Protein AF-0000000079922012 (afdb_homodimer)

InterPro domains:
  IPR011856 tRNA endonuclease-like domain superfamily [G3DSA:3.40.1350.10] (24-193)

Solvent-accessible surface area (backbone atoms only — not comparable to full-atom values): 36095 Å² total; per-residue (Å²): 100,79,44,82,34,80,67,56,90,78,48,68,78,57,94,52,69,71,44,81,47,54,51,70,80,68,72,48,50,56,68,55,52,50,54,51,38,70,78,42,42,42,66,78,41,72,72,36,40,32,35,72,38,29,60,57,35,81,45,64,94,81,36,60,41,50,34,32,29,33,37,54,60,24,22,42,31,42,34,42,75,46,59,45,51,63,59,48,72,68,38,74,59,52,68,70,55,55,50,45,46,46,46,33,54,57,59,68,47,77,48,68,67,52,44,18,61,73,34,23,15,58,35,38,60,74,43,39,91,81,47,93,51,86,92,44,51,45,50,55,48,34,46,52,54,51,48,50,52,25,54,79,46,72,8,66,90,39,48,39,75,48,59,36,40,36,40,35,22,51,48,79,56,69,66,57,51,46,34,48,53,43,39,39,76,34,52,36,55,55,34,36,32,32,39,40,42,28,32,46,54,58,24,43,22,49,34,38,43,71,62,34,66,69,70,64,75,49,52,73,51,77,72,71,75,74,78,70,89,81,72,87,79,76,77,63,80,66,78,78,56,70,84,51,55,66,51,36,42,72,68,61,74,45,54,65,67,39,47,32,29,39,67,98,37,91,91,42,58,27,33,31,61,51,80,56,30,27,35,42,95,90,39,79,41,40,52,53,58,49,44,19,67,72,69,69,36,56,23,38,24,56,42,72,33,29,23,39,66,93,71,81,38,27,49,44,58,50,52,51,52,49,50,52,51,54,57,55,69,71,105,98,81,44,84,36,79,69,54,91,80,46,68,76,60,95,51,68,71,44,82,47,58,50,70,82,68,73,49,50,55,67,54,52,51,53,51,38,70,78,42,44,41,63,80,41,71,70,36,38,32,36,71,38,29,57,57,38,80,45,67,94,81,36,59,43,49,33,32,29,32,37,52,61,25,22,42,30,42,35,42,76,47,59,44,50,64,58,50,71,70,40,73,58,52,69,70,55,54,50,45,44,46,45,33,53,55,60,68,46,78,48,68,68,51,43,18,63,73,34,24,14,58,34,39,60,74,44,40,89,82,45,91,50,84,91,45,51,45,51,55,46,32,45,52,53,52,48,50,52,24,54,78,46,71,7,67,90,38,47,38,76,49,60,34,40,37,40,36,20,51,46,79,55,69,67,57,52,44,32,50,52,42,39,39,77,34,53,37,56,55,33,35,32,31,39,39,43,27,32,44,52,55,25,44,22,49,36,38,43,72,62,34,66,70,71,63,72,52,46,73,50,78,73,72,75,73,81,70,90,83,72,87,78,78,76,62,81,67,77,77,55,71,84,49,55,66,52,35,41,72,69,61,75,45,54,64,69,41,46,30,28,40,70,98,38,93,93,45,57,26,32,30,61,51,80,56,31,26,35,42,94,90,39,76,42,39,53,53,56,49,44,18,68,72,69,68,37,54,24,39,24,55,41,73,33,29,22,38,65,92,71,83,38,28,49,44,57,50,52,52,52,50,51,53,50,53,56,55,69,72,106

Structure (mmCIF, N/CA/C/O backbone):
data_AF-0000000079922012-model_v1
#
loop_
_entity.id
_entity.type
_entity.pdbx_description
1 polymer 'RAMA domain-containing protein'
#
loop_
_atom_site.group_PDB
_atom_site.id
_atom_site.type_symbol
_atom_site.label_atom_id
_atom_site.label_alt_id
_atom_site.label_comp_id
_atom_site.label_asym_id
_atom_site.label_entity_id
_atom_site.label_seq_id
_atom_site.pdbx_PDB_ins_code
_atom_site.Cartn_x
_atom_site.Cartn_y
_atom_site.Cartn_z
_atom_site.occupancy
_atom_site.B_iso_or_equiv
_atom_site.auth_seq_id
_atom_site.auth_comp_id
_atom_site.auth_asym_id
_atom_site.auth_atom_id
_atom_site.pdbx_PDB_model_num
ATOM 1 N N . MET A 1 1 ? 15.57 22.859 4.363 1 30.56 1 MET A N 1
ATOM 2 C CA . MET A 1 1 ? 15.078 24.125 4.887 1 30.56 1 MET A CA 1
ATOM 3 C C . MET A 1 1 ? 15.531 24.344 6.328 1 30.56 1 MET A C 1
ATOM 5 O O . MET A 1 1 ? 15.492 23.406 7.137 1 30.56 1 MET A O 1
ATOM 9 N N . LEU A 1 2 ? 16.375 25.344 6.512 1 35.16 2 LEU A N 1
ATOM 10 C CA . LEU A 1 2 ? 16.922 25.672 7.824 1 35.16 2 LEU A CA 1
ATOM 11 C C . LEU A 1 2 ? 16 26.609 8.586 1 35.16 2 LEU A C 1
ATOM 13 O O . LEU A 1 2 ? 15.539 27.609 8.031 1 35.16 2 LEU A O 1
ATOM 17 N N . ILE A 1 3 ? 15.227 26.234 9.43 1 37.59 3 ILE A N 1
ATOM 18 C CA . ILE A 1 3 ? 14.398 27.156 10.188 1 37.59 3 ILE A CA 1
ATOM 19 C C . ILE A 1 3 ? 15.062 27.484 11.531 1 37.59 3 ILE A C 1
ATOM 21 O O . ILE A 1 3 ? 15.383 26.562 12.297 1 37.59 3 ILE A O 1
ATOM 25 N N . PRO A 1 4 ? 15.43 28.797 11.625 1 36.78 4 PRO A N 1
ATOM 26 C CA . PRO A 1 4 ? 16.016 29.172 12.914 1 36.78 4 PRO A CA 1
ATOM 27 C C . PRO A 1 4 ? 15.109 28.844 14.094 1 36.78 4 PRO A C 1
ATOM 29 O O . PRO A 1 4 ? 13.898 29.031 14.031 1 36.78 4 PRO A O 1
ATOM 32 N N . VAL A 1 5 ? 15.273 27.906 14.719 1 36.19 5 VAL A N 1
ATOM 33 C CA . VAL A 1 5 ? 14.523 27.719 15.953 1 36.19 5 VAL A CA 1
ATOM 34 C C . VAL A 1 5 ? 15.234 28.438 17.109 1 36.19 5 VAL A C 1
ATOM 36 O O . VAL A 1 5 ? 16.422 28.219 17.328 1 36.19 5 VAL A O 1
ATOM 39 N N . ASN A 1 6 ? 14.859 29.781 17.25 1 31.81 6 ASN A N 1
ATOM 40 C CA . ASN A 1 6 ? 15.367 30.359 18.5 1 31.81 6 ASN A CA 1
ATOM 41 C C . ASN A 1 6 ? 15.195 29.391 19.672 1 31.81 6 ASN A C 1
ATOM 43 O O . ASN A 1 6 ? 14.094 29.25 20.203 1 31.81 6 ASN A O 1
ATOM 47 N N . ILE A 1 7 ? 15.938 28.312 19.703 1 31.3 7 ILE A N 1
ATOM 48 C CA . ILE A 1 7 ? 15.93 27.922 21.094 1 31.3 7 ILE A CA 1
ATOM 49 C C . ILE A 1 7 ? 16.562 29.016 21.953 1 31.3 7 ILE A C 1
ATOM 51 O O . ILE A 1 7 ? 15.984 29.438 22.969 1 31.3 7 ILE A O 1
ATOM 55 N N . ASN A 1 8 ? 17.969 29.203 22.391 1 27.86 8 ASN A N 1
ATOM 56 C CA . ASN A 1 8 ? 18.578 30.328 23.109 1 27.86 8 ASN A CA 1
ATOM 57 C C . ASN A 1 8 ? 18.891 31.5 22.188 1 27.86 8 ASN A C 1
ATOM 59 O O . ASN A 1 8 ? 18.969 31.312 20.969 1 27.86 8 ASN A O 1
ATOM 63 N N . SER A 1 9 ? 19.359 32.844 22.797 1 27.45 9 SER A N 1
ATOM 64 C CA . SER A 1 9 ? 19.531 34.219 22.422 1 27.45 9 SER A CA 1
ATOM 65 C C . SER A 1 9 ? 20.375 34.344 21.141 1 27.45 9 SER A C 1
ATOM 67 O O . SER A 1 9 ? 19.938 34.969 20.172 1 27.45 9 SER A O 1
ATOM 69 N N . SER A 1 10 ? 21.641 35.156 21.188 1 25.2 10 SER A N 1
ATOM 70 C CA . SER A 1 10 ? 22.391 36.219 20.547 1 25.2 10 SER A CA 1
ATOM 71 C C . SER A 1 10 ? 23.312 35.688 19.453 1 25.2 10 SER A C 1
ATOM 73 O O . SER A 1 10 ? 24.203 36.375 18.984 1 25.2 10 SER A O 1
ATOM 75 N N . ILE A 1 11 ? 23.438 34.406 19 1 28.39 11 ILE A N 1
ATOM 76 C CA . ILE A 1 11 ? 24.812 34.125 18.578 1 28.39 11 ILE A CA 1
ATOM 77 C C . ILE A 1 11 ? 25.016 34.625 17.156 1 28.39 11 ILE A C 1
ATOM 79 O O . ILE A 1 11 ? 24.172 34.438 16.281 1 28.39 11 ILE A O 1
ATOM 83 N N . GLU A 1 12 ? 25.891 35.594 16.953 1 26.5 12 GLU A N 1
ATOM 84 C CA . GLU A 1 12 ? 26.547 36.219 15.812 1 26.5 12 GLU A CA 1
ATOM 85 C C . GLU A 1 12 ? 27.016 35.188 14.797 1 26.5 12 GLU A C 1
ATOM 87 O O . GLU A 1 12 ? 27.609 34.188 15.172 1 26.5 12 GLU A O 1
ATOM 92 N N . VAL A 1 13 ? 26.562 35.094 13.594 1 32.22 13 VAL A N 1
ATOM 93 C CA . VAL A 1 13 ? 26.641 34.188 12.469 1 32.22 13 VAL A CA 1
ATOM 94 C C . VAL A 1 13 ? 28.031 34.281 11.844 1 32.22 13 VAL A C 1
ATOM 96 O O . VAL A 1 13 ? 28.203 34.781 10.734 1 32.22 13 VAL A O 1
ATOM 99 N N . ASN A 1 14 ? 29.125 34.562 12.555 1 30.25 14 ASN A N 1
ATOM 100 C CA . ASN A 1 14 ? 30.328 34.5 11.742 1 30.25 14 ASN A CA 1
ATOM 101 C C . ASN A 1 14 ? 30.453 33.188 10.992 1 30.25 14 ASN A C 1
ATOM 103 O O . ASN A 1 14 ? 29.641 32.281 11.172 1 30.25 14 ASN A O 1
ATOM 107 N N . ASN A 1 15 ? 31.766 32.594 10.891 1 37.28 15 ASN A N 1
ATOM 108 C CA . ASN A 1 15 ? 32.312 31.453 10.188 1 37.28 15 ASN A CA 1
ATOM 109 C C . ASN A 1 15 ? 31.609 30.156 10.594 1 37.28 15 ASN A C 1
ATOM 111 O O . ASN A 1 15 ? 32.031 29.484 11.523 1 37.28 15 ASN A O 1
ATOM 115 N N . LEU A 1 16 ? 30.25 30.016 10.758 1 40.69 16 LEU A N 1
ATOM 116 C CA . LEU A 1 16 ? 29.531 29.219 11.75 1 40.69 16 LEU A CA 1
ATOM 117 C C . LEU A 1 16 ? 29.5 27.75 11.344 1 40.69 16 LEU A C 1
ATOM 119 O O . LEU A 1 16 ? 29.031 27.406 10.266 1 40.69 16 LEU A O 1
ATOM 123 N N . ASP A 1 17 ? 30.531 26.906 11.727 1 48.94 17 ASP A N 1
ATOM 124 C CA . ASP A 1 17 ? 30.578 25.453 11.648 1 48.94 17 ASP A CA 1
ATOM 125 C C . ASP A 1 17 ? 29.234 24.828 12.039 1 48.94 17 ASP A C 1
ATOM 127 O O . ASP A 1 17 ? 28.703 25.109 13.109 1 48.94 17 ASP A O 1
ATOM 131 N N . VAL A 1 18 ? 28.469 24.453 11.086 1 55.38 18 VAL A N 1
ATOM 132 C CA . VAL A 1 18 ? 27.203 23.734 11.281 1 55.38 18 VAL A CA 1
ATOM 133 C C . VAL A 1 18 ? 27.484 22.312 11.758 1 55.38 18 VAL A C 1
ATOM 135 O O . VAL A 1 18 ? 28.219 21.562 11.117 1 55.38 18 VAL A O 1
ATOM 138 N N . GLU A 1 19 ? 27.391 22.031 13.086 1 65.62 19 GLU A N 1
ATOM 139 C CA . GLU A 1 19 ? 27.531 20.688 13.625 1 65.62 19 GLU A CA 1
ATOM 140 C C . GLU A 1 19 ? 26.172 20.016 13.781 1 65.62 19 GLU A C 1
ATOM 142 O O . GLU A 1 19 ? 25.25 20.578 14.398 1 65.62 19 GLU A O 1
ATOM 147 N N . ILE A 1 20 ? 26.047 18.922 13.07 1 65.44 20 ILE A N 1
ATOM 148 C CA . ILE A 1 20 ? 24.844 18.109 13.273 1 65.44 20 ILE A CA 1
ATOM 149 C C . ILE A 1 20 ? 24.922 17.406 14.625 1 65.44 20 ILE A C 1
ATOM 151 O O . ILE A 1 20 ? 25.938 16.766 14.938 1 65.44 20 ILE A O 1
ATOM 155 N N . LEU A 1 21 ? 23.875 17.688 15.445 1 71.25 21 LEU A N 1
ATOM 156 C CA . LEU A 1 21 ? 23.859 17.094 16.781 1 71.25 21 LEU A CA 1
ATOM 157 C C . LEU A 1 21 ? 22.781 16.031 16.891 1 71.25 21 LEU A C 1
ATOM 159 O O . LEU A 1 21 ? 21.938 15.891 15.992 1 71.25 21 LEU A O 1
ATOM 163 N N . GLN A 1 22 ? 22.984 15.195 17.875 1 74.12 22 GLN A N 1
ATOM 164 C CA . GLN A 1 22 ? 21.938 14.258 18.25 1 74.12 22 GLN A CA 1
ATOM 165 C C . GLN A 1 22 ? 21.047 14.844 19.344 1 74.12 22 GLN A C 1
ATOM 167 O O . GLN A 1 22 ? 21.516 15.602 20.188 1 74.12 22 GLN A O 1
ATOM 172 N N . PHE A 1 23 ? 19.797 14.555 19.297 1 74.62 23 PHE A N 1
ATOM 173 C CA . PHE A 1 23 ? 18.844 15.078 20.266 1 74.62 23 PHE A CA 1
ATOM 174 C C . PHE A 1 23 ? 19.25 14.672 21.688 1 74.62 23 PHE A C 1
ATOM 176 O O . PHE A 1 23 ? 19.109 15.461 22.625 1 74.62 23 PHE A O 1
ATOM 183 N N . LYS A 1 24 ? 19.656 13.414 21.734 1 72.81 24 LYS A N 1
ATOM 184 C CA . LYS A 1 24 ? 20.047 12.906 23.047 1 72.81 24 LYS A CA 1
ATOM 185 C C . LYS A 1 24 ? 21.188 13.734 23.641 1 72.81 24 LYS A C 1
ATOM 187 O O . LYS A 1 24 ? 21.234 13.953 24.844 1 72.81 24 LYS A O 1
ATOM 192 N N . ASP A 1 25 ? 22.031 14.219 22.812 1 76.38 25 ASP A N 1
ATOM 193 C CA . ASP A 1 25 ? 23.172 15.008 23.25 1 76.38 25 ASP A CA 1
ATOM 194 C C . ASP A 1 25 ? 22.719 16.359 23.828 1 76.38 25 ASP A C 1
ATOM 196 O O . ASP A 1 25 ? 23.422 16.953 24.641 1 76.38 25 ASP A O 1
ATOM 200 N N . LEU A 1 26 ? 21.547 16.75 23.453 1 78.06 26 LEU A N 1
ATOM 201 C CA . LEU A 1 26 ? 21.016 18.031 23.891 1 78.06 26 LEU A CA 1
ATOM 202 C C . LEU A 1 26 ? 19.953 17.844 24.969 1 78.06 26 LEU A C 1
ATOM 204 O O . LEU A 1 26 ? 19.266 18.797 25.359 1 78.06 26 LEU A O 1
ATOM 208 N N . ASN A 1 27 ? 19.781 16.594 25.453 1 80.5 27 ASN A N 1
ATOM 209 C CA . ASN A 1 27 ? 18.797 16.234 26.453 1 80.5 27 ASN A CA 1
ATOM 210 C C . ASN A 1 27 ? 17.375 16.531 25.984 1 80.5 27 ASN A C 1
ATOM 212 O O . ASN A 1 27 ? 16.531 16.969 26.766 1 80.5 27 ASN A O 1
ATOM 216 N N . ILE A 1 28 ? 17.25 16.469 24.719 1 82.94 28 ILE A N 1
ATOM 217 C CA . ILE A 1 28 ? 15.922 16.656 24.141 1 82.94 28 ILE A CA 1
ATOM 218 C C . ILE A 1 28 ? 15.203 15.305 24.047 1 82.94 28 ILE A C 1
ATOM 220 O O . ILE A 1 28 ? 15.727 14.352 23.453 1 82.94 28 ILE A O 1
ATOM 224 N N . LYS A 1 29 ? 14.039 15.203 24.688 1 86.06 29 LYS A N 1
ATOM 225 C CA . LYS A 1 29 ? 13.234 13.984 24.672 1 86.06 29 LYS A CA 1
ATOM 226 C C . LYS A 1 29 ? 12.273 13.977 23.484 1 86.06 29 LYS A C 1
ATOM 228 O O . LYS A 1 29 ? 12.102 14.992 22.812 1 86.06 29 LYS A O 1
ATOM 233 N N . GLU A 1 30 ? 11.727 12.812 23.219 1 89 30 GLU A N 1
ATOM 234 C CA . GLU A 1 30 ? 10.773 12.656 22.125 1 89 30 GLU A CA 1
ATOM 235 C C . GLU A 1 30 ? 9.562 13.57 22.328 1 89 30 GLU A C 1
ATOM 237 O O . GLU A 1 30 ? 9.062 14.156 21.359 1 89 30 GLU A O 1
ATOM 242 N N . GLU A 1 31 ? 9.148 13.734 23.547 1 89.81 31 GLU A N 1
ATOM 243 C CA . GLU A 1 31 ? 7.996 14.578 23.844 1 89.81 31 GLU A CA 1
ATOM 244 C C . GLU A 1 31 ? 8.266 16.031 23.484 1 89.81 31 GLU A C 1
ATOM 246 O O . GLU A 1 31 ? 7.348 16.766 23.109 1 89.81 31 GLU A O 1
ATOM 251 N N . HIS A 1 32 ? 9.477 16.469 23.656 1 89.44 32 HIS A N 1
ATOM 252 C CA . HIS A 1 32 ? 9.867 17.828 23.297 1 89.44 32 HIS A CA 1
ATOM 253 C C . HIS A 1 32 ? 9.797 18.047 21.797 1 89.44 32 HIS A C 1
ATOM 255 O O . HIS A 1 32 ? 9.328 19.094 21.344 1 89.44 32 HIS A O 1
ATOM 261 N N . ILE A 1 33 ? 10.227 17.031 21.109 1 89.75 33 ILE A N 1
ATOM 262 C CA . ILE A 1 33 ? 10.18 17.109 19.656 1 89.75 33 ILE A CA 1
ATOM 263 C C . ILE A 1 33 ? 8.727 17.141 19.172 1 89.75 33 ILE A C 1
ATOM 265 O O . ILE A 1 33 ? 8.367 17.938 18.312 1 89.75 33 ILE A O 1
ATOM 269 N N . GLU A 1 34 ? 7.977 16.312 19.766 1 93.19 34 GLU A N 1
ATOM 270 C CA . GLU A 1 34 ? 6.551 16.234 19.453 1 93.19 34 GLU A CA 1
ATOM 271 C C . GLU A 1 34 ? 5.871 17.594 19.672 1 93.19 34 GLU A C 1
ATOM 273 O O . GLU A 1 34 ? 5.156 18.078 18.781 1 93.19 34 GLU A O 1
ATOM 278 N N . GLU A 1 35 ? 6.098 18.188 20.781 1 91.81 35 GLU A N 1
ATOM 279 C CA . GLU A 1 35 ? 5.504 19.484 21.094 1 91.81 35 GLU A CA 1
ATOM 280 C C . GLU A 1 35 ? 6 20.578 20.141 1 91.81 35 GLU A C 1
ATOM 282 O O . GLU A 1 35 ? 5.219 21.422 19.688 1 91.81 35 GLU A O 1
ATOM 287 N N . PHE A 1 36 ? 7.254 20.531 19.906 1 88.94 36 PHE A N 1
ATOM 288 C CA . PHE A 1 36 ? 7.824 21.5 18.984 1 88.94 36 PHE A CA 1
ATOM 289 C C . PHE A 1 36 ? 7.172 21.391 17.609 1 88.94 36 PHE A C 1
ATOM 291 O O . PHE A 1 36 ? 6.766 22.406 17.031 1 88.94 36 PHE A O 1
ATOM 298 N N . LEU A 1 37 ? 7.039 20.156 17.125 1 92.69 37 LEU A N 1
ATOM 299 C CA . LEU A 1 37 ? 6.469 19.938 15.797 1 92.69 37 LEU A CA 1
ATOM 300 C C . LEU A 1 37 ? 4.98 20.266 15.781 1 92.69 37 LEU A C 1
ATOM 302 O O . LEU A 1 37 ? 4.461 20.75 14.773 1 92.69 37 LEU A O 1
ATOM 306 N N . ARG A 1 38 ? 4.348 19.984 16.859 1 94.69 38 ARG A N 1
ATOM 307 C CA . ARG A 1 38 ? 2.934 20.328 16.969 1 94.69 38 ARG A CA 1
ATOM 308 C C . ARG A 1 38 ? 2.707 21.812 16.672 1 94.69 38 ARG A C 1
ATOM 310 O O . ARG A 1 38 ? 1.757 22.172 15.977 1 94.69 38 ARG A O 1
ATOM 317 N N . LYS A 1 39 ? 3.588 22.625 17.141 1 90.06 39 LYS A N 1
ATOM 318 C CA . LYS A 1 39 ? 3.447 24.078 17.047 1 90.06 39 LYS A CA 1
ATOM 319 C C . LYS A 1 39 ? 4.094 24.609 15.781 1 90.06 39 LYS A C 1
ATOM 321 O O . LYS A 1 39 ? 3.838 25.75 15.383 1 90.06 39 LYS A O 1
ATOM 326 N N . ASN A 1 40 ? 4.961 23.812 15.195 1 88.69 40 ASN A N 1
ATOM 327 C CA . ASN A 1 40 ? 5.711 24.219 14.016 1 88.69 40 ASN A CA 1
ATOM 328 C C . ASN A 1 40 ? 5.672 23.156 12.922 1 88.69 40 ASN A C 1
ATOM 330 O O . ASN A 1 40 ? 6.711 22.766 12.391 1 88.69 40 ASN A O 1
ATOM 334 N N . ILE A 1 41 ? 4.449 22.734 12.609 1 92.06 41 ILE A N 1
ATOM 335 C CA . ILE A 1 41 ? 4.281 21.578 11.727 1 92.06 41 ILE A CA 1
ATOM 336 C C . ILE A 1 41 ? 4.828 21.906 10.344 1 92.06 41 ILE A C 1
ATOM 338 O O . ILE A 1 41 ? 5.172 21 9.578 1 92.06 41 ILE A O 1
ATOM 342 N N . GLU A 1 42 ? 4.961 23.188 9.93 1 85.81 42 GLU A N 1
ATOM 343 C CA . GLU A 1 42 ? 5.457 23.625 8.633 1 85.81 42 GLU A CA 1
ATOM 344 C C . GLU A 1 42 ? 6.918 23.234 8.438 1 85.81 42 GLU A C 1
ATOM 346 O O . GLU A 1 42 ? 7.422 23.219 7.309 1 85.81 42 GLU A O 1
ATOM 351 N N . ILE A 1 43 ? 7.539 22.906 9.484 1 83.25 43 ILE A N 1
ATOM 352 C CA . ILE A 1 43 ? 8.953 22.531 9.422 1 83.25 43 ILE A CA 1
ATOM 353 C C . ILE A 1 43 ? 9.102 21.203 8.672 1 83.25 43 ILE A C 1
ATOM 355 O O . ILE A 1 43 ? 10.086 21 7.953 1 83.25 43 ILE A O 1
ATOM 359 N N . ILE A 1 44 ? 8.164 20.328 8.859 1 86.62 44 ILE A N 1
ATOM 360 C CA . ILE A 1 44 ? 8.328 19.016 8.242 1 86.62 44 ILE A CA 1
ATOM 361 C C . ILE A 1 44 ? 7.562 18.953 6.922 1 86.62 44 ILE A C 1
ATOM 363 O O . ILE A 1 44 ? 7.852 18.125 6.062 1 86.62 44 ILE A O 1
ATOM 367 N N . ILE A 1 45 ? 6.664 19.688 6.777 1 82.38 45 ILE A N 1
ATOM 368 C CA . ILE A 1 45 ? 5.871 19.656 5.551 1 82.38 45 ILE A CA 1
AT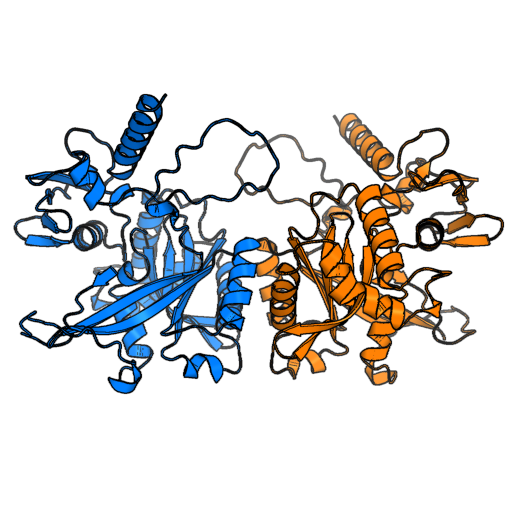OM 369 C C . ILE A 1 45 ? 5.777 21.062 4.965 1 82.38 45 ILE A C 1
ATOM 371 O O . ILE A 1 45 ? 4.777 21.766 5.152 1 82.38 45 ILE A O 1
ATOM 375 N N . ASP A 1 46 ? 6.805 21.375 4.23 1 75.38 46 ASP A N 1
ATOM 376 C CA . ASP A 1 46 ? 6.832 22.703 3.646 1 75.38 46 ASP A CA 1
ATOM 377 C C . ASP A 1 46 ? 5.855 22.812 2.477 1 75.38 46 ASP A C 1
ATOM 379 O O . ASP A 1 46 ? 5.66 21.859 1.732 1 75.38 46 ASP A O 1
ATOM 383 N N . ASP A 1 47 ? 5.027 23.766 2.422 1 78.25 47 ASP A N 1
ATOM 384 C CA . ASP A 1 47 ? 4.168 24.109 1.293 1 78.25 47 ASP A CA 1
ATOM 385 C C . ASP A 1 47 ? 2.93 23.219 1.249 1 78.25 47 ASP A C 1
ATOM 387 O O . ASP A 1 47 ? 2.484 22.812 0.171 1 78.25 47 ASP A O 1
ATOM 391 N N . GLU A 1 48 ? 2.609 22.719 2.416 1 89.31 48 GLU A N 1
ATOM 392 C CA . GLU A 1 48 ? 1.361 21.953 2.494 1 89.31 48 GLU A CA 1
ATOM 393 C C . GLU A 1 48 ? 0.383 22.609 3.467 1 89.31 48 GLU A C 1
ATOM 395 O O . GLU A 1 48 ? 0.793 23.328 4.379 1 89.31 48 GLU A O 1
ATOM 400 N N . THR A 1 49 ? -0.802 22.406 3.18 1 93.5 49 THR A N 1
ATOM 401 C CA . THR A 1 49 ? -1.875 22.859 4.059 1 93.5 49 THR A CA 1
ATOM 402 C C . THR A 1 49 ? -2.307 21.75 5.008 1 93.5 49 THR A C 1
ATOM 404 O O . THR A 1 49 ? -2.691 20.672 4.566 1 93.5 49 THR A O 1
ATOM 407 N N . LEU A 1 50 ? -2.152 22.031 6.309 1 96.44 50 LEU A N 1
ATOM 408 C CA . LEU A 1 50 ? -2.494 21.047 7.328 1 96.44 50 LEU A CA 1
ATOM 409 C C . LEU A 1 50 ? -3.201 21.703 8.508 1 96.44 50 LEU A C 1
ATOM 411 O O . LEU A 1 50 ? -2.977 22.875 8.789 1 96.44 50 LEU A O 1
ATOM 415 N N . LEU A 1 51 ? -4.059 20.984 9.125 1 97.62 51 LEU A N 1
ATOM 416 C CA . LEU A 1 51 ? -4.668 21.328 10.406 1 97.62 51 LEU A CA 1
ATOM 417 C C . LEU A 1 51 ? -4.391 20.25 11.445 1 97.62 51 LEU A C 1
ATOM 419 O O . LEU A 1 51 ? -4.898 19.125 11.344 1 97.62 51 LEU A O 1
ATOM 423 N N . VAL A 1 52 ? -3.564 20.594 12.445 1 98.06 52 VAL A N 1
ATOM 424 C CA . VAL A 1 52 ? -3.303 19.641 13.516 1 98.06 52 VAL A CA 1
ATOM 425 C C . VAL A 1 52 ? -4.535 19.516 14.414 1 98.06 52 VAL A C 1
ATOM 427 O O . VAL A 1 52 ? -5.059 20.531 14.891 1 98.06 52 VAL A O 1
ATOM 430 N N . ILE A 1 53 ? -4.977 18.297 14.641 1 98.56 53 ILE A N 1
ATOM 431 C CA . ILE A 1 53 ? -6.223 18.172 15.391 1 98.56 53 ILE A CA 1
ATOM 432 C C . ILE A 1 53 ? -6.02 17.219 16.562 1 98.56 53 ILE A C 1
ATOM 434 O O . ILE A 1 53 ? -6.949 16.953 17.328 1 98.56 53 ILE A O 1
ATOM 438 N N . GLY A 1 54 ? -4.852 16.688 16.719 1 98 54 GLY A N 1
ATOM 439 C CA . GLY A 1 54 ? -4.672 15.742 17.812 1 98 54 GLY A CA 1
ATOM 440 C C . GLY A 1 54 ? -3.215 15.531 18.172 1 98 54 GLY A C 1
ATOM 441 O O . GLY A 1 54 ? -2.324 15.711 17.344 1 98 54 GLY A O 1
ATOM 442 N N . ARG A 1 55 ? -2.988 15.195 19.406 1 97.12 55 ARG A N 1
ATOM 443 C CA . ARG A 1 55 ? -1.715 14.773 19.969 1 97.12 55 ARG A CA 1
ATOM 444 C C . ARG A 1 55 ? -1.908 13.594 20.922 1 97.12 55 ARG A C 1
ATOM 446 O O . ARG A 1 55 ? -2.816 13.609 21.766 1 97.12 55 ARG A O 1
ATOM 453 N N . GLN A 1 56 ? -1.009 12.602 20.812 1 95.75 56 GLN A N 1
ATOM 454 C CA . GLN A 1 56 ? -1.103 11.406 21.641 1 95.75 56 GLN A CA 1
ATOM 455 C C . GLN A 1 56 ? -2.506 10.805 21.578 1 95.75 56 GLN A C 1
ATOM 457 O O . GLN A 1 56 ? -3.117 10.547 22.625 1 95.75 56 GLN A O 1
ATOM 462 N N . VAL A 1 57 ? -3.018 10.641 20.422 1 95.69 57 VAL A N 1
ATOM 463 C CA . VAL A 1 57 ? -4.367 10.133 20.203 1 95.69 57 VAL A CA 1
ATOM 464 C C . VAL A 1 57 ? -4.398 8.633 20.469 1 95.69 57 VAL A C 1
ATOM 466 O O . VAL A 1 57 ? -3.607 7.875 19.891 1 95.69 57 VAL A O 1
ATOM 469 N N . ARG A 1 58 ? -5.289 8.242 21.281 1 90.44 58 ARG A N 1
ATOM 470 C CA . ARG A 1 58 ? -5.422 6.82 21.594 1 90.44 58 ARG A CA 1
ATOM 471 C C . ARG A 1 58 ? -5.84 6.031 20.359 1 90.44 58 ARG A C 1
ATOM 473 O O . ARG A 1 58 ? -6.703 6.473 19.594 1 90.44 58 ARG A O 1
ATOM 480 N N . ASN A 1 59 ? -5.148 4.973 20.156 1 83.44 59 ASN A N 1
ATOM 481 C CA . ASN A 1 59 ? -5.359 4.113 18.984 1 83.44 59 ASN A CA 1
ATOM 482 C C . ASN A 1 59 ? -5.496 2.648 19.391 1 83.44 59 ASN A C 1
ATOM 484 O O . ASN A 1 59 ? -5.828 2.346 20.547 1 83.44 59 ASN A O 1
ATOM 488 N N . VAL A 1 60 ? -5.332 1.8 18.422 1 73.62 60 VAL A N 1
ATOM 489 C CA . VAL A 1 60 ? -5.535 0.37 18.625 1 73.62 60 VAL A CA 1
ATOM 490 C C . VAL A 1 60 ? -4.52 -0.156 19.641 1 73.62 60 VAL A C 1
ATOM 492 O O . VAL A 1 60 ? -3.424 0.392 19.766 1 73.62 60 VAL A O 1
ATOM 495 N N . GLU A 1 61 ? -4.941 -1.149 20.344 1 71.62 61 GLU A N 1
ATOM 496 C CA . GLU A 1 61 ? -4.141 -1.924 21.281 1 71.62 61 GLU A CA 1
ATOM 497 C C . GLU A 1 61 ? -3.422 -1.013 22.281 1 71.62 61 GLU A C 1
ATOM 499 O O . GLU A 1 61 ? -2.232 -1.197 22.547 1 71.62 61 GLU A O 1
ATOM 504 N N . LYS A 1 62 ? -3.996 0.099 22.641 1 76.75 62 LYS A N 1
ATOM 505 C CA . LYS A 1 62 ? -3.527 0.99 23.703 1 76.75 62 LYS A CA 1
ATOM 506 C C . LYS A 1 62 ? -2.365 1.853 23.219 1 76.75 62 LYS A C 1
ATOM 508 O O . LYS A 1 62 ? -1.622 2.414 24.031 1 76.75 62 LYS A O 1
ATOM 513 N N . GLY A 1 63 ? -2.23 1.784 21.953 1 86.62 63 GLY A N 1
ATOM 514 C CA . GLY A 1 63 ? -1.218 2.672 21.406 1 86.62 63 GLY A CA 1
ATOM 515 C C . GLY A 1 63 ? -1.713 4.094 21.219 1 86.62 63 GLY A C 1
ATOM 516 O O . GLY A 1 63 ? -2.916 4.355 21.297 1 86.62 63 GLY A O 1
ATOM 517 N N . ARG A 1 64 ? -0.716 5.051 21.141 1 92.12 64 ARG A N 1
ATOM 518 C CA . ARG A 1 64 ? -1.031 6.453 20.906 1 92.12 64 ARG A CA 1
ATOM 519 C C . ARG A 1 64 ? -0.27 6.992 19.688 1 92.12 64 ARG A C 1
ATOM 521 O O . ARG A 1 64 ? 0.926 6.734 19.547 1 92.12 64 ARG A O 1
ATOM 528 N N . SER A 1 65 ? -1.019 7.637 18.875 1 93.19 65 SER A N 1
ATOM 529 C CA . SER A 1 65 ? -0.397 8.336 17.766 1 93.19 65 SER A CA 1
ATOM 530 C C . SER A 1 65 ? 0.159 9.688 18.188 1 93.19 65 SER A C 1
ATOM 532 O O . SER A 1 65 ? -0.513 10.445 18.891 1 93.19 65 SER A O 1
ATOM 534 N N . ASP A 1 66 ? 1.325 9.992 17.797 1 95.88 66 ASP A N 1
ATOM 535 C CA . ASP A 1 66 ? 2.014 11.18 18.281 1 95.88 66 ASP A CA 1
ATOM 536 C C . ASP A 1 66 ? 1.267 12.453 17.875 1 95.88 66 ASP A C 1
ATOM 538 O O . ASP A 1 66 ? 0.886 13.25 18.734 1 95.88 66 ASP A O 1
ATOM 542 N N . LEU A 1 67 ? 1.116 12.719 16.594 1 97.75 67 LEU A N 1
ATOM 543 C CA . LEU A 1 67 ? 0.348 13.852 16.094 1 97.75 67 LEU A CA 1
ATOM 544 C C . LEU A 1 67 ? -0.643 13.398 15.023 1 97.75 67 LEU A C 1
ATOM 546 O O . LEU A 1 67 ? -0.376 12.453 14.289 1 97.75 67 LEU A O 1
ATOM 550 N N . THR A 1 68 ? -1.782 14 15 1 98.25 68 THR A N 1
ATOM 551 C CA . THR A 1 68 ? -2.812 13.773 13.992 1 98.25 68 THR A CA 1
ATOM 552 C C . THR A 1 68 ? -3.225 15.086 13.336 1 98.25 68 THR A C 1
ATOM 554 O O . THR A 1 68 ? -3.434 16.094 14.023 1 98.25 68 THR A O 1
ATOM 557 N N . ALA A 1 69 ? -3.244 15.109 12.023 1 98.38 69 ALA A N 1
ATOM 558 C CA . ALA A 1 69 ? -3.652 16.297 11.281 1 98.38 69 ALA A CA 1
ATOM 559 C C . ALA A 1 69 ? -4.629 15.938 10.164 1 98.38 69 ALA A C 1
ATOM 561 O O . ALA A 1 69 ? -4.93 14.766 9.953 1 98.38 69 ALA A O 1
ATOM 562 N N . ILE A 1 70 ? -5.211 16.938 9.594 1 98.38 70 ILE A N 1
ATOM 563 C CA . ILE A 1 70 ? -6.008 16.844 8.375 1 98.38 70 ILE A CA 1
ATOM 564 C C . ILE A 1 70 ? -5.355 17.641 7.262 1 98.38 70 ILE A C 1
ATOM 566 O O . ILE A 1 70 ? -4.898 18.766 7.488 1 98.38 70 ILE A O 1
ATOM 570 N N . ASP A 1 71 ? -5.258 17 6.094 1 97.5 71 ASP A N 1
ATOM 571 C CA . ASP A 1 71 ? -4.629 17.734 5 1 97.5 71 ASP A CA 1
ATOM 572 C C . ASP A 1 71 ? -5.68 18.375 4.094 1 97.5 71 ASP A C 1
ATOM 574 O O . ASP A 1 71 ? -6.879 18.297 4.371 1 97.5 71 ASP A O 1
ATOM 578 N N . LYS A 1 72 ? -5.246 19.062 3.051 1 96.06 72 LYS A N 1
ATOM 579 C CA . LYS A 1 72 ? -6.113 19.875 2.195 1 96.06 72 LYS A CA 1
ATOM 580 C C . LYS A 1 72 ? -7.133 19 1.467 1 96.06 72 LYS A C 1
ATOM 582 O O . LYS A 1 72 ? -8.164 19.5 1.005 1 96.06 72 LYS A O 1
ATOM 587 N N . ASP A 1 73 ? -6.848 17.719 1.356 1 96.94 73 ASP A N 1
ATOM 588 C CA . ASP A 1 73 ? -7.746 16.812 0.646 1 96.94 73 ASP A CA 1
ATOM 589 C C . ASP A 1 73 ? -8.711 16.125 1.61 1 96.94 73 ASP A C 1
ATOM 591 O O . ASP A 1 73 ? -9.523 15.289 1.199 1 96.94 73 ASP A O 1
ATOM 595 N N . GLY A 1 74 ? -8.586 16.438 2.854 1 98.06 74 GLY A N 1
ATOM 596 C CA . GLY A 1 74 ? -9.477 15.898 3.869 1 98.06 74 GLY A CA 1
ATOM 597 C C . GLY A 1 74 ? -8.977 14.594 4.465 1 98.06 74 GLY A C 1
ATOM 598 O O . GLY A 1 74 ? -9.703 13.938 5.215 1 98.06 74 GLY A O 1
ATOM 599 N N . ASN A 1 75 ? -7.797 14.203 4.141 1 98.19 75 ASN A N 1
ATOM 600 C CA . ASN A 1 75 ? -7.227 12.969 4.672 1 98.19 75 ASN A CA 1
ATOM 601 C C . ASN A 1 75 ? -6.715 13.156 6.098 1 98.19 75 ASN A C 1
ATOM 603 O O . ASN A 1 75 ? -6.098 14.172 6.414 1 98.19 75 ASN A O 1
ATOM 607 N N . LEU A 1 76 ? -7.008 12.18 6.945 1 98.38 76 LEU A N 1
ATOM 608 C CA . LEU A 1 76 ? -6.297 12.148 8.219 1 98.38 76 LEU A CA 1
ATOM 609 C C . LEU A 1 76 ? -4.816 11.844 8.008 1 98.38 76 LEU A C 1
ATOM 611 O O . LEU A 1 76 ? -4.469 10.922 7.27 1 98.38 76 LEU A O 1
ATOM 615 N N . VAL A 1 77 ? -4 12.648 8.602 1 98.31 77 VAL A N 1
ATOM 616 C CA . VAL A 1 77 ? -2.553 12.508 8.492 1 98.31 77 VAL A CA 1
ATOM 617 C C . VAL A 1 77 ? -1.977 12.039 9.82 1 98.31 77 VAL A C 1
ATOM 619 O O . VAL A 1 77 ? -2.088 12.742 10.836 1 98.31 77 VAL A O 1
ATOM 622 N N . LEU A 1 78 ? -1.438 10.852 9.805 1 98.06 78 LEU A N 1
ATOM 623 C CA . LEU A 1 78 ? -0.76 10.297 10.969 1 98.06 78 LEU A CA 1
ATOM 624 C C . LEU A 1 78 ? 0.717 10.672 10.969 1 98.06 78 LEU A C 1
ATOM 626 O O . LEU A 1 78 ? 1.439 10.375 10.016 1 98.06 78 LEU A O 1
ATOM 630 N N . ILE A 1 79 ? 1.139 11.352 11.961 1 97.5 79 ILE A N 1
ATOM 631 C CA . ILE A 1 79 ? 2.539 11.742 12.078 1 97.5 79 ILE A CA 1
ATOM 632 C C . ILE A 1 79 ? 3.18 11.008 13.258 1 97.5 79 ILE A C 1
ATOM 634 O O . ILE A 1 79 ? 2.809 11.234 14.414 1 97.5 79 ILE A O 1
ATOM 638 N N . GLU A 1 80 ? 4.066 10.109 12.953 1 95.81 80 GLU A N 1
ATOM 639 C CA . GLU A 1 80 ? 4.801 9.352 13.961 1 95.81 80 GLU A CA 1
ATOM 640 C C . GLU A 1 80 ? 6.23 9.859 14.102 1 95.81 80 GLU A C 1
ATOM 642 O O . GLU A 1 80 ? 6.906 10.117 13.102 1 95.81 80 GLU A O 1
ATOM 647 N N . ILE A 1 81 ? 6.668 10 15.375 1 94.56 81 ILE A N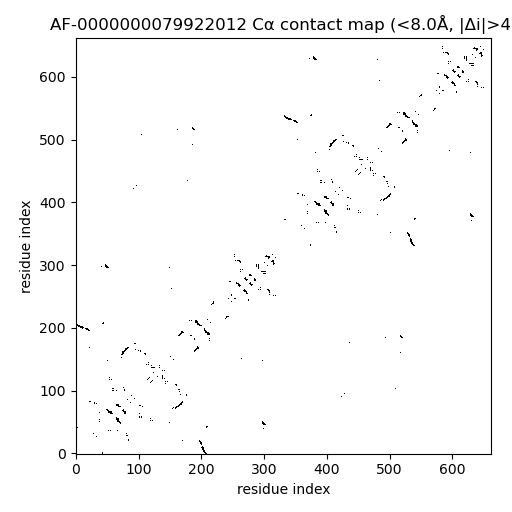 1
ATOM 648 C CA . ILE A 1 81 ? 7.949 10.641 15.641 1 94.56 81 ILE A CA 1
ATOM 649 C C . ILE A 1 81 ? 8.828 9.703 16.469 1 94.56 81 ILE A C 1
ATOM 651 O O . ILE A 1 81 ? 8.359 9.062 17.406 1 94.56 81 ILE A O 1
ATOM 655 N N . LYS A 1 82 ? 10.023 9.555 16.031 1 90.62 82 LYS A N 1
ATOM 656 C CA . LYS A 1 82 ? 11.047 8.883 16.828 1 90.62 82 LYS A CA 1
ATOM 657 C C . LYS A 1 82 ? 12.281 9.766 17 1 90.62 82 LYS A C 1
ATOM 659 O O . LYS A 1 82 ? 12.648 10.516 16.094 1 90.62 82 LYS A O 1
ATOM 664 N N . ARG A 1 83 ? 12.844 9.75 18.188 1 81.12 83 ARG A N 1
ATOM 665 C CA . ARG A 1 83 ? 13.953 10.641 18.5 1 81.12 83 ARG A CA 1
ATOM 666 C C . ARG A 1 83 ? 15.234 10.195 17.797 1 81.12 83 ARG A C 1
ATOM 668 O O . ARG A 1 83 ? 15.773 10.93 16.953 1 81.12 83 ARG A O 1
ATOM 675 N N . ASP A 1 84 ? 15.781 9 18.219 1 72.94 84 ASP A N 1
ATOM 676 C CA . ASP A 1 84 ? 17.062 8.562 17.672 1 72.94 84 ASP A CA 1
ATOM 677 C C . ASP A 1 84 ? 16.938 7.195 17 1 72.94 84 ASP A C 1
ATOM 679 O O . ASP A 1 84 ? 15.984 6.457 17.25 1 72.94 84 ASP A O 1
ATOM 683 N N . LEU A 1 85 ? 17.891 7.066 16.172 1 68.56 85 LEU A N 1
ATOM 684 C CA . LEU A 1 85 ? 17.969 5.809 15.43 1 68.56 85 LEU A CA 1
ATOM 685 C C . LEU A 1 85 ? 17.938 4.621 16.391 1 68.56 85 LEU A C 1
ATOM 687 O O . LEU A 1 85 ? 17.344 3.582 16.078 1 68.56 85 LEU A O 1
ATOM 691 N N . ASP A 1 86 ? 18.453 4.863 17.438 1 68.5 86 ASP A N 1
ATOM 692 C CA . ASP A 1 86 ? 18.516 3.775 18.406 1 68.5 86 ASP A CA 1
ATOM 693 C C . ASP A 1 86 ? 17.109 3.402 18.891 1 68.5 86 ASP A C 1
ATOM 695 O O . ASP A 1 86 ? 16.828 2.23 19.156 1 68.5 86 ASP A O 1
ATOM 699 N N . ASP A 1 87 ? 16.297 4.379 18.906 1 69.56 87 ASP A N 1
ATOM 700 C CA . ASP A 1 87 ? 14.914 4.145 19.344 1 69.56 87 ASP A CA 1
ATOM 701 C C . ASP A 1 87 ? 14.156 3.314 18.312 1 69.56 87 ASP A C 1
ATOM 703 O O . ASP A 1 87 ? 13.227 2.582 18.656 1 69.56 87 ASP A O 1
ATOM 707 N N . ILE A 1 88 ? 14.609 3.443 17.203 1 68.81 88 ILE A N 1
ATOM 708 C CA . ILE A 1 88 ? 13.977 2.709 16.109 1 68.81 88 ILE A CA 1
ATOM 709 C C . ILE A 1 88 ? 14.438 1.253 16.141 1 68.81 88 ILE A C 1
ATOM 711 O O . ILE A 1 88 ? 13.617 0.336 16.031 1 68.81 88 ILE A O 1
ATOM 715 N N . LYS A 1 89 ? 15.656 1.091 16.328 1 65.19 89 LYS A N 1
ATOM 716 C CA . LYS A 1 89 ? 16.266 -0.237 16.266 1 65.19 89 LYS A CA 1
ATOM 717 C C . LYS A 1 89 ? 15.812 -1.098 17.453 1 65.19 89 LYS A C 1
ATOM 719 O O . LYS A 1 89 ? 15.703 -2.318 17.328 1 65.19 89 LYS A O 1
ATOM 724 N N . MET A 1 90 ? 15.539 -0.413 18.562 1 61.94 90 MET A N 1
ATOM 725 C CA . MET A 1 90 ? 15.266 -1.13 19.812 1 61.94 90 MET A CA 1
ATOM 726 C C . MET A 1 90 ? 13.789 -1.462 19.938 1 61.94 90 MET A C 1
ATOM 728 O O . MET A 1 90 ? 13.383 -2.189 20.844 1 61.94 90 MET A O 1
ATOM 732 N N . ARG A 1 91 ? 13.102 -1.053 19 1 63.94 91 ARG A N 1
ATOM 733 C CA . ARG A 1 91 ? 11.664 -1.243 19.141 1 63.94 91 ARG A CA 1
ATOM 734 C C . ARG A 1 91 ? 11.258 -2.66 18.75 1 63.94 91 ARG A C 1
ATOM 736 O O . ARG A 1 91 ? 11.852 -3.256 17.844 1 63.94 91 ARG A O 1
ATOM 743 N N . LYS A 1 92 ? 10.258 -3.113 19.484 1 64.06 92 LYS A N 1
ATOM 744 C CA . LYS A 1 92 ? 9.664 -4.422 19.219 1 64.06 92 LYS A CA 1
ATOM 745 C C . LYS A 1 92 ? 8.977 -4.445 17.859 1 64.06 92 LYS A C 1
ATOM 747 O O . LYS A 1 92 ? 9.07 -5.434 17.125 1 64.06 92 LYS A O 1
ATOM 752 N N . GLU A 1 93 ? 8.398 -3.275 17.578 1 74.31 93 GLU A N 1
ATOM 753 C CA . GLU A 1 93 ? 7.695 -3.15 16.297 1 74.31 93 GLU A CA 1
ATOM 754 C C . GLU A 1 93 ? 8.336 -2.074 15.43 1 74.31 93 GLU A C 1
ATOM 756 O O . GLU A 1 93 ? 8.594 -0.962 15.891 1 74.31 93 GLU A O 1
ATOM 761 N N . PRO A 1 94 ? 8.562 -2.486 14.258 1 82.69 94 PRO A N 1
ATOM 762 C CA . PRO A 1 94 ? 9.18 -1.511 13.352 1 82.69 94 PRO A CA 1
ATOM 763 C C . PRO A 1 94 ? 8.336 -0.247 13.188 1 82.69 94 PRO A C 1
ATOM 765 O O . PRO A 1 94 ? 7.109 -0.309 13.25 1 82.69 94 PRO A O 1
ATOM 768 N N . PHE A 1 95 ? 9.023 0.884 13.039 1 86.38 95 PHE A N 1
ATOM 769 C CA . PHE A 1 95 ? 8.508 2.246 12.961 1 86.38 95 PHE A CA 1
ATOM 770 C C . PHE A 1 95 ? 7.375 2.34 11.953 1 86.38 95 PHE A C 1
ATOM 772 O O . PHE A 1 95 ? 6.285 2.816 12.281 1 86.38 95 PHE A O 1
ATOM 779 N N . GLU A 1 96 ? 7.504 1.812 10.75 1 91 96 GLU A N 1
ATOM 780 C CA . GLU A 1 96 ? 6.543 1.917 9.656 1 91 96 GLU A CA 1
ATOM 781 C C . GLU A 1 96 ? 5.332 1.021 9.891 1 91 96 GLU A C 1
ATOM 783 O O . GLU A 1 96 ? 4.223 1.346 9.469 1 91 96 GLU A O 1
ATOM 788 N N . PHE A 1 97 ? 5.535 -0.006 10.641 1 88.44 97 PHE A N 1
ATOM 789 C CA . PHE A 1 97 ? 4.434 -0.938 10.852 1 88.44 97 PHE A CA 1
ATOM 790 C C . PHE A 1 97 ? 3.49 -0.426 11.938 1 88.44 97 PHE A C 1
ATOM 792 O O . PHE A 1 97 ? 2.273 -0.582 11.828 1 88.44 97 PHE A O 1
ATOM 799 N N . GLN A 1 98 ? 4.133 0.156 12.953 1 89.19 98 GLN A N 1
ATOM 800 C CA . GLN A 1 98 ? 3.287 0.811 13.945 1 89.19 98 GLN A CA 1
ATOM 801 C C . GLN A 1 98 ? 2.42 1.893 13.312 1 89.19 98 GLN A C 1
ATOM 803 O O . GLN A 1 98 ? 1.226 1.988 13.594 1 89.19 98 GLN A O 1
ATOM 808 N N . ALA A 1 99 ? 2.986 2.625 12.43 1 94.56 99 ALA A N 1
ATOM 809 C CA . ALA A 1 99 ? 2.273 3.701 11.75 1 94.56 99 ALA A CA 1
ATOM 810 C C . ALA A 1 99 ? 1.137 3.148 10.891 1 94.56 99 ALA A C 1
ATOM 812 O O . ALA A 1 99 ? 0.042 3.715 10.859 1 94.56 99 ALA A O 1
ATOM 813 N N . ILE A 1 100 ? 1.38 2.049 10.242 1 95.25 100 ILE A N 1
ATOM 814 C CA . ILE A 1 100 ? 0.374 1.445 9.375 1 95.25 100 ILE A CA 1
ATOM 815 C C . ILE A 1 100 ? -0.812 0.972 10.219 1 95.25 100 ILE A C 1
ATOM 817 O O . ILE A 1 100 ? -1.968 1.18 9.844 1 95.25 100 ILE A O 1
ATOM 821 N N . ARG A 1 101 ? -0.547 0.379 11.336 1 92.06 101 ARG A N 1
ATOM 822 C CA . ARG A 1 101 ? -1.623 -0.071 12.211 1 92.06 101 ARG A CA 1
ATOM 823 C C . ARG A 1 101 ? -2.471 1.104 12.688 1 92.06 101 ARG A C 1
ATOM 825 O O . ARG A 1 101 ? -3.699 1.021 12.711 1 92.06 101 ARG A O 1
ATOM 832 N N . TYR A 1 102 ? -1.788 2.16 13 1 94.56 102 TYR A N 1
ATOM 833 C CA . TYR A 1 102 ? -2.508 3.342 13.461 1 94.56 102 TYR A CA 1
ATOM 834 C C . TYR A 1 102 ? -3.322 3.959 12.336 1 94.56 102 TYR A C 1
ATOM 836 O O . TYR A 1 102 ? -4.449 4.414 12.547 1 94.56 102 TYR A O 1
ATOM 844 N N . ALA A 1 103 ? -2.754 3.984 11.18 1 96.62 103 ALA A N 1
ATOM 845 C CA . ALA A 1 103 ? -3.484 4.5 10.023 1 96.62 103 ALA A CA 1
ATOM 846 C C . ALA A 1 103 ? -4.727 3.66 9.734 1 96.62 103 ALA A C 1
ATOM 848 O O . ALA A 1 103 ? -5.785 4.199 9.406 1 96.62 103 ALA A O 1
ATOM 849 N N . ALA A 1 104 ? -4.562 2.373 9.867 1 94.94 104 ALA A N 1
ATOM 850 C CA . ALA A 1 104 ? -5.703 1.479 9.688 1 94.94 104 ALA A CA 1
ATOM 851 C C . ALA A 1 104 ? -6.824 1.808 10.664 1 94.94 104 ALA A C 1
ATOM 853 O O . ALA A 1 104 ? -8.008 1.761 10.312 1 94.94 104 ALA A O 1
ATOM 854 N N . SER A 1 105 ? -6.445 2.131 11.859 1 94.19 105 SER A N 1
ATOM 855 C CA . SER A 1 105 ? -7.426 2.527 12.867 1 94.19 105 SER A CA 1
ATOM 856 C C . SER A 1 105 ? -8.117 3.834 12.477 1 94.19 105 SER A C 1
ATOM 858 O O . SER A 1 105 ? -9.328 3.98 12.656 1 94.19 105 SER A O 1
ATOM 860 N N . TYR A 1 106 ? -7.406 4.789 11.93 1 96.62 106 TYR A N 1
ATOM 861 C CA . TYR A 1 106 ? -7.953 6.074 11.508 1 96.62 106 TYR A CA 1
ATOM 862 C C . TYR A 1 106 ? -8.969 5.887 10.383 1 96.62 106 TYR A C 1
ATOM 864 O O . TYR A 1 106 ? -9.93 6.652 10.273 1 96.62 106 TYR A O 1
ATOM 872 N N . ALA A 1 107 ? -8.719 4.836 9.602 1 95.88 107 ALA A N 1
ATOM 873 C CA . ALA A 1 107 ? -9.609 4.578 8.469 1 95.88 107 ALA A CA 1
ATOM 874 C C . ALA A 1 107 ? -11.023 4.266 8.945 1 95.88 107 ALA A C 1
ATOM 876 O O . ALA A 1 107 ? -11.984 4.387 8.18 1 95.88 107 ALA A O 1
ATOM 877 N N . LYS A 1 108 ? -11.172 3.951 10.195 1 93.94 108 LYS A N 1
ATOM 878 C CA . LYS A 1 108 ? -12.477 3.568 10.742 1 93.94 108 LYS A CA 1
ATOM 879 C C . LYS A 1 108 ? -13.289 4.801 11.133 1 93.94 108 LYS A C 1
ATOM 881 O O . LYS A 1 108 ? -14.484 4.691 11.422 1 93.94 108 LYS A O 1
ATOM 886 N N . ILE A 1 109 ? -12.641 5.969 11.18 1 95.62 109 ILE A N 1
ATOM 887 C CA . ILE A 1 109 ? -13.359 7.211 11.438 1 95.62 109 ILE A CA 1
ATOM 888 C C . ILE A 1 109 ? -14.242 7.562 10.242 1 95.62 109 ILE A C 1
ATOM 890 O O . ILE A 1 109 ? -13.734 7.801 9.141 1 95.62 109 ILE A O 1
ATOM 894 N N . LYS A 1 110 ? -15.477 7.695 10.422 1 93.19 110 LYS A N 1
ATOM 895 C CA . LYS A 1 110 ? -16.422 7.699 9.305 1 93.19 110 LYS A CA 1
ATOM 896 C C . LYS A 1 110 ? -16.766 9.125 8.875 1 93.19 110 LYS A C 1
ATOM 898 O O . LYS A 1 110 ? -17.047 9.367 7.703 1 93.19 110 LYS A O 1
ATOM 903 N N . ASN A 1 111 ? -16.844 10 9.844 1 96.5 111 ASN A N 1
ATOM 904 C CA . ASN A 1 111 ? -17.297 11.344 9.516 1 96.5 111 ASN A CA 1
ATOM 905 C C . ASN A 1 111 ? -16.625 12.391 10.406 1 96.5 111 ASN A C 1
ATOM 907 O O . ASN A 1 111 ? -15.891 12.047 11.328 1 96.5 111 ASN A O 1
ATOM 911 N N . VAL A 1 112 ? -16.922 13.578 10.172 1 97.88 112 VAL A N 1
ATOM 912 C CA . VAL A 1 112 ? -16.312 14.719 10.844 1 97.88 112 VAL A CA 1
ATOM 913 C C . VAL A 1 112 ? -16.672 14.703 12.32 1 97.88 112 VAL A C 1
ATOM 915 O O . VAL A 1 112 ? -15.828 14.953 13.18 1 97.88 112 VAL A O 1
ATOM 918 N N . ASP A 1 113 ? -17.891 14.344 12.609 1 97.88 113 ASP A N 1
ATOM 919 C CA . ASP A 1 113 ? -18.359 14.32 13.992 1 97.88 113 ASP A CA 1
ATOM 920 C C . ASP A 1 113 ? -17.531 13.344 14.828 1 97.88 113 ASP A C 1
ATOM 922 O O . ASP A 1 113 ? -17.141 13.672 15.953 1 97.88 113 ASP A O 1
ATOM 926 N N . GLU A 1 114 ? -17.281 12.281 14.281 1 97.56 114 GLU A N 1
ATOM 927 C CA . GLU A 1 114 ? -16.5 11.273 14.984 1 97.56 114 GLU A CA 1
ATOM 928 C C . GLU A 1 114 ? -15.062 11.734 15.188 1 97.56 114 GLU A C 1
ATOM 930 O O . GLU A 1 114 ? -14.477 11.523 16.25 1 97.56 114 GLU A O 1
ATOM 935 N N . ALA A 1 115 ? -14.5 12.328 14.172 1 98.31 115 ALA A N 1
ATOM 936 C CA . ALA A 1 115 ? -13.141 12.852 14.273 1 98.31 115 ALA A CA 1
ATOM 937 C C . ALA A 1 115 ? -13.039 13.906 15.367 1 98.31 115 ALA A C 1
ATOM 939 O O . ALA A 1 115 ? -12.07 13.93 16.141 1 98.31 115 ALA A O 1
ATOM 940 N N . VAL A 1 116 ? -14.016 14.758 15.43 1 98.5 116 VAL A N 1
ATOM 941 C CA . VAL A 1 116 ? -14.023 15.812 16.438 1 98.5 116 VAL A CA 1
ATOM 942 C C . VAL A 1 116 ? -14.164 15.195 17.828 1 98.5 116 VAL A C 1
ATOM 944 O O . VAL A 1 116 ? -13.406 15.531 18.734 1 98.5 116 VAL A O 1
ATOM 947 N N . GLU A 1 117 ? -15.039 14.297 17.922 1 97.44 117 GLU A N 1
ATOM 948 C CA . GLU A 1 117 ? -15.32 13.695 19.234 1 97.44 117 GLU A CA 1
ATOM 949 C C . GLU A 1 117 ? -14.117 12.914 19.75 1 97.44 117 GLU A C 1
ATOM 951 O O . GLU A 1 117 ? -13.734 13.047 20.906 1 97.44 117 GLU A O 1
ATOM 956 N N . LYS A 1 118 ? -13.5 12.195 18.906 1 96.44 118 LYS A N 1
ATOM 957 C CA . LYS A 1 118 ? -12.484 11.242 19.344 1 96.44 118 LYS A CA 1
ATOM 958 C C . LYS A 1 118 ? -11.102 11.883 19.375 1 96.44 118 LYS A C 1
ATOM 960 O O . LYS A 1 118 ? -10.219 11.445 20.125 1 96.44 118 LYS A O 1
ATOM 965 N N . ILE A 1 119 ? -10.938 12.867 18.547 1 98 119 ILE A N 1
ATOM 966 C CA . ILE A 1 119 ? -9.578 13.359 18.359 1 98 119 ILE A CA 1
ATOM 967 C C . ILE A 1 119 ? -9.516 14.844 18.688 1 98 119 ILE A C 1
ATOM 969 O O . ILE A 1 119 ? -8.789 15.258 19.609 1 98 119 ILE A O 1
ATOM 973 N N . PHE A 1 120 ? -10.344 15.656 18.062 1 98.56 120 PHE A N 1
ATOM 974 C CA . PHE A 1 120 ? -10.133 17.094 18.078 1 98.56 120 PHE A CA 1
ATOM 975 C C . PHE A 1 120 ? -10.625 17.703 19.375 1 98.56 120 PHE A C 1
ATOM 977 O O . PHE A 1 120 ? -9.977 18.594 19.953 1 98.56 120 PHE A O 1
ATOM 984 N N . ALA A 1 121 ? -11.758 17.281 19.859 1 98.19 121 ALA A N 1
ATOM 985 C CA . ALA A 1 121 ? -12.312 17.844 21.078 1 98.19 121 ALA A CA 1
ATOM 986 C C . ALA A 1 121 ? -11.359 17.641 22.266 1 98.19 121 ALA A C 1
ATOM 988 O O . ALA A 1 121 ? -11.055 18.578 23 1 98.19 121 ALA A O 1
ATOM 989 N N . PRO A 1 122 ? -10.898 16.391 22.453 1 97.5 122 PRO A N 1
ATOM 990 C CA . PRO A 1 122 ? -9.906 16.219 23.516 1 97.5 122 PRO A CA 1
ATOM 991 C C . PRO A 1 122 ? -8.68 17.094 23.328 1 97.5 122 PRO A C 1
ATOM 993 O O . PRO A 1 122 ? -8.117 17.578 24.312 1 97.5 122 PRO A O 1
ATOM 996 N N . TYR A 1 123 ? -8.266 17.297 22.172 1 98.06 123 TYR A N 1
ATOM 997 C CA . TYR A 1 123 ? -7.121 18.141 21.844 1 98.06 123 TYR A CA 1
ATOM 998 C C . TYR A 1 123 ? -7.391 19.594 22.234 1 98.06 123 TYR A C 1
ATOM 1000 O O . TYR A 1 123 ? -6.551 20.234 22.875 1 98.06 123 TYR A O 1
ATOM 1008 N N . ILE A 1 124 ? -8.539 20.078 21.875 1 97.5 124 ILE A N 1
ATOM 1009 C CA . ILE A 1 124 ? -8.938 21.438 22.188 1 97.5 124 ILE A CA 1
ATOM 1010 C C . ILE A 1 124 ? -9.016 21.609 23.703 1 97.5 124 ILE A C 1
ATOM 1012 O O . ILE A 1 124 ? -8.609 22.641 24.234 1 97.5 124 ILE A O 1
ATOM 1016 N N . LEU A 1 125 ? -9.5 20.609 24.344 1 96.81 125 LEU A N 1
ATOM 1017 C CA . LEU A 1 125 ? -9.609 20.656 25.797 1 96.81 125 LEU A CA 1
ATOM 1018 C C . LEU A 1 125 ? -8.227 20.75 26.453 1 96.81 125 LEU A C 1
ATOM 1020 O O . LEU A 1 125 ? -8.023 21.531 27.375 1 96.81 125 LEU A O 1
ATOM 1024 N N . LYS A 1 126 ? -7.371 20 25.938 1 96.12 126 LYS A N 1
ATOM 1025 C CA . LYS A 1 126 ? -6.016 19.953 26.484 1 96.12 126 LYS A CA 1
ATOM 1026 C C . LYS A 1 126 ? -5.285 21.281 26.234 1 96.12 126 LYS A C 1
ATOM 1028 O O . LYS A 1 126 ? -4.512 21.734 27.078 1 96.12 126 LYS A O 1
ATOM 1033 N N . TYR A 1 127 ? -5.496 21.797 25.125 1 96.19 127 TYR A N 1
ATOM 1034 C CA . TYR A 1 127 ? -4.812 23.031 24.734 1 96.19 127 TYR A CA 1
ATOM 1035 C C . TYR A 1 127 ? -5.801 24.188 24.641 1 96.19 127 TYR A C 1
ATOM 1037 O O . TYR A 1 127 ? -5.777 24.953 23.672 1 96.19 127 TYR A O 1
ATOM 1045 N N . ASN A 1 128 ? -6.617 24.281 25.547 1 93.06 128 ASN A N 1
ATOM 1046 C CA . ASN A 1 128 ? -7.723 25.234 25.562 1 93.06 128 ASN A CA 1
ATOM 1047 C C . ASN A 1 128 ? -7.227 26.656 25.406 1 93.06 128 ASN A C 1
ATOM 1049 O O . ASN A 1 128 ? -7.906 27.5 24.797 1 93.06 128 ASN A O 1
ATOM 1053 N N . ASN A 1 129 ? -6.059 27 25.891 1 92.75 129 ASN A N 1
ATOM 1054 C CA . ASN A 1 129 ? -5.508 28.344 25.828 1 92.75 129 ASN A CA 1
ATOM 1055 C C . ASN A 1 129 ? -5.152 28.75 24.406 1 92.75 129 ASN A C 1
ATOM 1057 O O . ASN A 1 129 ? -4.984 29.938 24.109 1 92.75 129 ASN A O 1
ATOM 1061 N N . GLU A 1 130 ? -5.047 27.781 23.578 1 92.94 130 GLU A N 1
ATOM 1062 C CA . GLU A 1 130 ? -4.672 28.047 22.188 1 92.94 130 GLU A CA 1
ATOM 1063 C C . GLU A 1 130 ? -5.91 28.234 21.312 1 92.94 130 GLU A C 1
ATOM 1065 O O . GLU A 1 130 ? -5.797 28.609 20.156 1 92.94 130 GLU A O 1
ATOM 1070 N N . PHE A 1 131 ? -7.066 27.984 22.031 1 92.19 131 PHE A N 1
ATOM 1071 C CA . PHE A 1 131 ? -8.32 28.078 21.297 1 92.19 131 PHE A CA 1
ATOM 1072 C C . PHE A 1 131 ? -9.25 29.094 21.922 1 92.19 131 PHE A C 1
ATOM 1074 O O . PHE A 1 131 ? -9.32 29.203 23.156 1 92.19 131 PHE A O 1
ATOM 1081 N N . GLU A 1 132 ? -9.781 30.031 21.188 1 88.88 132 GLU A N 1
ATOM 1082 C CA . GLU A 1 132 ? -10.789 30.969 21.688 1 88.88 132 GLU A CA 1
ATOM 1083 C C . GLU A 1 132 ? -12.172 30.312 21.734 1 88.88 132 GLU A C 1
ATOM 1085 O O . GLU A 1 132 ? -12.953 30.438 20.781 1 88.88 132 GLU A O 1
ATOM 1090 N N . LEU A 1 133 ? -12.508 29.656 22.859 1 89.94 133 LEU A N 1
ATOM 1091 C CA . LEU A 1 133 ? -13.734 28.859 22.938 1 89.94 133 LEU A CA 1
ATOM 1092 C C . LEU A 1 133 ? -14.953 29.766 23.125 1 89.94 133 LEU A C 1
ATOM 1094 O O . LEU A 1 133 ? -16.031 29.484 22.578 1 89.94 133 LEU A O 1
ATOM 1098 N N . GLY A 1 134 ? -14.773 30.844 23.875 1 91.12 134 GLY A N 1
ATOM 1099 C CA . GLY A 1 134 ? -15.938 31.641 24.219 1 91.12 134 GLY A CA 1
ATOM 1100 C C . GLY A 1 134 ? -17.016 30.828 24.938 1 91.12 134 GLY A C 1
ATOM 1101 O O . GLY A 1 134 ? -16.75 30.219 25.969 1 91.12 134 GLY A O 1
ATOM 1102 N N . GLN A 1 135 ? -18.25 30.766 24.328 1 93.62 135 GLN A N 1
ATOM 1103 C CA . GLN A 1 135 ? -19.375 30.047 24.906 1 93.62 135 GLN A CA 1
ATOM 1104 C C . GLN A 1 135 ? -19.5 28.641 24.312 1 93.62 135 GLN A C 1
ATOM 1106 O O . GLN A 1 135 ? -20.391 27.891 24.688 1 93.62 135 GLN A O 1
ATOM 1111 N N . LEU A 1 136 ? -18.578 28.297 23.531 1 95.44 136 LEU A N 1
ATOM 1112 C CA . LEU A 1 136 ? -18.672 27.016 22.844 1 95.44 136 LEU A CA 1
ATOM 1113 C C . LEU A 1 136 ? -18 25.906 23.641 1 95.44 136 LEU A C 1
ATOM 1115 O O . LEU A 1 136 ? -17.016 26.156 24.344 1 95.44 136 LEU A O 1
ATOM 1119 N N . THR A 1 137 ? -18.594 24.734 23.516 1 96.75 137 THR A N 1
ATOM 1120 C CA . THR A 1 137 ? -17.906 23.547 24 1 96.75 137 THR A CA 1
ATOM 1121 C C . THR A 1 137 ? -16.75 23.188 23.078 1 96.75 137 THR A C 1
ATOM 1123 O O . THR A 1 137 ? -16.703 23.609 21.922 1 96.75 137 THR A O 1
ATOM 1126 N N . PRO A 1 138 ? -15.797 22.391 23.562 1 97.06 138 PRO A N 1
ATOM 1127 C CA . PRO A 1 138 ? -14.719 21.922 22.703 1 97.06 138 PRO A CA 1
ATOM 1128 C C . PRO A 1 138 ? -15.234 21.203 21.453 1 97.06 138 PRO A C 1
ATOM 1130 O O . PRO A 1 138 ? -14.672 21.359 20.375 1 97.06 138 PRO A O 1
ATOM 1133 N N . GLU A 1 139 ? -16.266 20.438 21.594 1 97.5 139 GLU A N 1
ATOM 1134 C CA . GLU A 1 139 ? -16.859 19.719 20.453 1 97.5 139 GLU A CA 1
ATOM 1135 C C . GLU A 1 139 ? -17.406 20.688 19.422 1 97.5 139 GLU A C 1
ATOM 1137 O O . GLU A 1 139 ? -17.188 20.516 18.219 1 97.5 139 GLU A O 1
ATOM 1142 N N . GLU A 1 140 ? -18.078 21.688 19.891 1 97.5 140 GLU A N 1
ATOM 1143 C CA . GLU A 1 140 ? -18.656 22.672 18.984 1 97.5 140 GLU A CA 1
ATOM 1144 C C . GLU A 1 140 ? -17.578 23.469 18.266 1 97.5 140 GLU A C 1
ATOM 1146 O O . GLU A 1 140 ? -17.656 23.688 17.047 1 97.5 140 GLU A O 1
ATOM 1151 N N . LYS A 1 141 ? -16.641 23.922 19.031 1 97.31 141 LYS A N 1
ATOM 1152 C CA . LYS A 1 141 ? -15.516 24.656 18.438 1 97.31 141 LYS A CA 1
ATOM 1153 C C . LYS A 1 141 ? -14.781 23.812 17.406 1 97.31 141 LYS A C 1
ATOM 1155 O O . LYS A 1 141 ? -14.484 24.281 16.312 1 97.31 141 LYS A O 1
ATOM 1160 N N . GLY A 1 142 ? -14.516 22.547 17.75 1 97.81 142 GLY A N 1
ATOM 1161 C CA . GLY A 1 142 ? -13.844 21.625 16.844 1 97.81 142 GLY A CA 1
ATOM 1162 C C . GLY A 1 142 ? -14.602 21.422 15.547 1 97.81 142 GLY A C 1
ATOM 1163 O O . GLY A 1 142 ? -14.008 21.438 14.469 1 97.81 142 GLY A O 1
ATOM 1164 N N . LYS A 1 143 ? -15.859 21.234 15.672 1 97.81 143 LYS A N 1
ATOM 1165 C CA . LYS A 1 143 ? -16.688 21.047 14.484 1 97.81 143 LYS A CA 1
ATOM 1166 C C . LYS A 1 143 ? -16.625 22.266 13.578 1 97.81 143 LYS A C 1
ATOM 1168 O O . LYS A 1 143 ? -16.516 22.141 12.359 1 97.81 143 LYS A O 1
ATOM 1173 N N . ARG A 1 144 ? -16.719 23.422 14.156 1 96.94 144 ARG A N 1
ATOM 1174 C CA . ARG A 1 144 ? -16.688 24.656 13.383 1 96.94 144 ARG A CA 1
ATOM 1175 C C . ARG A 1 144 ? -15.359 24.797 12.641 1 96.94 144 ARG A C 1
ATOM 1177 O O . ARG A 1 144 ? -15.344 25.062 11.438 1 96.94 144 ARG A O 1
ATOM 1184 N N . ILE A 1 145 ? -14.312 24.625 13.375 1 97.06 145 ILE A N 1
ATOM 1185 C CA . ILE A 1 145 ? -12.977 24.797 12.805 1 97.06 145 ILE A CA 1
ATOM 1186 C C . ILE A 1 145 ? -12.758 23.781 11.688 1 97.06 145 ILE A C 1
ATOM 1188 O O . ILE A 1 145 ? -12.328 24.141 10.586 1 97.06 145 ILE A O 1
ATOM 1192 N N . LEU A 1 146 ? -13.055 22.531 11.961 1 98.25 146 LEU A N 1
ATOM 1193 C CA . L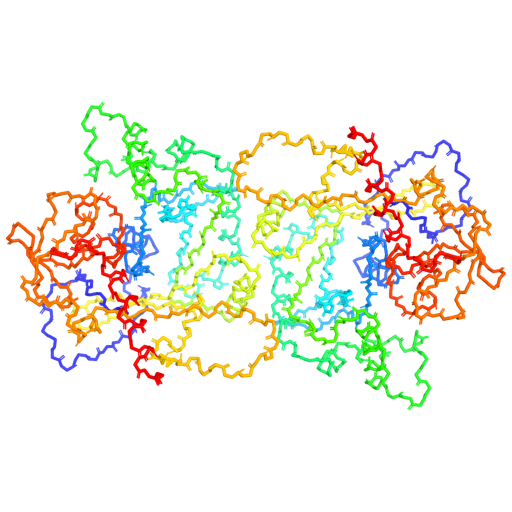EU A 1 146 ? -12.781 21.469 11 1 98.25 146 LEU A CA 1
ATOM 1194 C C . LEU A 1 146 ? -13.672 21.609 9.766 1 98.25 146 LEU A C 1
ATOM 1196 O O . LEU A 1 146 ? -13.195 21.453 8.641 1 98.25 146 LEU A O 1
ATOM 1200 N N . ASN A 1 147 ? -14.883 21.922 9.984 1 97.81 147 ASN A N 1
ATOM 1201 C CA . ASN A 1 147 ? -15.773 22.125 8.844 1 97.81 147 ASN A CA 1
ATOM 1202 C C . ASN A 1 147 ? -15.328 23.297 7.977 1 97.81 147 ASN A C 1
ATOM 1204 O O . ASN A 1 147 ? -15.375 23.219 6.746 1 97.81 147 ASN A O 1
ATOM 1208 N N . GLU A 1 148 ? -14.969 24.344 8.602 1 96.62 148 GLU A N 1
ATOM 1209 C CA . GLU A 1 148 ? -14.484 25.484 7.844 1 96.62 148 GLU A CA 1
ATOM 1210 C C . GLU A 1 148 ? -13.25 25.125 7.027 1 96.62 148 GLU A C 1
ATOM 1212 O O . GLU A 1 148 ? -13.148 25.484 5.852 1 96.62 148 GLU A O 1
ATOM 1217 N N . PHE A 1 149 ? -12.367 24.453 7.621 1 97.62 149 PHE A N 1
ATOM 1218 C CA . PHE A 1 149 ? -11.164 24 6.945 1 97.62 149 PHE A CA 1
ATOM 1219 C C . PHE A 1 149 ? -11.508 23.172 5.719 1 97.62 149 PHE A C 1
ATOM 1221 O O . PHE A 1 149 ? -10.984 23.406 4.629 1 97.62 149 PHE A O 1
ATOM 1228 N N . LEU A 1 150 ? -12.359 22.203 5.945 1 98.06 150 LEU A N 1
ATOM 1229 C CA . LEU A 1 150 ? -12.742 21.297 4.871 1 98.06 150 LEU A CA 1
ATOM 1230 C C . LEU A 1 150 ? -13.484 22.031 3.766 1 98.06 150 LEU A C 1
ATOM 1232 O O . LEU A 1 150 ? -13.258 21.781 2.58 1 98.06 150 LEU A O 1
ATOM 1236 N N . GLU A 1 151 ? -14.281 22.922 4.152 1 97 151 GLU A N 1
ATOM 1237 C CA . GLU A 1 151 ? -15.039 23.703 3.176 1 97 151 GLU A CA 1
ATOM 1238 C C . GLU A 1 151 ? -14.117 24.562 2.322 1 97 151 GLU A C 1
ATOM 1240 O O . GLU A 1 151 ? -14.203 24.547 1.093 1 97 151 GLU A O 1
ATOM 1245 N N . LYS A 1 152 ? -13.25 25.297 2.965 1 95.38 152 LYS A N 1
ATOM 1246 C CA . LYS A 1 152 ? -12.352 26.203 2.271 1 95.38 152 LYS A CA 1
ATOM 1247 C C . LYS A 1 152 ? -11.406 25.438 1.345 1 95.38 152 LYS A C 1
ATOM 1249 O O . LYS A 1 152 ? -10.977 25.969 0.318 1 95.38 152 LYS A O 1
ATOM 1254 N N . ASN A 1 153 ? -11.148 24.203 1.664 1 96.19 153 ASN A N 1
ATOM 1255 C CA . ASN A 1 153 ? -10.258 23.391 0.844 1 96.19 153 ASN A CA 1
ATOM 1256 C C . ASN A 1 153 ? -11.031 22.469 -0.092 1 96.19 153 ASN A C 1
ATOM 1258 O O . ASN A 1 153 ? -10.453 21.578 -0.723 1 96.19 153 ASN A O 1
ATOM 1262 N N . ASN A 1 154 ? -12.312 22.609 -0.119 1 96.19 154 ASN A N 1
ATOM 1263 C CA . ASN A 1 154 ? -13.195 21.812 -0.964 1 96.19 154 ASN A CA 1
ATOM 1264 C C . ASN A 1 154 ? -13.016 20.328 -0.708 1 96.19 154 ASN A C 1
ATOM 1266 O O . ASN A 1 154 ? -12.898 19.531 -1.65 1 96.19 154 ASN A O 1
ATOM 1270 N N . ALA A 1 155 ? -12.953 19.953 0.582 1 97.06 155 ALA A N 1
ATOM 1271 C CA . ALA A 1 155 ? -12.633 18.562 0.931 1 97.06 155 ALA A CA 1
ATOM 1272 C C . ALA A 1 155 ? -13.742 17.938 1.772 1 97.06 155 ALA A C 1
ATOM 1274 O O . ALA A 1 155 ? -13.547 16.875 2.377 1 97.06 155 ALA A O 1
ATOM 1275 N N . LEU A 1 156 ? -14.891 18.531 1.814 1 96.25 156 LEU A N 1
ATOM 1276 C CA . LEU A 1 156 ? -15.984 18.016 2.625 1 96.25 156 LEU A CA 1
ATOM 1277 C C . LEU A 1 156 ? -16.406 16.641 2.146 1 96.25 156 LEU A C 1
ATOM 1279 O O . LEU A 1 156 ? -16.672 15.742 2.961 1 96.25 156 LEU A O 1
ATOM 1283 N N . LYS A 1 157 ? -16.391 16.438 0.833 1 96.19 157 LYS A N 1
ATOM 1284 C CA . LYS A 1 157 ? -16.891 15.188 0.252 1 96.19 157 LYS A CA 1
ATOM 1285 C C . LYS A 1 157 ? -15.812 14.102 0.269 1 96.19 157 LYS A C 1
ATOM 1287 O O . LYS A 1 157 ? -16.109 12.93 0.049 1 96.19 157 LYS A O 1
ATOM 1292 N N . THR A 1 158 ? -14.672 14.492 0.562 1 97 158 THR A N 1
ATOM 1293 C CA . THR A 1 158 ? -13.57 13.531 0.476 1 97 158 THR A CA 1
ATOM 1294 C C . THR A 1 158 ? -12.992 13.242 1.859 1 97 158 THR A C 1
ATOM 1296 O O . THR A 1 158 ? -11.969 12.57 1.982 1 97 158 THR A O 1
ATOM 1299 N N . PHE A 1 159 ? -13.773 13.648 2.83 1 97.88 159 PHE A N 1
ATOM 1300 C CA . PHE A 1 159 ? -13.266 13.516 4.188 1 97.88 159 PHE A CA 1
ATOM 1301 C C . PHE A 1 159 ? -12.844 12.078 4.477 1 97.88 159 PHE A C 1
ATOM 1303 O O . PHE A 1 159 ? -13.641 11.156 4.309 1 97.88 159 PHE A O 1
ATOM 1310 N N . ASN A 1 160 ? -11.633 11.852 4.859 1 97.62 160 ASN A N 1
ATOM 1311 C CA . ASN A 1 160 ? -10.977 10.656 5.379 1 97.62 160 ASN A CA 1
ATOM 1312 C C . ASN A 1 160 ? -11.203 9.453 4.469 1 97.62 160 ASN A C 1
ATOM 1314 O O . ASN A 1 160 ? -11.328 8.32 4.949 1 97.62 160 ASN A O 1
ATOM 1318 N N . ARG A 1 161 ? -11.273 9.711 3.17 1 96 161 ARG A N 1
ATOM 1319 C CA . ARG A 1 161 ? -11.32 8.617 2.207 1 96 161 ARG A CA 1
ATOM 1320 C C . ARG A 1 161 ? -9.977 7.883 2.15 1 96 161 ARG A C 1
ATOM 1322 O O . ARG A 1 161 ? -9.93 6.688 1.85 1 96 161 ARG A O 1
ATOM 1329 N N . LYS A 1 162 ? -8.992 8.586 2.426 1 96.69 162 LYS A N 1
ATOM 1330 C CA . LYS A 1 162 ? -7.637 8.055 2.514 1 96.69 162 LYS A CA 1
ATOM 1331 C C . LYS A 1 162 ? -6.918 8.578 3.752 1 96.69 162 LYS A C 1
ATOM 1333 O O . LYS A 1 162 ? -7.383 9.523 4.391 1 96.69 162 LYS A O 1
ATOM 1338 N N . GLN A 1 163 ? -5.906 7.918 4.148 1 97.75 163 GLN A N 1
ATOM 1339 C CA . GLN A 1 163 ? -5.02 8.367 5.219 1 97.75 163 GLN A CA 1
ATOM 1340 C C . GLN A 1 163 ? -3.594 8.555 4.707 1 97.75 163 GLN A C 1
ATOM 1342 O O . GLN A 1 163 ? -3.174 7.875 3.766 1 97.75 163 GLN A O 1
ATOM 1347 N N . ARG A 1 164 ? -2.98 9.438 5.273 1 97.75 164 ARG A N 1
ATOM 1348 C CA . ARG A 1 164 ? -1.583 9.727 4.965 1 97.75 164 ARG A CA 1
ATOM 1349 C C . ARG A 1 164 ? -0.692 9.477 6.18 1 97.75 164 ARG A C 1
ATOM 1351 O O . ARG A 1 164 ? -1.1 9.727 7.316 1 97.75 164 ARG A O 1
ATOM 1358 N N . ILE A 1 165 ? 0.533 8.922 5.953 1 98.19 165 ILE A N 1
ATOM 1359 C CA . ILE A 1 165 ? 1.483 8.656 7.027 1 98.19 165 ILE A CA 1
ATOM 1360 C C . ILE A 1 165 ? 2.73 9.516 6.84 1 98.19 165 ILE A C 1
ATOM 1362 O O . ILE A 1 165 ? 3.254 9.625 5.727 1 98.19 165 ILE A O 1
ATOM 1366 N N . ILE A 1 166 ? 3.15 10.133 7.867 1 97.44 166 ILE A N 1
ATOM 1367 C CA . ILE A 1 166 ? 4.426 10.836 7.883 1 97.44 166 ILE A CA 1
ATOM 1368 C C . ILE A 1 166 ? 5.297 10.312 9.016 1 97.44 166 ILE A C 1
ATOM 1370 O O . ILE A 1 166 ? 4.926 10.414 10.188 1 97.44 166 ILE A O 1
ATOM 1374 N N . LEU A 1 167 ? 6.398 9.719 8.68 1 97 167 LEU A N 1
ATOM 1375 C CA . LEU A 1 167 ? 7.383 9.266 9.656 1 97 167 LEU A CA 1
ATOM 1376 C C . LEU A 1 167 ? 8.484 10.305 9.844 1 97 167 LEU A C 1
ATOM 1378 O O . LEU A 1 167 ? 9.125 10.711 8.875 1 97 167 LEU A O 1
ATOM 1382 N N . VAL A 1 168 ? 8.703 10.711 11.094 1 95.56 168 VAL A N 1
ATOM 1383 C CA . VAL A 1 168 ? 9.727 11.695 11.414 1 95.56 168 VAL A CA 1
ATOM 1384 C C . VAL A 1 168 ? 10.75 11.086 12.367 1 95.56 168 VAL A C 1
ATOM 1386 O O . VAL A 1 168 ? 10.383 10.531 13.406 1 95.56 168 VAL A O 1
ATOM 1389 N N . ALA A 1 169 ? 11.969 11.156 11.992 1 93.19 169 ALA A N 1
ATOM 1390 C CA . ALA A 1 169 ? 13.031 10.625 12.844 1 93.19 169 ALA A CA 1
ATOM 1391 C C . ALA A 1 169 ? 14.359 11.305 12.555 1 93.19 169 ALA A C 1
ATOM 1393 O O . ALA A 1 169 ? 14.484 12.062 11.586 1 93.19 169 ALA A O 1
ATOM 1394 N N . SER A 1 170 ? 15.344 11.117 13.469 1 90 170 SER A N 1
ATOM 1395 C CA . SER A 1 170 ? 16.688 11.648 13.227 1 90 170 SER A CA 1
ATOM 1396 C C . SER A 1 170 ? 17.406 10.852 12.141 1 90 170 SER A C 1
ATOM 1398 O O . SER A 1 170 ? 18.391 11.328 11.57 1 90 170 SER A O 1
ATOM 1400 N N . GLY A 1 171 ? 16.906 9.703 11.93 1 89.56 171 GLY A N 1
ATOM 1401 C CA . GLY A 1 171 ? 17.438 8.82 10.898 1 89.56 171 GLY A CA 1
ATOM 1402 C C . GLY A 1 171 ? 16.594 7.578 10.695 1 89.56 171 GLY A C 1
ATOM 1403 O O . GLY A 1 171 ? 15.75 7.246 11.531 1 89.56 171 GLY A O 1
ATOM 1404 N N . PHE A 1 172 ? 16.859 6.938 9.539 1 91 172 PHE A N 1
ATOM 1405 C CA . PHE A 1 172 ? 16.156 5.707 9.211 1 91 172 PHE A CA 1
ATOM 1406 C C . PHE A 1 172 ? 17.141 4.613 8.797 1 91 172 PHE A C 1
ATOM 1408 O O . PHE A 1 172 ? 18.156 4.895 8.156 1 91 172 PHE A O 1
ATOM 1415 N N . ASP A 1 173 ? 16.828 3.42 9.211 1 87.25 173 ASP A N 1
ATOM 1416 C CA . ASP A 1 173 ? 17.672 2.318 8.742 1 87.25 173 ASP A CA 1
ATOM 1417 C C . ASP A 1 173 ? 17.266 1.887 7.336 1 87.25 173 ASP A C 1
ATOM 1419 O O . ASP A 1 173 ? 16.188 2.25 6.852 1 87.25 173 ASP A O 1
ATOM 1423 N N . ALA A 1 174 ? 18.141 1.157 6.688 1 88.44 174 ALA A N 1
ATOM 1424 C CA . ALA A 1 174 ? 17.969 0.764 5.289 1 88.44 174 ALA A CA 1
ATOM 1425 C C . ALA A 1 174 ? 16.734 -0.1 5.109 1 88.44 174 ALA A C 1
ATOM 1427 O O . ALA A 1 174 ? 16.047 -0.008 4.086 1 88.44 174 ALA A O 1
ATOM 1428 N N . GLN A 1 175 ? 16.453 -0.934 5.992 1 87.06 175 GLN A N 1
ATOM 1429 C CA . GLN A 1 175 ? 15.297 -1.824 5.902 1 87.06 175 GLN A CA 1
ATOM 1430 C C . GLN A 1 175 ? 13.984 -1.035 5.898 1 87.06 175 GLN A C 1
ATOM 1432 O O . GLN A 1 175 ? 13.102 -1.299 5.09 1 87.06 175 GLN A O 1
ATOM 1437 N N . THR A 1 176 ? 13.938 -0.099 6.773 1 90.5 176 THR A N 1
ATOM 1438 C CA . THR A 1 176 ? 12.766 0.765 6.828 1 90.5 176 THR A CA 1
ATOM 1439 C C . THR A 1 176 ? 12.602 1.536 5.523 1 90.5 176 THR A C 1
ATOM 1441 O O . THR A 1 176 ? 11.508 1.571 4.953 1 90.5 176 THR A O 1
ATOM 1444 N N . LEU A 1 177 ? 13.68 2.1 5.094 1 93.31 177 LEU A N 1
ATOM 1445 C CA . LEU A 1 177 ? 13.617 2.898 3.875 1 93.31 177 LEU A CA 1
ATOM 1446 C C . LEU A 1 177 ? 13.211 2.037 2.682 1 93.31 177 LEU A C 1
ATOM 1448 O O . LEU A 1 177 ? 12.422 2.469 1.837 1 93.31 177 LEU A O 1
ATOM 1452 N N . SER A 1 178 ? 13.742 0.828 2.65 1 92.69 178 SER A N 1
ATOM 1453 C CA . SER A 1 178 ? 13.398 -0.087 1.565 1 92.69 178 SER A CA 1
ATOM 1454 C C . SER A 1 178 ? 11.922 -0.451 1.589 1 92.69 178 SER A C 1
ATOM 1456 O O . SER A 1 178 ? 11.242 -0.395 0.559 1 92.69 178 SER A O 1
ATOM 1458 N N . ALA A 1 179 ? 11.43 -0.757 2.695 1 93.44 179 ALA A N 1
ATOM 1459 C CA . ALA A 1 179 ? 10.023 -1.124 2.842 1 93.44 179 ALA A CA 1
ATOM 1460 C C . ALA A 1 179 ? 9.117 0.045 2.482 1 93.44 179 ALA A C 1
ATOM 1462 O O . ALA A 1 179 ? 8.125 -0.127 1.762 1 93.44 179 ALA A O 1
ATOM 1463 N N . VAL A 1 180 ? 9.477 1.223 2.943 1 96.38 180 VAL A N 1
ATOM 1464 C CA . VAL A 1 180 ? 8.648 2.4 2.705 1 96.38 180 VAL A CA 1
ATOM 1465 C C . VAL A 1 180 ? 8.68 2.764 1.223 1 96.38 180 VAL A C 1
ATOM 1467 O O . VAL A 1 180 ? 7.652 3.121 0.642 1 96.38 180 VAL A O 1
ATOM 1470 N N . ALA A 1 181 ? 9.844 2.699 0.66 1 95.69 181 ALA A N 1
ATOM 1471 C CA . ALA A 1 181 ? 9.938 2.959 -0.774 1 95.69 181 ALA A CA 1
ATOM 1472 C C . ALA A 1 181 ? 9.023 2.029 -1.563 1 95.69 181 ALA A C 1
ATOM 1474 O O . ALA A 1 181 ? 8.328 2.467 -2.482 1 95.69 181 ALA A O 1
ATOM 1475 N N . TRP A 1 182 ? 9.047 0.789 -1.241 1 96.19 182 TRP A N 1
ATOM 1476 C CA . TRP A 1 182 ? 8.18 -0.191 -1.894 1 96.19 182 TRP A CA 1
ATOM 1477 C C . TRP A 1 182 ? 6.711 0.153 -1.682 1 96.19 182 TRP A C 1
ATOM 1479 O O . TRP A 1 182 ? 5.914 0.088 -2.619 1 96.19 182 TRP A O 1
ATOM 1489 N N . LEU A 1 183 ? 6.348 0.487 -0.462 1 97.25 183 LEU A N 1
ATOM 1490 C CA . LEU A 1 183 ? 4.977 0.863 -0.138 1 97.25 183 LEU A CA 1
ATOM 1491 C C . LEU A 1 183 ? 4.523 2.051 -0.98 1 97.25 183 LEU A C 1
ATOM 1493 O O . LEU A 1 183 ? 3.402 2.062 -1.492 1 97.25 183 LEU A O 1
ATOM 1497 N N . ILE A 1 184 ? 5.402 3.012 -1.122 1 96.12 184 ILE A N 1
ATOM 1498 C CA . ILE A 1 184 ? 5.102 4.191 -1.926 1 96.12 184 ILE A CA 1
ATOM 1499 C C . ILE A 1 184 ? 4.836 3.775 -3.371 1 96.12 184 ILE A C 1
ATOM 1501 O O . ILE A 1 184 ? 3.834 4.184 -3.967 1 96.12 184 ILE A O 1
ATOM 1505 N N . GLU A 1 185 ? 5.648 2.955 -3.869 1 94.88 185 GLU A N 1
ATOM 1506 C CA . GLU A 1 185 ? 5.516 2.49 -5.246 1 94.88 185 GLU A CA 1
ATOM 1507 C C . GLU A 1 185 ? 4.219 1.712 -5.445 1 94.88 185 GLU A C 1
ATOM 1509 O O . GLU A 1 185 ? 3.691 1.647 -6.559 1 94.88 185 GLU A O 1
ATOM 1514 N N . ASN A 1 186 ? 3.766 1.189 -4.395 1 95.88 186 ASN A N 1
ATOM 1515 C CA . ASN A 1 186 ? 2.549 0.389 -4.48 1 95.88 186 ASN A CA 1
ATOM 1516 C C . ASN A 1 186 ? 1.337 1.155 -3.961 1 95.88 186 ASN A C 1
ATOM 1518 O O . ASN A 1 186 ? 0.347 0.551 -3.543 1 95.88 186 ASN A O 1
ATOM 1522 N N . GLY A 1 187 ? 1.433 2.438 -3.828 1 95.19 187 GLY A N 1
ATOM 1523 C CA . GLY A 1 187 ? 0.244 3.268 -3.727 1 95.19 187 GLY A CA 1
ATOM 1524 C C . GLY A 1 187 ? 0.019 3.82 -2.332 1 95.19 187 GLY A C 1
ATOM 1525 O O . GLY A 1 187 ? -0.926 4.578 -2.104 1 95.19 187 GLY A O 1
ATOM 1526 N N . VAL A 1 188 ? 0.89 3.508 -1.402 1 96.88 188 VAL A N 1
ATOM 1527 C CA . VAL A 1 188 ? 0.702 3.99 -0.038 1 96.88 188 VAL A CA 1
ATOM 1528 C C . VAL A 1 188 ? 1.28 5.398 0.096 1 96.88 188 VAL A C 1
ATOM 1530 O O . VAL A 1 188 ? 2.4 5.66 -0.346 1 96.88 188 VAL A O 1
ATOM 1533 N N . ASP A 1 189 ? 0.458 6.301 0.635 1 97.19 189 ASP A N 1
ATOM 1534 C CA . ASP A 1 189 ? 0.9 7.672 0.862 1 97.19 189 ASP A CA 1
ATOM 1535 C C . ASP A 1 189 ? 1.669 7.793 2.176 1 97.19 189 ASP A C 1
ATOM 1537 O O . ASP A 1 189 ? 1.07 7.984 3.236 1 97.19 189 ASP A O 1
ATOM 1541 N N . ILE A 1 190 ? 2.994 7.645 2.102 1 97.5 190 ILE A N 1
ATOM 1542 C CA . ILE A 1 190 ? 3.848 7.648 3.285 1 97.5 190 ILE A CA 1
ATOM 1543 C C . ILE A 1 190 ? 5.121 8.445 3.004 1 97.5 190 ILE A C 1
ATOM 1545 O O . ILE A 1 190 ? 5.711 8.32 1.93 1 97.5 190 ILE A O 1
ATOM 1549 N N . ASN A 1 191 ? 5.52 9.297 3.951 1 95.75 191 ASN A N 1
ATOM 1550 C CA . ASN A 1 191 ? 6.738 10.102 3.871 1 95.75 191 ASN A CA 1
ATOM 1551 C C . ASN A 1 191 ? 7.707 9.758 5 1 95.75 191 ASN A C 1
ATOM 1553 O O . ASN A 1 191 ? 7.285 9.438 6.109 1 95.75 191 ASN A O 1
ATOM 1557 N N . CYS A 1 192 ? 8.938 9.797 4.625 1 95.19 192 CYS A N 1
ATOM 1558 C CA . CYS A 1 192 ? 10 9.773 5.621 1 95.19 192 CYS A CA 1
ATOM 1559 C C . CYS A 1 192 ? 10.734 11.109 5.668 1 95.19 192 CYS A C 1
ATOM 1561 O O . CYS A 1 192 ? 11.32 11.531 4.672 1 95.19 192 CYS A O 1
ATOM 1563 N N . ILE A 1 193 ? 10.727 11.688 6.828 1 94.06 193 ILE A N 1
ATOM 1564 C CA . ILE A 1 193 ? 11.375 12.977 7.008 1 94.06 193 ILE A CA 1
ATOM 1565 C C . ILE A 1 193 ? 12.422 12.883 8.117 1 94.06 193 ILE A C 1
ATOM 1567 O O . ILE A 1 193 ? 12.109 12.469 9.242 1 94.06 193 ILE A O 1
ATOM 1571 N N . GLU A 1 194 ? 13.617 13.242 7.801 1 91.81 194 GLU A N 1
ATOM 1572 C CA . GLU A 1 194 ? 14.68 13.297 8.797 1 91.81 194 GLU A CA 1
ATOM 1573 C C . GLU A 1 194 ? 14.805 14.688 9.398 1 91.81 194 GLU A C 1
ATOM 1575 O O . GLU A 1 194 ? 14.789 15.688 8.68 1 91.81 194 GLU A O 1
ATOM 1580 N N . ILE A 1 195 ? 14.867 14.688 10.703 1 89.69 195 ILE A N 1
ATOM 1581 C CA . ILE A 1 195 ? 15.094 15.961 11.375 1 89.69 195 ILE A CA 1
ATOM 1582 C C . ILE A 1 195 ? 16.344 15.867 12.25 1 89.69 195 ILE A C 1
ATOM 1584 O O . ILE A 1 195 ? 16.625 14.812 12.82 1 89.69 195 ILE A O 1
ATOM 1588 N N . ALA A 1 196 ? 17.078 16.938 12.305 1 84.75 196 ALA A N 1
ATOM 1589 C CA . ALA A 1 196 ? 18.281 16.969 13.133 1 84.75 196 ALA A CA 1
ATOM 1590 C C . ALA A 1 196 ? 18.531 18.375 13.672 1 84.75 196 ALA A C 1
ATOM 1592 O O . ALA A 1 196 ? 18.344 19.359 12.953 1 84.75 196 ALA A O 1
ATOM 1593 N N . PRO A 1 197 ? 18.938 18.359 14.953 1 81.75 197 PRO A N 1
ATOM 1594 C CA . PRO A 1 197 ? 19.375 19.656 15.461 1 81.75 197 PRO A CA 1
ATOM 1595 C C . PRO A 1 197 ? 20.734 20.078 14.891 1 81.75 197 PRO A C 1
ATOM 1597 O O . PRO A 1 197 ? 21.625 19.25 14.703 1 81.75 197 PRO A O 1
ATOM 1600 N N . VAL A 1 198 ? 20.734 21.312 14.492 1 79.88 198 VAL A N 1
ATOM 1601 C CA . VAL A 1 198 ? 21.969 21.875 13.969 1 79.88 198 VAL A CA 1
ATOM 1602 C C . VAL A 1 198 ? 22.344 23.125 14.758 1 79.88 198 VAL A C 1
ATOM 1604 O O . VAL A 1 198 ? 21.469 23.922 15.125 1 79.88 198 VAL A O 1
ATOM 1607 N N . LYS A 1 199 ? 23.578 23.141 15.039 1 75 199 LYS A N 1
ATOM 1608 C CA . LYS A 1 199 ? 24.062 24.312 15.758 1 75 199 LYS A CA 1
ATOM 1609 C C . LYS A 1 199 ? 24.688 25.312 14.805 1 75 199 LYS A C 1
ATOM 1611 O O . LYS A 1 199 ? 25.516 24.969 13.961 1 75 199 LYS A O 1
ATOM 1616 N N . ILE A 1 200 ? 24.047 26.469 14.82 1 70.5 200 ILE A N 1
ATOM 1617 C CA . ILE A 1 200 ? 24.625 27.578 14.086 1 70.5 200 ILE A CA 1
ATOM 1618 C C . ILE A 1 200 ? 24.984 28.703 15.055 1 70.5 200 ILE A C 1
ATOM 1620 O O . ILE A 1 200 ? 24.125 29.438 15.516 1 70.5 200 ILE A O 1
ATOM 1624 N N . GLY A 1 201 ? 26.266 28.859 15.219 1 69.12 201 GLY A N 1
ATOM 1625 C CA . GLY A 1 201 ? 26.656 29.781 16.266 1 69.12 201 GLY A CA 1
ATOM 1626 C C . GLY A 1 201 ? 26.156 29.391 17.641 1 69.12 201 GLY A C 1
ATOM 1627 O O . GLY A 1 201 ? 26.438 28.281 18.109 1 69.12 201 GLY A O 1
ATOM 1628 N N . GLU A 1 202 ? 25.406 30.312 18.234 1 70.75 202 GLU A N 1
ATOM 1629 C CA . GLU A 1 202 ? 24.859 30.031 19.562 1 70.75 202 GLU A CA 1
ATOM 1630 C C . GLU A 1 202 ? 23.438 29.516 19.484 1 70.75 202 GLU A C 1
ATOM 1632 O O . GLU A 1 202 ? 22.828 29.172 20.5 1 70.75 202 GLU A O 1
ATOM 1637 N N . GLN A 1 203 ? 23.016 29.469 18.188 1 71.62 203 GLN A N 1
ATOM 1638 C CA . GLN A 1 203 ? 21.609 29.062 18.031 1 71.62 203 GLN A CA 1
ATOM 1639 C C . GLN A 1 203 ? 21.5 27.609 17.562 1 71.62 203 GLN A C 1
ATOM 1641 O O . GLN A 1 203 ? 22.359 27.141 16.812 1 71.62 203 GLN A O 1
ATOM 1646 N N . THR A 1 204 ? 20.594 26.922 18.234 1 75 204 THR A N 1
ATOM 1647 C CA . THR A 1 204 ? 20.281 25.578 17.781 1 75 204 THR A CA 1
ATOM 1648 C C . THR A 1 204 ? 19.078 25.578 16.859 1 75 204 THR A C 1
ATOM 1650 O O . THR A 1 204 ? 18.016 26.125 17.203 1 75 204 THR A O 1
ATOM 1653 N N . LEU A 1 205 ? 19.344 25.078 15.664 1 77 205 LEU A N 1
ATOM 1654 C CA . LEU A 1 205 ? 18.297 25 14.648 1 77 205 LEU A CA 1
ATOM 1655 C C . LEU A 1 205 ? 17.906 23.562 14.367 1 77 205 LEU A C 1
ATOM 1657 O O . LEU A 1 205 ? 18.641 22.625 14.727 1 77 205 LEU A O 1
ATOM 1661 N N . LEU A 1 206 ? 16.672 23.438 13.93 1 81.31 206 LEU A N 1
ATOM 1662 C CA . LEU A 1 206 ? 16.234 22.125 13.484 1 81.31 206 LEU A CA 1
ATOM 1663 C C . LEU A 1 206 ? 16.219 22.047 11.961 1 81.31 206 LEU A C 1
ATOM 1665 O O . LEU A 1 206 ? 15.633 22.891 11.297 1 81.31 206 LEU A O 1
ATOM 1669 N N . GLN A 1 207 ? 16.953 21.109 11.477 1 83.94 207 GLN A N 1
ATOM 1670 C CA . GLN A 1 207 ? 16.969 20.844 10.039 1 83.94 207 GLN A CA 1
ATOM 1671 C C . GLN A 1 207 ? 16.031 19.688 9.688 1 83.94 207 GLN A C 1
ATOM 1673 O O . GLN A 1 207 ? 15.977 18.688 10.406 1 83.94 207 GLN A O 1
ATOM 1678 N N . SER A 1 208 ? 15.281 19.859 8.656 1 87.94 208 SER A N 1
ATOM 1679 C CA . SER A 1 208 ? 14.375 18.828 8.18 1 87.94 208 SER A CA 1
ATOM 1680 C C . SER A 1 208 ? 14.688 18.438 6.73 1 87.94 208 SER A C 1
ATOM 1682 O O . SER A 1 208 ? 14.984 19.312 5.906 1 87.94 208 SER A O 1
ATOM 1684 N N . ASN A 1 209 ? 14.719 17.141 6.477 1 87.5 209 ASN A N 1
ATOM 1685 C CA . ASN A 1 209 ? 15 16.625 5.145 1 87.5 209 ASN A CA 1
ATOM 1686 C C . ASN A 1 209 ? 14.07 15.461 4.797 1 87.5 209 ASN A C 1
ATOM 1688 O O . ASN A 1 209 ? 14.062 14.438 5.496 1 87.5 209 ASN A O 1
ATOM 1692 N N . GLN A 1 210 ? 13.367 15.695 3.736 1 90 210 GLN A N 1
ATOM 1693 C CA . GLN A 1 210 ? 12.539 14.578 3.285 1 90 210 GLN A CA 1
ATOM 1694 C C . GLN A 1 210 ? 13.383 13.523 2.576 1 90 210 GLN A C 1
ATOM 1696 O O . GLN A 1 210 ? 14.039 13.812 1.572 1 90 210 GLN A O 1
ATOM 1701 N N . ILE A 1 211 ? 13.328 12.336 2.988 1 91.38 211 ILE A N 1
ATOM 1702 C CA . ILE A 1 211 ? 14.117 11.227 2.449 1 91.38 211 ILE A CA 1
ATOM 1703 C C . ILE A 1 211 ? 13.281 10.461 1.425 1 91.38 211 ILE A C 1
ATOM 1705 O O . ILE A 1 211 ? 13.781 10.086 0.361 1 91.38 211 ILE A O 1
ATOM 1709 N N . LEU A 1 212 ? 12.039 10.148 1.746 1 93.38 212 LEU A N 1
ATOM 1710 C CA . LEU A 1 212 ? 11.078 9.477 0.88 1 93.38 212 LEU A CA 1
ATOM 1711 C C . LEU A 1 212 ? 9.742 10.211 0.875 1 93.38 212 LEU A C 1
ATOM 1713 O O . LEU A 1 212 ? 9.297 10.695 1.915 1 93.38 212 LEU A O 1
ATOM 1717 N N . PRO A 1 213 ? 9.039 10.234 -0.193 1 91.81 213 PRO A N 1
ATOM 1718 C CA . PRO A 1 213 ? 9.508 9.844 -1.529 1 91.81 213 PRO A CA 1
ATOM 1719 C C . PRO A 1 213 ? 10.695 10.68 -2.004 1 91.81 213 PRO A C 1
ATOM 1721 O O . PRO A 1 213 ? 10.93 11.773 -1.486 1 91.81 213 PRO A O 1
ATOM 1724 N N . LEU A 1 214 ? 11.469 10.023 -2.887 1 78 214 LEU A N 1
ATOM 1725 C CA . LEU A 1 214 ? 12.633 10.727 -3.41 1 78 214 LEU A CA 1
ATOM 1726 C C . LEU A 1 214 ? 12.219 11.984 -4.16 1 78 214 LEU A C 1
ATOM 1728 O O . LEU A 1 214 ? 11.172 12.008 -4.816 1 78 214 LEU A O 1
ATOM 1732 N N . GLN A 1 215 ? 12.844 13.008 -3.662 1 57.56 215 GLN A N 1
ATOM 1733 C CA . GLN A 1 215 ? 12.602 14.227 -4.418 1 57.56 215 GLN A CA 1
ATOM 1734 C C . GLN A 1 215 ? 13.273 14.172 -5.789 1 57.56 215 GLN A C 1
ATOM 1736 O O . GLN A 1 215 ? 14.352 13.594 -5.934 1 57.56 215 GLN A O 1
ATOM 1741 N N . LYS A 1 216 ? 12.633 13.812 -6.875 1 46.03 216 LYS A N 1
ATOM 1742 C 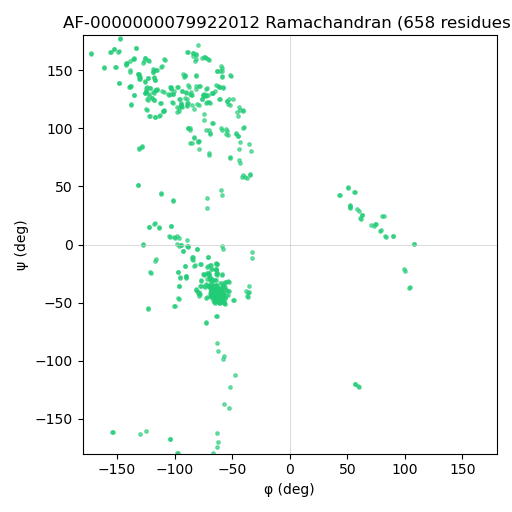CA . LYS A 1 216 ? 13.32 13.852 -8.164 1 46.03 216 LYS A CA 1
ATOM 1743 C C . LYS A 1 216 ? 14.18 15.102 -8.281 1 46.03 216 LYS A C 1
ATOM 1745 O O . LYS A 1 216 ? 13.781 16.188 -7.832 1 46.03 216 LYS A O 1
ATOM 1750 N N . LEU A 1 217 ? 15.398 14.836 -8.344 1 36.38 217 LEU A N 1
ATOM 1751 C CA . LEU A 1 217 ? 16.391 15.875 -8.594 1 36.38 217 LEU A CA 1
ATOM 1752 C C . LEU A 1 217 ? 15.852 16.938 -9.555 1 36.38 217 LEU A C 1
ATOM 1754 O O . LEU A 1 217 ? 16.422 18.031 -9.664 1 36.38 217 LEU A O 1
ATOM 1758 N N . ASN A 1 218 ? 15.031 16.406 -10.516 1 37.19 218 ASN A N 1
ATOM 1759 C CA . ASN A 1 218 ? 14.758 17.438 -11.516 1 37.19 218 ASN A CA 1
ATOM 1760 C C . ASN A 1 218 ? 14.094 18.656 -10.891 1 37.19 218 ASN A C 1
ATOM 1762 O O . ASN A 1 218 ? 13.469 19.453 -11.594 1 37.19 218 ASN A O 1
ATOM 1766 N N . ASP A 1 219 ? 13.859 18.609 -9.711 1 38.25 219 ASP A N 1
ATOM 1767 C CA . ASP A 1 219 ? 13.352 19.891 -9.242 1 38.25 219 ASP A CA 1
ATOM 1768 C C . ASP A 1 219 ? 14.031 21.047 -9.961 1 38.25 219 ASP A C 1
ATOM 1770 O O . ASP A 1 219 ? 13.477 22.141 -10.047 1 38.25 219 ASP A O 1
ATOM 1774 N N . TYR A 1 220 ? 15.367 20.891 -10.125 1 34 220 TYR A N 1
ATOM 1775 C CA . TYR A 1 220 ? 16.062 22.016 -10.758 1 34 220 TYR A CA 1
ATOM 1776 C C . TYR A 1 220 ? 15.883 21.969 -12.273 1 34 220 TYR A C 1
ATOM 1778 O O . TYR A 1 220 ? 15.984 23 -12.938 1 34 220 TYR A O 1
ATOM 1786 N N . TYR A 1 221 ? 15.945 20.734 -12.938 1 31.48 221 TYR A N 1
ATOM 1787 C CA . TYR A 1 221 ? 15.977 20.797 -14.398 1 31.48 221 TYR A CA 1
ATOM 1788 C C . TYR A 1 221 ? 14.57 20.812 -14.977 1 31.48 221 TYR A C 1
ATOM 1790 O O . TYR A 1 221 ? 13.688 20.094 -14.5 1 31.48 221 TYR A O 1
ATOM 1798 N N . VAL A 1 222 ? 14.086 21.953 -15.336 1 35.25 222 VAL A N 1
ATOM 1799 C CA . VAL A 1 222 ? 13.016 22.062 -16.312 1 35.25 222 VAL A CA 1
ATOM 1800 C C . VAL A 1 222 ? 13.195 21.016 -17.406 1 35.25 222 VAL A C 1
ATOM 1802 O O . VAL A 1 222 ? 14.141 21.078 -18.188 1 35.25 222 VAL A O 1
ATOM 1805 N N . GLU A 1 223 ? 13.281 19.703 -17.234 1 33 223 GLU A N 1
ATOM 1806 C CA . GLU A 1 223 ? 13.383 18.859 -18.422 1 33 223 GLU A CA 1
ATOM 1807 C C . GLU A 1 223 ? 12.25 19.141 -19.406 1 33 223 GLU A C 1
ATOM 1809 O O . GLU A 1 223 ? 11.078 19.109 -19.031 1 33 223 GLU A O 1
ATOM 1814 N N . ILE A 1 224 ? 12.5 20.016 -20.375 1 32.34 224 ILE A N 1
ATOM 1815 C CA . ILE A 1 224 ? 11.75 20.125 -21.625 1 32.34 224 ILE A CA 1
ATOM 1816 C C . ILE A 1 224 ? 11.484 18.734 -22.188 1 32.34 224 ILE A C 1
ATOM 1818 O O . ILE A 1 224 ? 12.422 17.969 -22.438 1 32.34 224 ILE A O 1
ATOM 1822 N N . GLU A 1 225 ? 10.391 18.219 -21.734 1 34.47 225 GLU A N 1
ATOM 1823 C CA . GLU A 1 225 ? 9.953 17.016 -22.438 1 34.47 225 GLU A CA 1
ATOM 1824 C C . GLU A 1 225 ? 10.312 17.078 -23.922 1 34.47 225 GLU A C 1
ATOM 1826 O O . GLU A 1 225 ? 9.891 18 -24.625 1 34.47 225 GLU A O 1
ATOM 1831 N N . ASP A 1 226 ? 11.508 16.797 -24.312 1 29.8 226 ASP A N 1
ATOM 1832 C CA . ASP A 1 226 ? 11.625 16.484 -25.734 1 29.8 226 ASP A CA 1
ATOM 1833 C C . ASP A 1 226 ? 10.523 15.516 -26.172 1 29.8 226 ASP A C 1
ATOM 1835 O O . ASP A 1 226 ? 10.211 14.555 -25.469 1 29.8 226 ASP A O 1
ATOM 1839 N N . LYS A 1 227 ? 9.594 16 -27.062 1 31.25 227 LYS A N 1
ATOM 1840 C CA . LYS A 1 227 ? 8.484 15.32 -27.734 1 31.25 227 LYS A CA 1
ATOM 1841 C C . LYS A 1 227 ? 8.859 13.883 -28.094 1 31.25 227 LYS A C 1
ATOM 1843 O O . LYS A 1 227 ? 8.047 13.148 -28.656 1 31.25 227 LYS A O 1
ATOM 1848 N N . LYS A 1 228 ? 10.117 13.617 -28.688 1 32.28 228 LYS A N 1
ATOM 1849 C CA . LYS A 1 228 ? 10.039 12.5 -29.625 1 32.28 228 LYS A CA 1
ATOM 1850 C C . LYS A 1 228 ? 9.516 11.242 -28.938 1 32.28 228 LYS A C 1
ATOM 1852 O O . LYS A 1 228 ? 8.648 10.555 -29.469 1 32.28 228 LYS A O 1
ATOM 1857 N N . THR A 1 229 ? 10.5 10.25 -28.438 1 28.95 229 THR A N 1
ATOM 1858 C CA . THR A 1 229 ? 10.242 8.828 -28.625 1 28.95 229 THR A CA 1
ATOM 1859 C C . THR A 1 229 ? 9.164 8.336 -27.672 1 28.95 229 THR A C 1
ATOM 1861 O O . THR A 1 229 ? 9.258 8.547 -26.453 1 28.95 229 THR A O 1
ATOM 1864 N N . THR A 1 230 ? 7.859 8.016 -28.078 1 29.31 230 THR A N 1
ATOM 1865 C CA . THR A 1 230 ? 6.586 7.375 -27.766 1 29.31 230 THR A CA 1
ATOM 1866 C C . THR A 1 230 ? 6.801 6.145 -26.891 1 29.31 230 THR A C 1
ATOM 1868 O O . THR A 1 230 ? 5.891 5.324 -26.734 1 29.31 230 THR A O 1
ATOM 1871 N N . THR A 1 231 ? 8.039 5.676 -26.594 1 27.66 231 THR A N 1
ATOM 1872 C CA . THR A 1 231 ? 7.898 4.316 -26.078 1 27.66 231 THR A CA 1
ATOM 1873 C C . THR A 1 231 ? 7.078 4.297 -24.797 1 27.66 231 THR A C 1
ATOM 1875 O O . THR A 1 231 ? 6.953 5.32 -24.125 1 27.66 231 THR A O 1
ATOM 1878 N N . SER A 1 232 ? 7.027 3.049 -24.031 1 28.92 232 SER A N 1
ATOM 1879 C CA . SER A 1 232 ? 6.047 2.344 -23.203 1 28.92 232 SER A CA 1
ATOM 1880 C C . SER A 1 232 ? 5.688 3.15 -21.969 1 28.92 232 SER A C 1
ATOM 1882 O O . SER A 1 232 ? 6.371 4.117 -21.625 1 28.92 232 SER A O 1
ATOM 1884 N N . GLY A 1 233 ? 4.816 2.52 -20.984 1 30.62 233 GLY A N 1
ATOM 1885 C CA . GLY A 1 233 ? 3.748 2.619 -20.016 1 30.62 233 GLY A CA 1
ATOM 1886 C C . GLY A 1 233 ? 4.184 3.275 -18.719 1 30.62 233 GLY A C 1
ATOM 1887 O O . GLY A 1 233 ? 3.447 3.266 -17.719 1 30.62 233 GLY A O 1
ATOM 1888 N N . GLN A 1 234 ? 5.414 3.264 -18.297 1 30.77 234 GLN A N 1
ATOM 1889 C CA . GLN A 1 234 ? 5.504 3.535 -16.859 1 30.77 234 GLN A CA 1
ATOM 1890 C C . GLN A 1 234 ? 5.145 4.988 -16.562 1 30.77 234 GLN A C 1
ATOM 1892 O O . GLN A 1 234 ? 5.82 5.91 -17.016 1 30.77 234 GLN A O 1
ATOM 1897 N N . SER A 1 235 ? 3.877 5.293 -16.578 1 32.12 235 SER A N 1
ATOM 1898 C CA . SER A 1 235 ? 3.422 6.586 -16.062 1 32.12 235 SER A CA 1
ATOM 1899 C C . SER A 1 235 ? 4.152 6.969 -14.789 1 32.12 235 SER A C 1
ATOM 1901 O O . SER A 1 235 ? 3.928 6.371 -13.734 1 32.12 235 SER A O 1
ATOM 1903 N N . LYS A 1 236 ? 5.418 7.082 -14.875 1 33.66 236 LYS A N 1
ATOM 1904 C CA . LYS A 1 236 ? 6.137 7.688 -13.758 1 33.66 236 LYS A CA 1
ATOM 1905 C C . LYS A 1 236 ? 5.422 8.945 -13.266 1 33.66 236 LYS A C 1
ATOM 1907 O O . LYS A 1 236 ? 5.09 9.828 -14.055 1 33.66 236 LYS A O 1
ATOM 1912 N N . ILE A 1 237 ? 4.621 8.789 -12.328 1 33.69 237 ILE A N 1
ATOM 1913 C CA . ILE A 1 237 ? 4.258 9.992 -11.578 1 33.69 237 ILE A CA 1
ATOM 1914 C C . ILE A 1 237 ? 5.453 10.93 -11.5 1 33.69 237 ILE A C 1
ATOM 1916 O O . ILE A 1 237 ? 6.441 10.641 -10.828 1 33.69 237 ILE A O 1
ATOM 1920 N N . THR A 1 238 ? 5.957 11.359 -12.555 1 35.34 238 THR A N 1
ATOM 1921 C CA . THR A 1 238 ? 6.949 12.422 -12.477 1 35.34 238 THR A CA 1
ATOM 1922 C C . THR A 1 238 ? 6.422 13.586 -11.641 1 35.34 238 THR A C 1
ATOM 1924 O O . THR A 1 238 ? 5.449 14.242 -12.023 1 35.34 238 THR A O 1
ATOM 1927 N N . ARG A 1 239 ? 6.352 13.5 -10.414 1 38.38 239 ARG A N 1
ATOM 1928 C CA . ARG A 1 239 ? 5.996 14.695 -9.656 1 38.38 239 ARG A CA 1
ATOM 1929 C C . ARG A 1 239 ? 6.797 15.906 -10.133 1 38.38 239 ARG A C 1
ATOM 1931 O O . ARG A 1 239 ? 8.023 15.922 -10.039 1 38.38 239 ARG A O 1
ATOM 1938 N N . LYS A 1 240 ? 6.379 16.719 -10.961 1 49.91 240 LYS A N 1
ATOM 1939 C CA . LYS A 1 240 ? 6.941 17.953 -11.477 1 49.91 240 LYS A CA 1
ATOM 1940 C C . LYS A 1 240 ? 7.203 18.953 -10.344 1 49.91 240 LYS A C 1
ATOM 1942 O O . LYS A 1 240 ? 6.309 19.25 -9.555 1 49.91 240 LYS A O 1
ATOM 1947 N N . TYR A 1 241 ? 8.523 19.125 -9.758 1 66.06 241 TYR A N 1
ATOM 1948 C CA . TYR A 1 241 ? 8.891 20.172 -8.805 1 66.06 241 TYR A CA 1
ATOM 1949 C C . TYR A 1 241 ? 8.492 21.547 -9.328 1 66.06 241 TYR A C 1
ATOM 1951 O O . TYR A 1 241 ? 8.836 21.922 -10.453 1 66.06 241 TYR A O 1
ATOM 1959 N N . LEU A 1 242 ? 7.742 22.172 -8.688 1 82.62 242 LEU A N 1
ATOM 1960 C CA . LEU A 1 242 ? 7.258 23.5 -9.047 1 82.62 242 LEU A CA 1
ATOM 1961 C C . LEU A 1 242 ? 8.195 24.578 -8.516 1 82.62 242 LEU A C 1
ATOM 1963 O O . LEU A 1 242 ? 8.758 24.453 -7.43 1 82.62 242 LEU A O 1
ATOM 1967 N N . PRO A 1 243 ? 8.461 25.562 -9.336 1 87.38 243 PRO A N 1
ATOM 1968 C CA . PRO A 1 243 ? 9.32 26.656 -8.906 1 87.38 243 PRO A CA 1
ATOM 1969 C C . PRO A 1 243 ? 8.875 27.281 -7.59 1 87.38 243 PRO A C 1
ATOM 1971 O O . PRO A 1 243 ? 7.68 27.422 -7.34 1 87.38 243 PRO A O 1
ATOM 1974 N N . ARG A 1 244 ? 9.93 27.703 -6.84 1 90.81 244 ARG A N 1
ATOM 1975 C CA . ARG A 1 244 ? 9.641 28.25 -5.523 1 90.81 244 ARG A CA 1
ATOM 1976 C C . ARG A 1 244 ? 9.766 29.766 -5.527 1 90.81 244 ARG A C 1
ATOM 1978 O O . ARG A 1 244 ? 9.805 30.391 -6.59 1 90.81 244 ARG A O 1
ATOM 1985 N N . MET A 1 245 ? 9.781 30.359 -4.375 1 92.31 245 MET A N 1
ATOM 1986 C CA . MET A 1 245 ? 9.617 31.797 -4.23 1 92.31 245 MET A CA 1
ATOM 1987 C C . MET A 1 245 ? 10.773 32.531 -4.898 1 92.31 245 MET A C 1
ATOM 1989 O O . MET A 1 245 ? 10.562 33.594 -5.523 1 92.31 245 MET A O 1
ATOM 1993 N N . ASN A 1 246 ? 11.93 31.953 -4.762 1 92.38 246 ASN A N 1
ATOM 1994 C CA . ASN A 1 246 ? 13.078 32.594 -5.387 1 92.38 246 ASN A CA 1
ATOM 1995 C C . ASN A 1 246 ? 12.906 32.719 -6.898 1 92.38 246 ASN A C 1
ATOM 1997 O O . ASN A 1 246 ? 13.18 33.781 -7.48 1 92.38 246 ASN A O 1
ATOM 2001 N N . LYS A 1 247 ? 12.438 31.688 -7.438 1 92.31 247 LYS A N 1
ATOM 2002 C CA . LYS A 1 247 ? 12.227 31.672 -8.883 1 92.31 247 LYS A CA 1
ATOM 2003 C C . LYS A 1 247 ? 11.07 32.594 -9.281 1 92.31 247 LYS A C 1
ATOM 2005 O O . LYS A 1 247 ? 11.117 33.25 -10.328 1 92.31 247 LYS A O 1
ATOM 2010 N N . LEU A 1 248 ? 10.102 32.656 -8.5 1 95.94 248 LEU A N 1
ATOM 2011 C CA . LEU A 1 248 ? 8.977 33.531 -8.789 1 95.94 248 LEU A CA 1
ATOM 2012 C C . LEU A 1 248 ? 9.414 35 -8.781 1 95.94 248 LEU A C 1
ATOM 2014 O O . LEU A 1 248 ? 8.961 35.781 -9.609 1 95.94 248 LEU A O 1
ATOM 2018 N N . PHE A 1 249 ? 10.312 35.312 -7.922 1 95.19 249 PHE A N 1
ATOM 2019 C CA . PHE A 1 249 ? 10.875 36.656 -7.879 1 95.19 249 PHE A CA 1
ATOM 2020 C C . PHE A 1 249 ? 11.727 36.906 -9.117 1 95.19 249 PHE A C 1
ATOM 2022 O O . PHE A 1 249 ? 11.633 37.969 -9.719 1 95.19 249 PHE A O 1
ATOM 2029 N N . GLU A 1 250 ? 12.453 35.875 -9.414 1 94.31 250 GLU A N 1
ATOM 2030 C CA . GLU A 1 250 ? 13.289 35.969 -10.609 1 94.31 250 GLU A CA 1
ATOM 2031 C C . GLU A 1 250 ? 12.445 36.219 -11.859 1 94.31 250 GLU A C 1
ATOM 2033 O O . GLU A 1 250 ? 12.828 36.969 -12.742 1 94.31 250 GLU A O 1
ATOM 2038 N N . TRP A 1 251 ? 11.32 35.562 -11.906 1 95.12 251 TRP A N 1
ATOM 2039 C CA . TRP A 1 251 ? 10.43 35.625 -13.055 1 95.12 251 TRP A CA 1
ATOM 2040 C C . TRP A 1 251 ? 9.578 36.906 -13.008 1 95.12 251 TRP A C 1
ATOM 2042 O O . TRP A 1 251 ? 8.719 37.125 -13.875 1 95.12 251 TRP A O 1
ATOM 2052 N N . ASP A 1 252 ? 9.727 37.656 -11.961 1 94.81 252 ASP A N 1
ATOM 2053 C CA . ASP A 1 252 ? 8.984 38.875 -11.766 1 94.81 252 ASP A CA 1
ATOM 2054 C C . ASP A 1 252 ? 7.484 38.625 -11.672 1 94.81 252 ASP A C 1
ATOM 2056 O O . ASP A 1 252 ? 6.676 39.438 -12.094 1 94.81 252 ASP A O 1
ATOM 2060 N N . ILE A 1 253 ? 7.203 37.469 -11.281 1 96.38 253 ILE A N 1
ATOM 2061 C CA . ILE A 1 253 ? 5.809 37.156 -10.984 1 96.38 253 ILE A CA 1
ATOM 2062 C C . ILE A 1 253 ? 5.367 37.906 -9.734 1 96.38 253 ILE A C 1
ATOM 2064 O O . ILE A 1 253 ? 4.258 38.438 -9.68 1 96.38 253 ILE A O 1
ATOM 2068 N N . ILE A 1 254 ? 6.227 37.875 -8.773 1 97 254 ILE A N 1
ATOM 2069 C CA . ILE A 1 254 ? 6.043 38.594 -7.512 1 97 254 ILE A CA 1
ATOM 2070 C C . ILE A 1 254 ? 7.312 39.375 -7.172 1 97 254 ILE A C 1
ATOM 2072 O O . ILE A 1 254 ? 8.422 38.938 -7.523 1 97 254 ILE A O 1
ATOM 2076 N N . LYS A 1 255 ? 7.137 40.5 -6.551 1 96.94 255 LYS A N 1
ATOM 2077 C CA . LYS A 1 255 ? 8.281 41.312 -6.199 1 96.94 255 LYS A CA 1
ATOM 2078 C C . LYS A 1 255 ? 8.023 42.094 -4.91 1 96.94 255 LYS A C 1
ATOM 2080 O O . LYS A 1 255 ? 6.887 42.156 -4.434 1 96.94 255 LYS A O 1
ATOM 2085 N N . ALA A 1 256 ? 9.086 42.625 -4.371 1 97.5 256 ALA A N 1
ATOM 2086 C CA . ALA A 1 256 ? 8.953 43.469 -3.184 1 97.5 256 ALA A CA 1
ATOM 2087 C C . ALA A 1 256 ? 8.023 44.656 -3.445 1 97.5 256 ALA A C 1
ATOM 2089 O O . ALA A 1 256 ? 8.086 45.281 -4.504 1 97.5 256 ALA A O 1
ATOM 2090 N N . GLY A 1 257 ? 7.148 44.875 -2.465 1 97 257 GLY A N 1
ATOM 2091 C CA . GLY A 1 257 ? 6.207 45.969 -2.609 1 97 257 GLY A CA 1
ATOM 2092 C C . GLY A 1 257 ? 4.836 45.531 -3.086 1 97 257 GLY A C 1
ATOM 2093 O O . GLY A 1 257 ? 3.855 46.25 -2.947 1 97 257 GLY A O 1
ATOM 2094 N N . ASP A 1 258 ? 4.793 44.406 -3.686 1 97.38 258 ASP A N 1
ATOM 2095 C CA . ASP A 1 258 ? 3.508 43.875 -4.137 1 97.38 258 ASP A CA 1
ATOM 2096 C C . ASP A 1 258 ? 2.559 43.656 -2.959 1 97.38 258 ASP A C 1
ATOM 2098 O O . ASP A 1 258 ? 3.002 43.406 -1.836 1 97.38 258 ASP A O 1
ATOM 2102 N N . ILE A 1 259 ? 1.271 43.812 -3.281 1 97.69 259 ILE A N 1
ATOM 2103 C CA . ILE A 1 259 ? 0.245 43.531 -2.285 1 97.69 259 ILE A CA 1
ATOM 2104 C C . ILE A 1 259 ? -0.381 42.156 -2.564 1 97.69 259 ILE A C 1
ATOM 2106 O O . ILE A 1 259 ? -0.761 41.875 -3.699 1 97.69 259 ILE A O 1
ATOM 2110 N N . VAL A 1 260 ? -0.4 41.406 -1.476 1 97.88 260 VAL A N 1
ATOM 2111 C CA . VAL A 1 260 ? -0.952 40.062 -1.602 1 97.88 260 VAL A CA 1
ATOM 2112 C C . VAL A 1 260 ? -2.059 39.844 -0.57 1 97.88 260 VAL A C 1
ATOM 2114 O O . VAL A 1 260 ? -2.18 40.625 0.382 1 97.88 260 VAL A O 1
ATOM 2117 N N . GLU A 1 261 ? -2.902 38.812 -0.874 1 97.69 261 GLU A N 1
ATOM 2118 C CA . GLU A 1 261 ? -3.98 38.406 0.031 1 97.69 261 GLU A CA 1
ATOM 2119 C C . GLU A 1 261 ? -4.145 36.906 0.071 1 97.69 261 GLU A C 1
ATOM 2121 O O . GLU A 1 261 ? -3.723 36.188 -0.854 1 97.69 261 GLU A O 1
ATOM 2126 N N . ILE A 1 262 ? -4.715 36.406 1.162 1 96.94 262 ILE A N 1
ATOM 2127 C CA . ILE A 1 262 ? -5 35 1.256 1 96.94 262 ILE A CA 1
ATOM 2128 C C . ILE A 1 262 ? -6.363 34.688 0.635 1 96.94 262 ILE A C 1
ATOM 2130 O O . ILE A 1 262 ? -7.348 35.375 0.929 1 96.94 262 ILE A O 1
ATOM 2134 N N . LYS A 1 263 ? -6.383 33.75 -0.208 1 95.31 263 LYS A N 1
ATOM 2135 C CA . LYS A 1 263 ? -7.59 33.312 -0.92 1 95.31 263 LYS A CA 1
ATOM 2136 C C . LYS A 1 263 ? -8.742 33.094 0.047 1 95.31 263 LYS A C 1
ATOM 2138 O O . LYS A 1 263 ? -8.586 32.375 1.051 1 95.31 263 LYS A O 1
ATOM 2143 N N . ASN A 1 264 ? -9.891 33.75 -0.184 1 90.75 264 ASN A N 1
ATOM 2144 C CA . ASN A 1 264 ? -11.133 33.594 0.562 1 90.75 264 ASN A CA 1
ATOM 2145 C C . ASN A 1 264 ? -11.055 34.25 1.938 1 90.75 264 ASN A C 1
ATOM 2147 O O . ASN A 1 264 ? -11.836 33.938 2.832 1 90.75 264 ASN A O 1
ATOM 2151 N N . TYR A 1 265 ? -10.047 35.156 2.092 1 94.38 265 TYR A N 1
ATOM 2152 C CA . TYR A 1 265 ? -9.898 35.938 3.309 1 94.38 265 TYR A CA 1
ATOM 2153 C C . TYR A 1 265 ? -9.711 37.438 2.98 1 94.38 265 TYR A C 1
ATOM 2155 O O . TYR A 1 265 ? -8.578 37.906 2.9 1 94.38 265 TYR A O 1
ATOM 2163 N N . PRO A 1 266 ? -10.75 38.219 2.734 1 89.19 266 PRO A N 1
ATOM 2164 C CA . PRO A 1 266 ? -10.688 39.594 2.223 1 89.19 266 PRO A CA 1
ATOM 2165 C C . PRO A 1 266 ? -9.891 40.531 3.137 1 89.19 266 PRO A C 1
ATOM 2167 O O . PRO A 1 266 ? -9.258 41.469 2.658 1 89.19 266 PRO A O 1
ATOM 2170 N N . ASN A 1 267 ? -9.695 40.406 4.426 1 90.38 267 ASN A N 1
ATOM 2171 C CA . ASN A 1 267 ? -8.984 41.281 5.352 1 90.38 267 ASN A CA 1
ATOM 2172 C C . ASN A 1 267 ? -7.59 40.75 5.672 1 90.38 267 ASN A C 1
ATOM 2174 O O . ASN A 1 267 ? -7.066 40.969 6.766 1 90.38 267 ASN A O 1
ATOM 2178 N N . SER A 1 268 ? -6.988 40.188 4.59 1 96.56 268 SER A N 1
ATOM 2179 C CA . SER A 1 268 ? -5.711 39.5 4.848 1 96.56 268 SER A CA 1
ATOM 2180 C C . SER A 1 268 ? -4.578 40.188 4.074 1 96.56 268 SER A C 1
ATOM 2182 O O . SER A 1 268 ? -3.492 39.625 3.939 1 96.56 268 SER A O 1
ATOM 2184 N N . GLU A 1 269 ? -4.738 41.375 3.613 1 97.19 269 GLU A N 1
ATOM 2185 C CA . GLU A 1 269 ? -3.77 42.031 2.734 1 97.19 269 GLU A CA 1
ATOM 2186 C C . GLU A 1 269 ? -2.432 42.219 3.438 1 97.19 269 GLU A C 1
ATOM 2188 O O . GLU A 1 269 ? -2.391 42.594 4.609 1 97.19 269 GLU A O 1
ATOM 2193 N N . ALA A 1 270 ? -1.375 41.938 2.723 1 98.06 270 ALA A N 1
ATOM 2194 C CA . ALA A 1 270 ? -0.006 42.125 3.201 1 98.06 270 ALA A CA 1
ATOM 2195 C C . ALA A 1 270 ? 0.903 42.625 2.084 1 98.06 270 ALA A C 1
ATOM 2197 O O . ALA A 1 270 ? 0.596 42.469 0.902 1 98.06 270 ALA A O 1
ATOM 2198 N N . GLU A 1 271 ? 1.938 43.25 2.518 1 98.25 271 GLU A N 1
ATOM 2199 C CA . GLU A 1 271 ? 2.922 43.75 1.563 1 98.25 271 GLU A CA 1
ATOM 2200 C C . GLU A 1 271 ? 4.152 42.875 1.509 1 98.25 271 GLU A C 1
ATOM 2202 O O . GLU A 1 271 ? 4.727 42.531 2.547 1 98.25 271 GLU A O 1
ATOM 2207 N N . VAL A 1 272 ? 4.535 42.5 0.301 1 98.31 272 VAL A N 1
ATOM 2208 C CA . VAL A 1 272 ? 5.703 41.656 0.119 1 98.31 272 VAL A CA 1
ATOM 2209 C C . VAL A 1 272 ? 6.977 42.438 0.426 1 98.31 272 VAL A C 1
ATOM 2211 O O . VAL A 1 272 ? 7.172 43.562 -0.092 1 98.31 272 VAL A O 1
ATOM 2214 N N . ILE A 1 273 ? 7.785 41.875 1.25 1 97.56 273 ILE A N 1
ATOM 2215 C CA . ILE A 1 273 ? 9.055 42.531 1.584 1 97.56 273 ILE A CA 1
ATOM 2216 C C . ILE A 1 273 ? 10.18 41.875 0.78 1 97.56 273 ILE A C 1
ATOM 2218 O O . ILE A 1 273 ? 10.992 42.562 0.158 1 97.56 273 ILE A O 1
ATOM 2222 N N . ASP A 1 274 ? 10.242 40.594 0.893 1 96 274 ASP A N 1
ATOM 2223 C CA . ASP A 1 274 ? 11.211 39.812 0.137 1 96 274 ASP A CA 1
ATOM 2224 C C . ASP A 1 274 ? 10.711 38.375 -0.077 1 96 274 ASP A C 1
ATOM 2226 O O . ASP A 1 274 ? 9.508 38.125 -0.004 1 96 274 ASP A O 1
ATOM 2230 N N . ILE A 1 275 ? 11.68 37.5 -0.402 1 94.44 275 ILE A N 1
ATOM 2231 C CA . ILE A 1 275 ? 11.305 36.156 -0.814 1 94.44 275 ILE A CA 1
ATOM 2232 C C . ILE A 1 275 ? 10.773 35.375 0.386 1 94.44 275 ILE A C 1
ATOM 2234 O O . ILE A 1 275 ? 10.133 34.312 0.224 1 94.44 275 ILE A O 1
ATOM 2238 N N . GLN A 1 276 ? 10.914 35.875 1.582 1 93.06 276 GLN A N 1
ATOM 2239 C CA . GLN A 1 276 ? 10.555 35.062 2.758 1 93.06 276 GLN A CA 1
ATOM 2240 C C . GLN A 1 276 ? 9.477 35.781 3.58 1 93.06 276 GLN A C 1
ATOM 2242 O O . GLN A 1 276 ? 8.711 35.125 4.293 1 93.06 276 GLN A O 1
ATOM 2247 N N . LYS A 1 277 ? 9.406 37.125 3.432 1 96.06 277 LYS A N 1
ATOM 2248 C CA . LYS A 1 277 ? 8.672 37.875 4.445 1 96.06 277 LYS A CA 1
ATOM 2249 C C . LYS A 1 277 ? 7.621 38.75 3.811 1 96.06 277 LYS A C 1
ATOM 2251 O O . LYS A 1 277 ? 7.781 39.219 2.67 1 96.06 277 LYS A O 1
ATOM 2256 N N . VAL A 1 278 ? 6.652 39.094 4.633 1 97.81 278 VAL A N 1
ATOM 2257 C CA . VAL A 1 278 ? 5.594 40.031 4.309 1 97.81 278 VAL A CA 1
ATOM 2258 C C . VAL A 1 278 ? 5.336 40.938 5.508 1 97.81 278 VAL A C 1
ATOM 2260 O O . VAL A 1 278 ? 5.734 40.625 6.633 1 97.81 278 VAL A O 1
ATOM 2263 N N . LYS A 1 279 ? 4.773 42.031 5.207 1 98 279 LYS A N 1
ATOM 2264 C CA . LYS A 1 279 ? 4.332 42.938 6.254 1 98 279 LYS A CA 1
ATOM 2265 C C . LYS A 1 279 ? 2.809 42.969 6.355 1 98 279 LYS A C 1
ATOM 2267 O O . LYS A 1 279 ? 2.123 43.406 5.422 1 98 279 LYS A O 1
ATOM 2272 N N . TYR A 1 280 ? 2.275 42.531 7.438 1 97.44 280 TYR A N 1
ATOM 2273 C CA . TYR A 1 280 ? 0.847 42.5 7.734 1 97.44 280 TYR A CA 1
ATOM 2274 C C . TYR A 1 280 ? 0.534 43.375 8.945 1 97.44 280 TYR A C 1
ATOM 2276 O O . TYR A 1 280 ? 1.055 43.156 10.039 1 97.44 280 TYR A O 1
ATOM 2284 N N . LYS A 1 281 ? -0.377 44.344 8.812 1 94.38 281 LYS A N 1
ATOM 2285 C CA . LYS A 1 281 ? -0.762 45.281 9.875 1 94.38 281 LYS A CA 1
ATOM 2286 C C . LYS A 1 281 ? 0.461 45.781 10.641 1 94.38 281 LYS A C 1
ATOM 2288 O O . LYS A 1 281 ? 0.5 45.688 11.867 1 94.38 281 LYS A O 1
ATOM 2293 N N . ASP A 1 282 ? 1.562 46.125 10.078 1 92.19 282 ASP A N 1
ATOM 2294 C CA . ASP A 1 282 ? 2.775 46.75 10.578 1 92.19 282 ASP A CA 1
ATOM 2295 C C . ASP A 1 282 ? 3.707 45.719 11.219 1 92.19 282 ASP A C 1
ATOM 2297 O O . ASP A 1 282 ? 4.652 46.094 11.922 1 92.19 282 ASP A O 1
ATOM 2301 N N . GLU A 1 283 ? 3.398 44.5 11.109 1 96.56 283 GLU A N 1
ATOM 2302 C CA . GLU A 1 283 ? 4.273 43.438 11.594 1 96.56 283 GLU A CA 1
ATOM 2303 C C . GLU A 1 283 ? 4.906 42.656 10.438 1 96.56 283 GLU A C 1
ATOM 2305 O O . GLU A 1 283 ? 4.215 42.281 9.492 1 96.56 283 GLU A O 1
ATOM 2310 N N . VAL A 1 284 ? 6.176 42.531 10.586 1 96.75 284 VAL A N 1
ATOM 2311 C CA . VAL A 1 284 ? 6.895 41.75 9.578 1 96.75 284 VAL A CA 1
ATOM 2312 C C . VAL A 1 284 ? 6.949 40.281 10 1 96.75 284 VAL A C 1
ATOM 2314 O O . VAL A 1 284 ? 7.27 39.969 11.148 1 96.75 284 VAL A O 1
ATOM 2317 N N . MET A 1 285 ? 6.586 39.375 9.102 1 94.94 285 MET A N 1
ATOM 2318 C CA . MET A 1 285 ? 6.59 37.938 9.383 1 94.94 285 MET A CA 1
ATOM 2319 C C . MET A 1 285 ? 6.805 37.125 8.109 1 94.94 285 MET A C 1
ATOM 2321 O O . MET A 1 285 ? 6.84 37.688 7.016 1 94.94 285 MET A O 1
ATOM 2325 N N . SER A 1 286 ? 7.066 35.844 8.281 1 93.12 286 SER A N 1
ATOM 2326 C CA . SER A 1 286 ? 7.211 35 7.117 1 93.12 286 SER A CA 1
ATOM 2327 C C . SER A 1 286 ? 5.875 34.781 6.414 1 93.12 286 SER A C 1
ATOM 2329 O O . SER A 1 286 ? 4.812 34.938 7.027 1 93.12 286 SER A O 1
ATOM 2331 N N . PHE A 1 287 ? 5.914 34.406 5.133 1 94.12 287 PHE A N 1
ATOM 2332 C CA . PHE A 1 287 ? 4.703 34.062 4.395 1 94.12 287 PHE A CA 1
ATOM 2333 C C . PHE A 1 287 ? 3.902 33 5.129 1 94.12 287 PHE A C 1
ATOM 2335 O O . PHE A 1 287 ? 2.68 33.094 5.238 1 94.12 287 PHE A O 1
ATOM 2342 N N . ASN A 1 288 ? 4.574 32 5.629 1 90.5 288 ASN A N 1
ATOM 2343 C CA . ASN A 1 288 ? 3.918 30.891 6.32 1 90.5 288 ASN A CA 1
ATOM 2344 C C . ASN A 1 288 ? 3.223 31.359 7.594 1 90.5 288 ASN A C 1
ATOM 2346 O O . ASN A 1 288 ? 2.068 31 7.844 1 90.5 288 ASN A O 1
ATOM 2350 N N . ARG A 1 289 ? 3.906 32.125 8.32 1 91.38 289 ARG A N 1
ATOM 2351 C CA . ARG A 1 289 ? 3.326 32.656 9.555 1 91.38 289 ARG A CA 1
ATOM 2352 C C . ARG A 1 289 ? 2.109 33.531 9.258 1 91.38 289 ARG A C 1
ATOM 2354 O O . ARG A 1 289 ? 1.111 33.469 9.984 1 91.38 289 ARG A O 1
ATOM 2361 N N . TRP A 1 290 ? 2.258 34.344 8.242 1 95.38 290 TRP A N 1
ATOM 2362 C CA . TRP A 1 290 ? 1.146 35.156 7.789 1 95.38 290 TRP A CA 1
ATOM 2363 C C . TRP A 1 290 ? -0.062 34.312 7.43 1 95.38 290 TRP A C 1
ATOM 2365 O O . TRP A 1 290 ? -1.172 34.562 7.91 1 95.38 290 TRP A O 1
ATOM 2375 N N . GLY A 1 291 ? 0.136 33.281 6.629 1 94.44 291 GLY A N 1
ATOM 2376 C CA . GLY A 1 291 ? -0.938 32.375 6.277 1 94.44 291 GLY A CA 1
ATOM 2377 C C . GLY A 1 291 ? -1.581 31.719 7.484 1 94.44 291 GLY A C 1
ATOM 2378 O O . GLY A 1 291 ? -2.809 31.641 7.578 1 94.44 291 GLY A O 1
ATOM 2379 N N . GLU A 1 292 ? -0.765 31.25 8.398 1 92.69 292 GLU A N 1
ATOM 2380 C CA . GLU A 1 292 ? -1.241 30.594 9.609 1 92.69 292 GLU A CA 1
ATOM 2381 C C . GLU A 1 292 ? -2.074 31.547 10.461 1 92.69 292 GLU A C 1
ATOM 2383 O O . GLU A 1 292 ? -3.133 31.172 10.969 1 92.69 292 GLU A O 1
ATOM 2388 N N . LYS A 1 293 ? -1.553 32.75 10.602 1 93.06 293 LYS A N 1
ATOM 2389 C CA . LYS A 1 293 ? -2.225 33.781 11.406 1 93.06 293 LYS A CA 1
ATOM 2390 C C . LYS A 1 293 ? -3.607 34.094 10.844 1 93.06 293 LYS A C 1
ATOM 2392 O O . LYS A 1 293 ? -4.574 34.219 11.594 1 93.06 293 LYS A O 1
ATOM 2397 N N . ILE A 1 294 ? -3.701 34.219 9.562 1 94.62 294 ILE A N 1
ATOM 2398 C CA . ILE A 1 294 ? -4.938 34.594 8.898 1 94.62 294 ILE A CA 1
ATOM 2399 C C . ILE A 1 294 ? -5.934 33.438 8.938 1 94.62 294 ILE A C 1
ATOM 2401 O O . ILE A 1 294 ? -7.102 33.625 9.273 1 94.62 294 ILE A O 1
ATOM 2405 N N . THR A 1 295 ? -5.492 32.25 8.641 1 93.25 295 THR A N 1
ATOM 2406 C CA . THR A 1 295 ? -6.395 31.109 8.453 1 93.25 295 THR A CA 1
ATOM 2407 C C . THR A 1 295 ? -6.629 30.375 9.773 1 93.25 295 THR A C 1
ATOM 2409 O O . THR A 1 295 ? -7.602 29.641 9.914 1 93.25 295 THR A O 1
ATOM 2412 N N . GLU A 1 296 ? -5.637 30.438 10.688 1 90.88 296 GLU A N 1
ATOM 2413 C CA . GLU A 1 296 ? -5.605 29.719 11.953 1 90.88 296 GLU A CA 1
ATOM 2414 C C . GLU A 1 296 ? -5.383 28.219 11.734 1 90.88 296 GLU A C 1
ATOM 2416 O O . GLU A 1 296 ? -5.793 27.406 12.562 1 90.88 296 GLU A O 1
ATOM 2421 N N . TRP A 1 297 ? -4.914 27.953 10.508 1 93.31 297 TRP A N 1
ATOM 2422 C CA . TRP A 1 297 ? -4.488 26.594 10.25 1 93.31 297 TRP A CA 1
ATOM 2423 C C . TRP A 1 297 ? -3.055 26.359 10.719 1 93.31 297 TRP A C 1
ATOM 2425 O O . TRP A 1 297 ? -2.352 27.312 11.062 1 93.31 297 TRP A O 1
ATOM 2435 N N . SER A 1 298 ? -2.686 25.078 10.82 1 93.38 298 SER A N 1
ATOM 2436 C CA . SER A 1 298 ? -1.364 24.766 11.352 1 93.38 298 SER A CA 1
ATOM 2437 C C . SER A 1 298 ? -0.276 25 10.312 1 93.38 298 SER A C 1
ATOM 2439 O O . SER A 1 298 ? 0.881 25.234 10.656 1 93.38 298 SER A O 1
ATOM 2441 N N . SER A 1 299 ? -0.591 24.828 9.102 1 92.81 299 SER A N 1
ATOM 2442 C CA . SER A 1 299 ? 0.26 25.156 7.961 1 92.81 299 SER A CA 1
ATOM 2443 C C . SER A 1 299 ? -0.573 25.5 6.73 1 92.81 299 SER A C 1
ATOM 2445 O O . SER A 1 299 ? -1.716 25.047 6.605 1 92.81 299 SER A O 1
ATOM 2447 N N . VAL A 1 300 ? 0.046 26.344 5.852 1 93.62 300 VAL A N 1
ATOM 2448 C CA . VAL A 1 300 ? -0.659 26.781 4.652 1 93.62 300 VAL A CA 1
ATOM 2449 C C . VAL A 1 300 ? 0.273 26.703 3.445 1 93.62 300 VAL A C 1
ATOM 2451 O O . VAL A 1 300 ? 1.433 27.125 3.52 1 93.62 300 VAL A O 1
ATOM 2454 N N . ASN A 1 301 ? -0.246 26.047 2.447 1 94.12 301 ASN A N 1
ATOM 2455 C CA . ASN A 1 301 ? 0.471 26.156 1.181 1 94.12 301 ASN A CA 1
ATOM 2456 C C . ASN A 1 301 ? 0.406 27.562 0.606 1 94.12 301 ASN A C 1
ATOM 2458 O O . ASN A 1 301 ? -0.586 27.938 -0.023 1 94.12 301 ASN A O 1
ATOM 2462 N N . ILE A 1 302 ? 1.448 28.281 0.701 1 93.69 302 ILE A N 1
ATOM 2463 C CA . ILE A 1 302 ? 1.417 29.703 0.405 1 93.69 302 ILE A CA 1
ATOM 2464 C C . ILE A 1 302 ? 1.258 29.922 -1.099 1 93.69 302 ILE A C 1
ATOM 2466 O O . ILE A 1 302 ? 0.708 30.938 -1.534 1 93.69 302 ILE A O 1
ATOM 2470 N N . TYR A 1 303 ? 1.646 29.047 -1.896 1 94.69 303 TYR A N 1
ATOM 2471 C CA . TYR A 1 303 ? 1.516 29.203 -3.34 1 94.69 303 TYR A CA 1
ATOM 2472 C C . TYR A 1 303 ? 0.065 29.031 -3.777 1 94.69 303 TYR A C 1
ATOM 2474 O O . TYR A 1 303 ? -0.41 29.75 -4.66 1 94.69 303 TYR A O 1
ATOM 2482 N N . GLU A 1 304 ? -0.578 28.156 -3.123 1 94.81 304 GLU A N 1
ATOM 2483 C CA . GLU A 1 304 ? -1.956 27.859 -3.496 1 94.81 304 GLU A CA 1
ATOM 2484 C C . GLU A 1 304 ? -2.928 28.859 -2.891 1 94.81 304 GLU A C 1
ATOM 2486 O O . GLU A 1 304 ? -4.031 29.062 -3.404 1 94.81 304 GLU A O 1
ATOM 2491 N N . TRP A 1 305 ? -2.479 29.578 -1.882 1 96.56 305 TRP A N 1
ATOM 2492 C CA . TRP A 1 305 ? -3.461 30.344 -1.131 1 96.56 305 TRP A CA 1
ATOM 2493 C C . TRP A 1 305 ? -3.186 31.844 -1.248 1 96.56 305 TRP A C 1
ATOM 2495 O O . TRP A 1 305 ? -4.039 32.656 -0.914 1 96.56 305 TRP A O 1
ATOM 2505 N N . THR A 1 306 ? -2.023 32.188 -1.714 1 96.94 306 THR A N 1
ATOM 2506 C CA . THR A 1 306 ? -1.689 33.594 -1.842 1 96.94 306 THR A CA 1
ATOM 2507 C C . THR A 1 306 ? -2.109 34.125 -3.209 1 96.94 306 THR A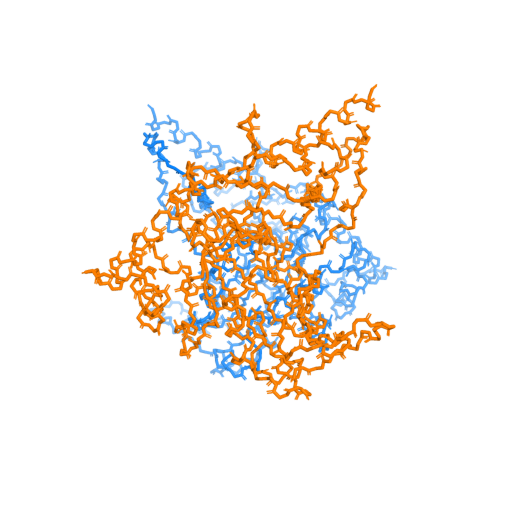 C 1
ATOM 2509 O O . THR A 1 306 ? -1.688 33.594 -4.242 1 96.94 306 THR A O 1
ATOM 2512 N N . ILE A 1 307 ? -2.9 35.188 -3.172 1 97.38 307 ILE A N 1
ATOM 2513 C CA . ILE A 1 307 ? -3.355 35.875 -4.383 1 97.38 307 ILE A CA 1
ATOM 2514 C C . ILE A 1 307 ? -2.605 37.188 -4.555 1 97.38 307 ILE A C 1
ATOM 2516 O O . ILE A 1 307 ? -2.459 37.938 -3.6 1 97.38 307 ILE A O 1
ATOM 2520 N N . LEU A 1 308 ? -2.076 37.375 -5.672 1 96.5 308 LEU A N 1
ATOM 2521 C CA . LEU A 1 308 ? -1.45 38.656 -6 1 96.5 308 LEU A CA 1
ATOM 2522 C C . LEU A 1 308 ? -2.502 39.719 -6.379 1 96.5 308 LEU A C 1
ATOM 2524 O O . LEU A 1 308 ? -3.273 39.5 -7.316 1 96.5 308 LEU A O 1
ATOM 2528 N N . LYS A 1 309 ? -2.465 40.719 -5.602 1 92.62 309 LYS A N 1
ATOM 2529 C CA . LYS A 1 309 ? -3.465 41.75 -5.883 1 92.62 309 LYS A CA 1
ATOM 2530 C C . LYS A 1 309 ? -3.287 42.312 -7.285 1 92.62 309 LYS A C 1
ATOM 2532 O O . LYS A 1 309 ? -2.166 42.625 -7.699 1 92.62 309 LYS A O 1
ATOM 2537 N N . GLY A 1 310 ? -4.324 42.5 -8.047 1 88.75 310 GLY A N 1
ATOM 2538 C CA . GLY A 1 310 ? -4.273 42.969 -9.43 1 88.75 310 GLY A CA 1
ATOM 2539 C C . GLY A 1 310 ? -4.5 41.844 -10.438 1 88.75 310 GLY A C 1
ATOM 2540 O O . GLY A 1 310 ? -5.094 42.094 -11.492 1 88.75 310 GLY A O 1
ATOM 2541 N N . SER A 1 311 ? -3.977 40.656 -10.148 1 90.19 311 SER A N 1
ATOM 2542 C CA . SER A 1 311 ? -4.137 39.531 -11.07 1 90.19 311 SER A CA 1
ATOM 2543 C C . SER A 1 311 ? -5.328 38.656 -10.688 1 90.19 311 SER A C 1
ATOM 2545 O O . SER A 1 311 ? -5.891 37.969 -11.539 1 90.19 311 SER A O 1
ATOM 2547 N N . ASN A 1 312 ? -5.699 38.594 -9.445 1 90.56 312 ASN A N 1
ATOM 2548 C CA . ASN A 1 312 ? -6.734 37.75 -8.875 1 90.56 312 ASN A CA 1
ATOM 2549 C C . ASN A 1 312 ? -6.398 36.25 -9.062 1 90.56 312 ASN A C 1
ATOM 2551 O O . ASN A 1 312 ? -7.297 35.438 -9.195 1 90.56 312 ASN A O 1
ATOM 2555 N N . LYS A 1 313 ? -5.121 35.969 -9.258 1 96.44 313 LYS A N 1
ATOM 2556 C CA . LYS A 1 313 ? -4.621 34.594 -9.375 1 96.44 313 LYS A CA 1
ATOM 2557 C C . LYS A 1 313 ? -3.682 34.25 -8.227 1 96.44 313 LYS A C 1
ATOM 2559 O O . LYS A 1 313 ? -3.023 35.125 -7.668 1 96.44 313 LYS A O 1
ATOM 2564 N N . THR A 1 314 ? -3.703 33 -7.926 1 97.38 314 THR A N 1
ATOM 2565 C CA . THR A 1 314 ? -2.777 32.531 -6.895 1 97.38 314 THR A CA 1
ATOM 2566 C C . THR A 1 314 ? -1.354 32.469 -7.441 1 97.38 314 THR A C 1
ATOM 2568 O O . THR A 1 314 ? -1.153 32.406 -8.656 1 97.38 314 THR A O 1
ATOM 2571 N N . LEU A 1 315 ? -0.406 32.438 -6.543 1 96.81 315 LEU A N 1
ATOM 2572 C CA . LEU A 1 315 ? 0.983 32.281 -6.957 1 96.81 315 LEU A CA 1
ATOM 2573 C C . LEU A 1 315 ? 1.173 30.953 -7.695 1 96.81 315 LEU A C 1
ATOM 2575 O O . LEU A 1 315 ? 1.993 30.859 -8.609 1 96.81 315 LEU A O 1
ATOM 2579 N N . HIS A 1 316 ? 0.413 29.969 -7.289 1 95.62 316 HIS A N 1
ATOM 2580 C CA . HIS A 1 316 ? 0.463 28.672 -7.945 1 95.62 316 HIS A CA 1
ATOM 2581 C C . HIS A 1 316 ? 0.007 28.766 -9.398 1 95.62 316 HIS A C 1
ATOM 2583 O O . HIS A 1 316 ? 0.687 28.281 -10.305 1 95.62 316 HIS A O 1
ATOM 2589 N N . GLU A 1 317 ? -1.087 29.391 -9.617 1 96.12 317 GLU A N 1
ATOM 2590 C CA . GLU A 1 317 ? -1.611 29.562 -10.961 1 96.12 317 GLU A CA 1
ATOM 2591 C C . GLU A 1 317 ? -0.64 30.359 -11.836 1 96.12 317 GLU A C 1
ATOM 2593 O O . GLU A 1 317 ? -0.411 30 -12.992 1 96.12 317 GLU A O 1
ATOM 2598 N N . LEU A 1 318 ? -0.078 31.312 -11.273 1 96.31 318 LEU A N 1
ATOM 2599 C CA . LEU A 1 318 ? 0.831 32.188 -12 1 96.31 318 LEU A CA 1
ATOM 2600 C C . LEU A 1 318 ? 2.102 31.453 -12.398 1 96.31 318 LEU A C 1
ATOM 2602 O O . LEU A 1 318 ? 2.602 31.625 -13.516 1 96.31 318 LEU A O 1
ATOM 2606 N N . ARG A 1 319 ? 2.617 30.703 -11.469 1 94.31 319 ARG A N 1
ATOM 2607 C CA . ARG A 1 319 ? 3.85 30.016 -11.82 1 94.31 319 ARG A CA 1
ATOM 2608 C C . ARG A 1 319 ? 3.59 28.938 -12.875 1 94.31 319 ARG A C 1
ATOM 2610 O O . ARG A 1 319 ? 4.438 28.703 -13.742 1 94.31 319 ARG A O 1
ATOM 2617 N N . LEU A 1 320 ? 2.451 28.328 -12.875 1 93.38 320 LEU A N 1
ATOM 2618 C CA . LEU A 1 320 ? 2.107 27.359 -13.914 1 93.38 320 LEU A CA 1
ATOM 2619 C C . LEU A 1 320 ? 1.999 28.047 -15.273 1 93.38 320 LEU A C 1
ATOM 2621 O O . LEU A 1 320 ? 2.477 27.516 -16.281 1 93.38 320 LEU A O 1
ATOM 2625 N N . GLU A 1 321 ? 1.343 29.125 -15.258 1 94.12 321 GLU A N 1
ATOM 2626 C CA . GLU A 1 321 ? 1.204 29.891 -16.5 1 94.12 321 GLU A CA 1
ATOM 2627 C C . GLU A 1 321 ? 2.568 30.297 -17.062 1 94.12 321 GLU A C 1
ATOM 2629 O O . GLU A 1 321 ? 2.795 30.203 -18.266 1 94.12 321 GLU A O 1
ATOM 2634 N N . LYS A 1 322 ? 3.383 30.703 -16.219 1 93.88 322 LYS A N 1
ATOM 2635 C CA . LYS A 1 322 ? 4.723 31.109 -16.641 1 93.88 322 LYS A CA 1
ATOM 2636 C C . LYS A 1 322 ? 5.492 29.922 -17.219 1 93.88 322 LYS A C 1
ATOM 2638 O O . LYS A 1 322 ? 6.211 30.062 -18.219 1 93.88 322 LYS A O 1
ATOM 2643 N N . MET A 1 323 ? 5.367 28.812 -16.578 1 91 323 MET A N 1
ATOM 2644 C CA . MET A 1 323 ? 6.031 27.594 -17.047 1 91 323 MET A CA 1
ATOM 2645 C C . MET A 1 323 ? 5.539 27.219 -18.438 1 91 323 MET A C 1
ATOM 2647 O O . MET A 1 323 ? 6.328 26.812 -19.297 1 91 323 MET A O 1
ATOM 2651 N N . GLU A 1 324 ? 4.246 27.312 -18.625 1 90.38 324 GLU A N 1
ATOM 2652 C CA . GLU A 1 324 ? 3.664 27.031 -19.938 1 90.38 324 GLU A CA 1
ATOM 2653 C C . GLU A 1 324 ? 4.195 28 -20.984 1 90.38 324 GLU A C 1
ATOM 2655 O O . GLU A 1 324 ? 4.484 27.609 -22.125 1 90.38 324 GLU A O 1
ATOM 2660 N N . GLU A 1 325 ? 4.309 29.172 -20.656 1 91.5 325 GLU A N 1
ATOM 2661 C CA . GLU A 1 325 ? 4.844 30.203 -21.547 1 91.5 325 GLU A CA 1
ATOM 2662 C C . GLU A 1 325 ? 6.285 29.875 -21.953 1 91.5 325 GLU A C 1
ATOM 2664 O O . GLU A 1 325 ? 6.656 30.031 -23.109 1 91.5 325 GLU A O 1
ATOM 2669 N N . LEU A 1 326 ? 6.98 29.484 -20.984 1 87.62 326 LEU A N 1
ATOM 2670 C CA . LEU A 1 326 ? 8.391 29.203 -21.234 1 87.62 326 LEU A CA 1
ATOM 2671 C C . LEU A 1 326 ? 8.547 27.953 -22.094 1 87.62 326 LEU A C 1
ATOM 2673 O O . LEU A 1 326 ? 9.492 27.859 -22.891 1 87.62 326 LEU A O 1
ATOM 2677 N N . GLU A 1 327 ? 7.734 27.031 -21.906 1 83.5 327 GLU A N 1
ATOM 2678 C CA . GLU A 1 327 ? 7.758 25.828 -22.719 1 83.5 327 GLU A CA 1
ATOM 2679 C C . GLU A 1 327 ? 7.371 26.109 -24.172 1 83.5 327 GLU A C 1
ATOM 2681 O O . GLU A 1 327 ? 7.918 25.516 -25.094 1 83.5 327 GLU A O 1
ATOM 2686 N N . SER A 1 328 ? 6.477 27 -24.344 1 84 328 SER A N 1
ATOM 2687 C CA . SER A 1 328 ? 6.031 27.391 -25.672 1 84 328 SER A CA 1
ATOM 2688 C C . SER A 1 328 ? 7.098 28.203 -26.391 1 84 328 SER A C 1
ATOM 2690 O O . SER A 1 328 ? 7.195 28.156 -27.625 1 84 328 SER A O 1
ATOM 2692 N N . GLU A 1 329 ? 7.758 28.922 -25.688 1 75.25 329 GLU A N 1
ATOM 2693 C CA . GLU A 1 329 ? 8.805 29.734 -26.312 1 75.25 329 GLU A CA 1
ATOM 2694 C C . GLU A 1 329 ? 9.969 28.875 -26.766 1 75.25 329 GLU A C 1
ATOM 2696 O O . GLU A 1 329 ? 10.711 29.25 -27.688 1 75.25 329 GLU A O 1
ATOM 2701 N N . LYS A 1 330 ? 10.078 27.797 -26.141 1 66.56 330 LYS A N 1
ATOM 2702 C CA . LYS A 1 330 ? 11.125 26.875 -26.578 1 66.56 330 LYS A CA 1
ATOM 2703 C C . LYS A 1 330 ? 10.727 26.141 -27.844 1 66.56 330 LYS A C 1
ATOM 2705 O O . LYS A 1 330 ? 11.586 25.672 -28.594 1 66.56 330 LYS A O 1
ATOM 2710 N N . LEU A 1 331 ? 9.523 26.078 -28.25 1 56.91 331 LEU A N 1
ATOM 2711 C CA . LEU A 1 331 ? 9.086 25.547 -29.531 1 56.91 331 LEU A CA 1
ATOM 2712 C C . LEU A 1 331 ? 9.07 26.625 -30.594 1 56.91 331 LEU A C 1
ATOM 2714 O O . LEU A 1 331 ? 9.391 26.375 -31.75 1 56.91 331 LEU A O 1
ATOM 2718 N N . MET B 1 1 ? -13.227 -24.156 -0.98 1 31.09 1 MET B N 1
ATOM 2719 C CA . MET B 1 1 ? -12.914 -25.266 -1.872 1 31.09 1 MET B CA 1
ATOM 2720 C C . MET B 1 1 ? -12.258 -26.406 -1.104 1 31.09 1 MET B C 1
ATOM 2722 O O . MET B 1 1 ? -11.398 -26.172 -0.254 1 31.09 1 MET B O 1
ATOM 2726 N N . LEU B 1 2 ? -12.961 -27.531 -1.052 1 35.28 2 LEU B N 1
ATOM 2727 C CA . LEU B 1 2 ? -12.492 -28.719 -0.34 1 35.28 2 LEU B CA 1
ATOM 2728 C C . LEU B 1 2 ? -11.641 -29.594 -1.251 1 35.28 2 LEU B C 1
ATOM 2730 O O . LEU B 1 2 ? -12.023 -29.875 -2.391 1 35.28 2 LEU B O 1
ATOM 2734 N N . ILE B 1 3 ? -10.453 -29.594 -1.221 1 37.97 3 ILE B N 1
ATOM 2735 C CA . ILE B 1 3 ? -9.648 -30.469 -2.055 1 37.97 3 ILE B CA 1
ATOM 2736 C C . ILE B 1 3 ? -9.219 -31.703 -1.248 1 37.97 3 ILE B C 1
ATOM 2738 O O . ILE B 1 3 ? -8.602 -31.562 -0.187 1 37.97 3 ILE B O 1
ATOM 2742 N N . PRO B 1 4 ? -9.789 -32.875 -1.736 1 37.03 4 PRO B N 1
ATOM 2743 C CA . PRO B 1 4 ? -9.367 -34.094 -1.035 1 37.03 4 PRO B CA 1
ATOM 2744 C C . PRO B 1 4 ? -7.848 -34.25 -0.995 1 37.03 4 PRO B C 1
ATOM 2746 O O . PRO B 1 4 ? -7.172 -34 -1.995 1 37.03 4 PRO B O 1
ATOM 2749 N N . VAL B 1 5 ? -7.246 -33.938 -0.086 1 37.03 5 VAL B N 1
ATOM 2750 C CA . VAL B 1 5 ? -5.828 -34.281 -0.01 1 37.03 5 VAL B CA 1
ATOM 2751 C C . VAL B 1 5 ? -5.672 -35.688 0.583 1 37.03 5 VAL B C 1
ATOM 2753 O O . VAL B 1 5 ? -6.219 -36 1.649 1 37.03 5 VAL B O 1
ATOM 2756 N N . ASN B 1 6 ? -5.73 -36.719 -0.362 1 32.12 6 ASN B N 1
ATOM 2757 C CA . ASN B 1 6 ? -5.355 -38 0.191 1 32.12 6 ASN B CA 1
ATOM 2758 C C . ASN B 1 6 ? -4.117 -37.906 1.075 1 32.12 6 ASN B C 1
ATOM 2760 O O . ASN B 1 6 ? -2.996 -37.812 0.571 1 32.12 6 ASN B O 1
ATOM 2764 N N . ILE B 1 7 ? -4.25 -37.344 2.221 1 31.89 7 ILE B N 1
ATOM 2765 C CA . ILE B 1 7 ? -3.1 -37.781 2.994 1 31.89 7 ILE B CA 1
ATOM 2766 C C . ILE B 1 7 ? -3.156 -39.312 3.17 1 31.89 7 ILE B C 1
ATOM 2768 O O . ILE B 1 7 ? -2.164 -40 2.941 1 31.89 7 ILE B O 1
ATOM 2772 N N . ASN B 1 8 ? -3.873 -40.094 4.18 1 28.47 8 ASN B N 1
ATOM 2773 C CA . ASN B 1 8 ? -4.02 -41.531 4.293 1 28.47 8 ASN B CA 1
ATOM 2774 C C . ASN B 1 8 ? -5.168 -42.031 3.432 1 28.47 8 ASN B C 1
ATOM 2776 O O . ASN B 1 8 ? -6.066 -41.281 3.066 1 28.47 8 ASN B O 1
ATOM 2780 N N . SER B 1 9 ? -5.258 -43.5 3.064 1 28.44 9 SER B N 1
ATOM 2781 C CA . SER B 1 9 ? -6.008 -44.375 2.17 1 28.44 9 SER B CA 1
ATOM 2782 C C . SER B 1 9 ? -7.504 -44.094 2.26 1 28.44 9 SER B C 1
ATOM 2784 O O . SER B 1 9 ? -8.156 -43.844 1.245 1 28.44 9 SER B O 1
ATOM 2786 N N . SER B 1 10 ? -8.406 -45.156 2.871 1 25.78 10 SER B N 1
ATOM 2787 C CA . SER B 1 10 ? -9.617 -45.906 2.594 1 25.78 10 SER B CA 1
ATOM 2788 C C . SER B 1 10 ? -10.859 -45.156 3.074 1 25.78 10 SER B C 1
ATOM 2790 O O . SER B 1 10 ? -11.953 -45.75 3.117 1 25.78 10 SER B O 1
ATOM 2792 N N . ILE B 1 11 ? -10.969 -43.969 3.73 1 29 11 ILE B N 1
ATOM 2793 C CA . ILE B 1 11 ? -12.078 -44 4.668 1 29 11 ILE B CA 1
ATOM 2794 C C . ILE B 1 11 ? -13.375 -43.656 3.936 1 29 11 ILE B C 1
ATOM 2796 O O . ILE B 1 11 ? -13.406 -42.719 3.111 1 29 11 ILE B O 1
ATOM 2800 N N . GLU B 1 12 ? -14.328 -44.531 3.922 1 28.28 12 GLU B N 1
ATOM 2801 C CA . GLU B 1 12 ? -15.734 -44.594 3.539 1 28.28 12 GLU B CA 1
ATOM 2802 C C . GLU B 1 12 ? -16.5 -43.375 4.051 1 28.28 12 GLU B C 1
ATOM 2804 O O . GLU B 1 12 ? -16.359 -43 5.219 1 28.28 12 GLU B O 1
ATOM 2809 N N . VAL B 1 13 ? -16.969 -42.438 3.248 1 32.97 13 VAL B N 1
ATOM 2810 C CA . VAL B 1 13 ? -17.547 -41.094 3.404 1 32.97 13 VAL B CA 1
ATOM 2811 C C . VAL B 1 13 ? -18.953 -41.219 3.99 1 32.97 13 VAL B C 1
ATOM 2813 O O . VAL B 1 13 ? -19.938 -41.344 3.252 1 32.97 13 VAL B O 1
ATOM 2816 N N . ASN B 1 14 ? -19.266 -42.094 4.945 1 30.89 14 ASN B N 1
ATOM 2817 C CA . ASN B 1 14 ? -20.641 -41.969 5.434 1 30.89 14 ASN B CA 1
ATOM 2818 C C . ASN B 1 14 ? -20.922 -40.562 5.949 1 30.89 14 ASN B C 1
ATOM 2820 O O . ASN B 1 14 ? -20.062 -39.688 5.883 1 30.89 14 ASN B O 1
ATOM 2824 N N . ASN B 1 15 ? -21.672 -40.469 7.203 1 37.41 15 ASN B N 1
ATOM 2825 C CA . ASN B 1 15 ? -22.266 -39.375 7.938 1 37.41 15 ASN B CA 1
ATOM 2826 C C . ASN B 1 15 ? -21.219 -38.344 8.328 1 37.41 15 ASN B C 1
ATOM 2828 O O . ASN B 1 15 ? -20.609 -38.438 9.398 1 37.41 15 ASN B O 1
ATOM 2832 N N . LEU B 1 16 ? -20.234 -37.812 7.484 1 41.06 16 LEU B N 1
ATOM 2833 C CA . LEU B 1 16 ? -18.828 -37.5 7.742 1 41.06 16 LEU B CA 1
ATOM 2834 C C . LEU B 1 16 ? -18.688 -36.188 8.5 1 41.06 16 LEU B C 1
ATOM 2836 O O . LEU B 1 16 ? -19.109 -35.125 8.008 1 41.06 16 LEU B O 1
ATOM 2840 N N . ASP B 1 17 ? -18.828 -36.094 9.867 1 49.25 17 ASP B N 1
ATOM 2841 C CA . ASP B 1 17 ? -18.5 -35 10.773 1 49.25 17 ASP B CA 1
ATOM 2842 C C . ASP B 1 17 ? -17.188 -34.344 10.359 1 49.25 17 ASP B C 1
ATOM 2844 O O . ASP B 1 17 ? -16.156 -35 10.227 1 49.25 17 ASP B O 1
ATOM 2848 N N . VAL B 1 18 ? -17.25 -33.219 9.703 1 55.5 18 VAL B N 1
ATOM 2849 C CA . VAL B 1 18 ? -16.109 -32.406 9.32 1 55.5 18 VAL B CA 1
ATOM 2850 C C . VAL B 1 18 ? -15.531 -31.719 10.547 1 55.5 18 VAL B C 1
ATOM 2852 O O . VAL B 1 18 ? -16.25 -31.031 11.273 1 55.5 18 VAL B O 1
ATOM 2855 N N . GLU B 1 19 ? -14.461 -32.25 11.164 1 65.94 19 GLU B N 1
ATOM 2856 C CA . GLU B 1 19 ? -13.766 -31.609 12.273 1 65.94 19 GLU B CA 1
ATOM 2857 C C . GLU B 1 19 ? -12.578 -30.797 11.773 1 65.94 19 GLU B C 1
ATOM 2859 O O . GLU B 1 19 ? -11.734 -31.312 11.039 1 65.94 19 GLU B O 1
ATOM 2864 N N . ILE B 1 20 ? -12.664 -29.5 12.07 1 65.38 20 ILE B N 1
ATOM 2865 C CA . ILE B 1 20 ? -11.508 -28.656 11.789 1 65.38 20 ILE B CA 1
ATOM 2866 C C . ILE B 1 20 ? -10.398 -28.953 12.789 1 65.38 20 ILE B C 1
ATOM 2868 O O . ILE B 1 20 ? -10.625 -28.969 14 1 65.38 20 ILE B O 1
ATOM 2872 N N . LEU B 1 21 ? -9.234 -29.344 12.219 1 71.25 21 LEU B N 1
ATOM 2873 C CA . LEU B 1 21 ? -8.102 -29.688 13.07 1 71.25 21 LEU B CA 1
ATOM 2874 C C . LEU B 1 21 ? -7.012 -28.625 12.984 1 71.25 21 LEU B C 1
ATOM 2876 O O . LEU B 1 21 ? -7.066 -27.734 12.125 1 71.25 21 LEU B O 1
ATOM 2880 N N . GLN B 1 22 ? -6.207 -28.641 14.023 1 73.81 22 GLN B N 1
ATOM 2881 C CA . GLN B 1 22 ? -4.988 -27.844 13.977 1 73.81 22 GLN B CA 1
ATOM 2882 C C . GLN B 1 22 ? -3.818 -28.656 13.43 1 73.81 22 GLN B C 1
ATOM 2884 O O . GLN B 1 22 ? -3.75 -29.875 13.641 1 73.81 22 GLN B O 1
ATOM 2889 N N . PHE B 1 23 ? -2.959 -28.047 12.711 1 74.5 23 PHE B N 1
ATOM 2890 C CA . PHE B 1 23 ? -1.814 -28.719 12.125 1 74.5 23 PHE B CA 1
ATOM 2891 C C . PHE B 1 23 ? -0.958 -29.375 13.203 1 74.5 23 PHE B C 1
ATOM 2893 O O . PHE B 1 23 ? -0.442 -30.484 13.008 1 74.5 23 PHE B O 1
ATOM 2900 N N . LYS B 1 24 ? -0.807 -28.594 14.25 1 72.31 24 LYS B N 1
ATOM 2901 C CA . LYS B 1 24 ? 0.011 -29.109 15.352 1 72.31 24 LYS B CA 1
ATOM 2902 C C . LYS B 1 24 ? -0.551 -30.422 15.883 1 72.31 24 LYS B C 1
ATOM 2904 O O . LYS B 1 24 ? 0.205 -31.312 16.266 1 72.31 24 LYS B O 1
ATOM 2909 N N . ASP B 1 25 ? -1.826 -30.531 15.867 1 76 25 ASP B N 1
ATOM 2910 C CA . ASP B 1 25 ? -2.484 -31.734 16.375 1 76 25 ASP B CA 1
ATOM 2911 C C . ASP B 1 25 ? -2.189 -32.938 15.484 1 76 25 ASP B C 1
ATOM 2913 O O . ASP B 1 25 ? -2.256 -34.094 15.938 1 76 25 ASP B O 1
ATOM 2917 N N . LEU B 1 26 ? -1.816 -32.688 14.281 1 77.81 26 LEU B N 1
ATOM 2918 C CA . LEU B 1 26 ? -1.541 -33.719 13.312 1 77.81 26 LEU B CA 1
ATOM 2919 C C . LEU B 1 26 ? -0.04 -33.906 13.109 1 77.81 26 LEU B C 1
ATOM 2921 O O . LEU B 1 26 ? 0.39 -34.625 12.219 1 77.81 26 LEU B O 1
ATOM 2925 N N . ASN B 1 27 ? 0.782 -33.219 13.922 1 80.38 27 ASN B N 1
ATOM 2926 C CA . ASN B 1 27 ? 2.238 -33.219 13.836 1 80.38 27 ASN B CA 1
ATOM 2927 C C . ASN B 1 27 ? 2.727 -32.75 12.477 1 80.38 27 ASN B C 1
ATOM 2929 O O . ASN B 1 27 ? 3.686 -33.281 11.922 1 80.38 27 ASN B O 1
ATOM 2933 N N . ILE B 1 28 ? 1.95 -31.922 11.93 1 82.75 28 ILE B N 1
ATOM 2934 C CA . ILE B 1 28 ? 2.33 -31.297 10.656 1 82.75 28 ILE B CA 1
ATOM 2935 C C . ILE B 1 28 ? 3.131 -30.031 10.914 1 82.75 28 ILE B C 1
ATOM 2937 O O . ILE B 1 28 ? 2.664 -29.125 11.617 1 82.75 28 ILE B O 1
ATOM 2941 N N . LYS B 1 29 ? 4.367 -29.969 10.398 1 85.94 29 LYS B N 1
ATOM 2942 C CA . LYS B 1 29 ? 5.234 -28.812 10.547 1 85.94 29 LYS B CA 1
ATOM 2943 C C . LYS B 1 29 ? 5.02 -27.812 9.406 1 85.94 29 LYS B C 1
ATOM 2945 O O . LYS B 1 29 ? 4.348 -28.125 8.422 1 85.94 29 LYS B O 1
ATOM 2950 N N . GLU B 1 30 ? 5.535 -26.625 9.617 1 88.81 30 GLU B N 1
ATOM 2951 C CA . GLU B 1 30 ? 5.43 -25.578 8.602 1 88.81 30 GLU B CA 1
ATOM 2952 C C . GLU B 1 30 ? 6.062 -26.016 7.285 1 88.81 30 GLU B C 1
ATOM 2954 O O . GLU B 1 30 ? 5.531 -25.734 6.211 1 88.81 30 GLU B O 1
ATOM 2959 N N . GLU B 1 31 ? 7.141 -26.75 7.379 1 89.62 31 GLU B N 1
ATOM 2960 C CA . GLU B 1 31 ? 7.848 -27.219 6.188 1 89.62 31 GLU B CA 1
ATOM 2961 C C . GLU B 1 31 ? 6.984 -28.172 5.375 1 89.62 31 GLU B C 1
ATOM 2963 O O . GLU B 1 31 ? 7.082 -28.219 4.145 1 89.62 31 GLU B O 1
ATOM 2968 N N . HIS B 1 32 ? 6.191 -28.953 6.047 1 89.31 32 HIS B N 1
ATOM 2969 C CA . HIS B 1 32 ? 5.289 -29.875 5.371 1 89.31 32 HIS B CA 1
ATOM 2970 C C . HIS B 1 32 ? 4.207 -29.125 4.602 1 89.31 32 HIS B C 1
ATOM 2972 O O . HIS B 1 32 ? 3.875 -29.5 3.473 1 89.31 32 HIS B O 1
ATOM 2978 N N . ILE B 1 33 ? 3.75 -28.094 5.227 1 89.69 33 ILE B N 1
ATOM 2979 C CA . ILE B 1 33 ? 2.73 -27.281 4.578 1 89.69 33 ILE B CA 1
ATOM 2980 C C . ILE B 1 33 ? 3.324 -26.594 3.35 1 89.69 33 ILE B C 1
ATOM 2982 O O . ILE B 1 33 ? 2.705 -26.562 2.283 1 89.69 33 ILE B O 1
ATOM 2986 N N . GLU B 1 34 ? 4.48 -26.094 3.541 1 93.06 34 GLU B N 1
ATOM 2987 C CA . GLU B 1 34 ? 5.195 -25.422 2.457 1 93.06 34 GLU B CA 1
ATOM 2988 C C . GLU B 1 34 ? 5.383 -26.359 1.264 1 93.06 34 GLU B C 1
ATOM 2990 O O . GLU B 1 34 ? 5.074 -25.984 0.128 1 93.06 34 GLU B O 1
ATOM 2995 N N . GLU B 1 35 ? 5.824 -27.531 1.512 1 91.62 35 GLU B N 1
ATOM 2996 C CA . GLU B 1 35 ? 6.047 -28.516 0.455 1 91.62 35 GLU B CA 1
ATOM 2997 C C . GLU B 1 35 ? 4.734 -28.922 -0.213 1 91.62 35 GLU B C 1
ATOM 2999 O O . GLU B 1 35 ? 4.672 -29.047 -1.437 1 91.62 35 GLU B O 1
ATOM 3004 N N . PHE B 1 36 ? 3.783 -29.109 0.6 1 88.75 36 PHE B N 1
ATOM 3005 C CA . PHE B 1 36 ? 2.475 -29.469 0.064 1 88.75 36 PHE B CA 1
ATOM 3006 C C . PHE B 1 36 ? 1.963 -28.391 -0.875 1 88.75 36 PHE B C 1
ATOM 3008 O O . PHE B 1 36 ? 1.516 -28.672 -1.986 1 88.75 36 PHE B O 1
ATOM 3015 N N . LEU B 1 37 ? 2.061 -27.125 -0.442 1 92.62 37 LEU B N 1
ATOM 3016 C CA . LEU B 1 37 ? 1.561 -26 -1.229 1 92.62 37 LEU B CA 1
ATOM 3017 C C . LEU B 1 37 ? 2.402 -25.812 -2.484 1 92.62 37 LEU B C 1
ATOM 3019 O O . LEU B 1 37 ? 1.879 -25.422 -3.531 1 92.62 37 LEU B O 1
ATOM 3023 N N . ARG B 1 38 ? 3.654 -26.031 -2.33 1 94.62 38 ARG B N 1
ATOM 3024 C CA . ARG B 1 38 ? 4.539 -25.938 -3.488 1 94.62 38 ARG B CA 1
ATOM 3025 C C . ARG B 1 38 ? 4.035 -26.812 -4.633 1 94.62 38 ARG B C 1
ATOM 3027 O O . ARG B 1 38 ? 4.043 -26.375 -5.793 1 94.62 38 ARG B O 1
ATOM 3034 N N . LYS B 1 39 ? 3.559 -27.953 -4.316 1 89.94 39 LYS B N 1
ATOM 3035 C CA . LYS B 1 39 ? 3.152 -28.953 -5.305 1 89.94 39 LYS B CA 1
ATOM 3036 C C . LYS B 1 39 ? 1.679 -28.797 -5.668 1 89.94 39 LYS B C 1
ATOM 3038 O O . LYS B 1 39 ? 1.221 -29.344 -6.676 1 89.94 39 LYS B O 1
ATOM 3043 N N . ASN B 1 40 ? 0.952 -28.109 -4.812 1 88.56 40 ASN B N 1
ATOM 3044 C CA . ASN B 1 40 ? -0.487 -27.953 -4.988 1 88.56 40 ASN B CA 1
ATOM 3045 C C . ASN B 1 40 ? -0.916 -26.484 -4.82 1 88.56 40 ASN B C 1
ATOM 3047 O O . ASN B 1 40 ? -1.843 -26.203 -4.066 1 88.56 40 ASN B O 1
ATOM 3051 N N . ILE B 1 41 ? -0.222 -25.625 -5.547 1 92.06 41 ILE B N 1
ATOM 3052 C CA . ILE B 1 41 ? -0.396 -24.188 -5.34 1 92.06 41 ILE B CA 1
ATOM 3053 C C . ILE B 1 41 ? -1.826 -23.781 -5.691 1 92.06 41 ILE B C 1
ATOM 3055 O O . ILE B 1 41 ? -2.322 -22.766 -5.223 1 92.06 41 ILE B O 1
ATOM 3059 N N . GLU B 1 42 ? -2.58 -24.531 -6.512 1 85.81 42 GLU B N 1
ATOM 3060 C CA . GLU B 1 42 ? -3.949 -24.25 -6.938 1 85.81 42 GLU B CA 1
ATOM 3061 C C . GLU B 1 42 ? -4.91 -24.281 -5.754 1 85.81 42 GLU B C 1
ATOM 3063 O O . GLU B 1 42 ? -6.023 -23.766 -5.836 1 85.81 42 GLU B O 1
ATOM 3068 N N . ILE B 1 43 ? -4.461 -24.844 -4.711 1 83.19 43 ILE B N 1
ATOM 3069 C CA . ILE B 1 43 ? -5.305 -24.938 -3.525 1 83.19 43 ILE B CA 1
ATOM 3070 C C . ILE B 1 43 ? -5.543 -23.562 -2.934 1 83.19 43 ILE B C 1
ATOM 3072 O O . ILE B 1 43 ? -6.621 -23.281 -2.4 1 83.19 43 ILE B O 1
ATOM 3076 N N . ILE B 1 44 ? -4.555 -22.719 -2.996 1 86.56 44 ILE B N 1
ATOM 3077 C CA . ILE B 1 44 ? -4.703 -21.422 -2.35 1 86.56 44 ILE B CA 1
ATOM 3078 C C . ILE B 1 44 ? -5.121 -20.375 -3.381 1 86.56 44 ILE B C 1
ATOM 3080 O O . ILE B 1 44 ? -5.656 -19.312 -3.025 1 86.56 44 ILE B O 1
ATOM 3084 N N . ILE B 1 45 ? -4.863 -20.578 -4.492 1 82.31 45 ILE B N 1
ATOM 3085 C CA . ILE B 1 45 ? -5.203 -19.594 -5.52 1 82.31 45 ILE B CA 1
ATOM 3086 C C . ILE B 1 45 ? -5.973 -20.281 -6.648 1 82.31 45 ILE B C 1
ATOM 3088 O O . ILE B 1 45 ? -5.395 -20.609 -7.688 1 82.31 45 ILE B O 1
ATOM 3092 N N . ASP B 1 46 ? -7.234 -20.375 -6.398 1 75.44 46 ASP B N 1
ATOM 3093 C CA . ASP B 1 46 ? -8.055 -21.047 -7.398 1 75.44 46 ASP B CA 1
ATOM 3094 C C . ASP B 1 46 ? -8.289 -20.156 -8.609 1 75.44 46 ASP B C 1
ATOM 3096 O O . ASP B 1 46 ? -8.422 -18.938 -8.469 1 75.44 46 ASP B O 1
ATOM 3100 N N . ASP B 1 47 ? -8.07 -20.562 -9.781 1 78.19 47 ASP B N 1
ATOM 3101 C CA . ASP B 1 47 ? -8.414 -19.906 -11.039 1 78.19 47 ASP B CA 1
ATOM 3102 C C . ASP B 1 47 ? -7.383 -18.844 -11.398 1 78.19 47 ASP B C 1
ATOM 3104 O O . ASP B 1 47 ? -7.738 -17.766 -11.898 1 78.19 47 ASP B O 1
ATOM 3108 N N . GLU B 1 48 ? -6.207 -19.047 -10.859 1 89.31 48 GLU B N 1
ATOM 3109 C CA . GLU B 1 48 ? -5.125 -18.156 -11.258 1 89.31 48 GLU B CA 1
ATOM 3110 C C . GLU B 1 48 ? -4.004 -18.922 -11.945 1 89.31 48 GLU B C 1
ATOM 3112 O O . GLU B 1 48 ? -3.836 -20.125 -11.727 1 89.31 48 GLU B O 1
ATOM 3117 N N . THR B 1 49 ? -3.381 -18.25 -12.781 1 93.5 49 THR B N 1
ATOM 3118 C CA . THR B 1 49 ? -2.207 -18.781 -13.461 1 93.5 49 THR B CA 1
ATOM 3119 C C . THR B 1 49 ? -0.929 -18.391 -12.734 1 93.5 49 THR B C 1
ATOM 3121 O O . THR B 1 49 ? -0.669 -17.188 -12.539 1 93.5 49 THR B O 1
ATOM 3124 N N . LEU B 1 50 ? -0.2 -19.406 -12.273 1 96.44 50 LEU B N 1
ATOM 3125 C CA . LEU B 1 50 ? 1.032 -19.156 -11.531 1 96.44 50 LEU B CA 1
ATOM 3126 C C . LEU B 1 50 ? 2.121 -20.141 -11.953 1 96.44 50 LEU B C 1
ATOM 3128 O O . LEU B 1 50 ? 1.823 -21.266 -12.383 1 96.44 50 LEU B O 1
ATOM 3132 N N . LEU B 1 51 ? 3.33 -19.703 -11.875 1 97.62 51 LEU B N 1
ATOM 3133 C CA . LEU B 1 51 ? 4.52 -20.531 -12.008 1 97.62 51 LEU B CA 1
ATOM 3134 C C . LEU B 1 51 ? 5.398 -20.422 -10.766 1 97.62 51 LEU B C 1
ATOM 3136 O O . LEU B 1 51 ? 5.977 -19.375 -10.508 1 97.62 51 LEU B O 1
ATOM 3140 N N . VAL B 1 52 ? 5.469 -21.531 -9.992 1 98.06 52 VAL B N 1
ATOM 3141 C CA . VAL B 1 52 ? 6.34 -21.516 -8.82 1 98.06 52 VAL B CA 1
ATOM 3142 C C . VAL B 1 52 ? 7.801 -21.594 -9.266 1 98.06 52 VAL B C 1
ATOM 3144 O O . VAL B 1 52 ? 8.172 -22.469 -10.047 1 98.06 52 VAL B O 1
ATOM 3147 N N . ILE B 1 53 ? 8.609 -20.672 -8.773 1 98.56 53 ILE B N 1
ATOM 3148 C CA . ILE B 1 53 ? 9.977 -20.641 -9.281 1 98.56 53 ILE B CA 1
ATOM 3149 C C . ILE B 1 53 ? 10.961 -20.672 -8.109 1 98.56 53 ILE B C 1
ATOM 3151 O O . ILE B 1 53 ? 12.18 -20.641 -8.312 1 98.56 53 ILE B O 1
ATOM 3155 N N . GLY B 1 54 ? 10.469 -20.719 -6.918 1 98 54 GLY B N 1
ATOM 3156 C CA . GLY B 1 54 ? 11.398 -20.703 -5.801 1 98 54 GLY B CA 1
ATOM 3157 C C . GLY B 1 54 ? 10.789 -21.203 -4.508 1 98 54 GLY B C 1
ATOM 3158 O O . GLY B 1 54 ? 9.57 -21.109 -4.309 1 98 54 GLY B O 1
ATOM 3159 N N . ARG B 1 55 ? 11.609 -21.734 -3.66 1 97.06 55 ARG B N 1
ATOM 3160 C CA . ARG B 1 55 ? 11.32 -22.125 -2.287 1 97.06 55 ARG B CA 1
ATOM 3161 C C . ARG B 1 55 ? 12.469 -21.75 -1.354 1 97.06 55 ARG B C 1
ATOM 3163 O O . ARG B 1 55 ? 13.633 -21.984 -1.671 1 97.06 55 ARG B O 1
ATOM 3170 N N . GLN B 1 56 ? 12.102 -21.203 -0.186 1 95.56 56 GLN B N 1
ATOM 3171 C CA . GLN B 1 56 ? 13.094 -20.766 0.785 1 95.56 56 GLN B CA 1
ATOM 3172 C C . GLN B 1 56 ? 14.141 -19.859 0.132 1 95.56 56 GLN B C 1
ATOM 3174 O O . GLN B 1 56 ? 15.344 -20.109 0.265 1 95.56 56 GLN B O 1
ATOM 3179 N N . VAL B 1 57 ? 13.688 -18.891 -0.587 1 95.5 57 VAL B N 1
ATOM 3180 C CA . VAL B 1 57 ? 14.562 -17.969 -1.312 1 95.5 57 VAL B CA 1
ATOM 3181 C C . VAL B 1 57 ? 15.203 -16.984 -0.335 1 95.5 57 VAL B C 1
ATOM 3183 O O . VAL B 1 57 ? 14.5 -16.344 0.444 1 95.5 57 VAL B O 1
ATOM 3186 N N . ARG B 1 58 ? 16.453 -16.875 -0.409 1 90.06 58 ARG B N 1
ATOM 3187 C CA . ARG B 1 58 ? 17.172 -15.969 0.475 1 90.06 58 ARG B CA 1
ATOM 3188 C C . ARG B 1 58 ? 16.828 -14.516 0.159 1 90.06 58 ARG B C 1
ATOM 3190 O O . ARG B 1 58 ? 16.766 -14.133 -1.01 1 90.06 58 ARG B O 1
ATOM 3197 N N . ASN B 1 59 ? 16.5 -13.812 1.181 1 83.38 59 ASN B N 1
ATOM 3198 C CA . ASN B 1 59 ? 16.141 -12.398 1.082 1 83.38 59 ASN B CA 1
ATOM 3199 C C . ASN B 1 59 ? 17 -11.531 1.992 1 83.38 59 ASN B C 1
ATOM 3201 O O . ASN B 1 59 ? 18.125 -11.906 2.336 1 83.38 59 ASN B O 1
ATOM 3205 N N . VAL B 1 60 ? 16.453 -10.367 2.232 1 72.81 60 VAL B N 1
ATOM 3206 C CA . VAL B 1 60 ? 17.188 -9.375 3.014 1 72.81 60 VAL B CA 1
ATOM 3207 C C . VAL B 1 60 ? 17.422 -9.898 4.43 1 72.81 60 VAL B C 1
ATOM 3209 O O . VAL B 1 60 ? 16.609 -10.688 4.945 1 72.81 60 VAL B O 1
ATOM 3212 N N . GLU B 1 61 ? 18.484 -9.484 4.996 1 71.06 61 GLU B N 1
ATOM 3213 C CA . GLU B 1 61 ? 18.859 -9.711 6.387 1 71.06 61 GLU B CA 1
ATOM 3214 C C . GLU B 1 61 ? 18.797 -11.188 6.746 1 71.06 61 GLU B C 1
ATOM 3216 O O . GLU B 1 61 ? 18.281 -11.555 7.797 1 71.06 61 GLU B O 1
ATOM 3221 N N . LYS B 1 62 ? 19.062 -12.062 5.805 1 75.69 62 LYS B N 1
ATOM 3222 C CA . LYS B 1 62 ? 19.219 -13.492 6.031 1 75.69 62 LYS B CA 1
ATOM 3223 C C . LYS B 1 62 ? 17.875 -14.188 6.156 1 75.69 62 LYS B C 1
ATOM 3225 O O . LYS B 1 62 ? 17.781 -15.297 6.691 1 75.69 62 LYS B O 1
ATOM 3230 N N . GLY B 1 63 ? 16.906 -13.438 5.789 1 86.19 63 GLY B N 1
ATOM 3231 C CA . GLY B 1 63 ? 15.602 -14.078 5.762 1 86.19 63 GLY B CA 1
ATOM 3232 C C . GLY B 1 63 ? 15.352 -14.875 4.496 1 86.19 63 GLY B C 1
ATOM 3233 O O . GLY B 1 63 ? 16.109 -14.758 3.525 1 86.19 63 GLY B O 1
ATOM 3234 N N . ARG B 1 64 ? 14.375 -15.852 4.625 1 91.69 64 ARG B N 1
ATOM 3235 C CA . ARG B 1 64 ? 13.992 -16.672 3.48 1 91.69 64 ARG B CA 1
ATOM 3236 C C . ARG B 1 64 ? 12.484 -16.594 3.232 1 91.69 64 ARG B C 1
ATOM 3238 O O . ARG B 1 64 ? 11.695 -16.672 4.172 1 91.69 64 ARG B O 1
ATOM 3245 N N . SER B 1 65 ? 12.203 -16.359 2.008 1 92.94 65 SER B N 1
ATOM 3246 C CA . SER B 1 65 ? 10.805 -16.406 1.61 1 92.94 65 SER B CA 1
ATOM 3247 C C . SER B 1 65 ? 10.352 -17.844 1.356 1 92.94 65 SER B C 1
ATOM 3249 O O . SER B 1 65 ? 11.062 -18.609 0.711 1 92.94 65 SER B O 1
ATOM 3251 N N . ASP B 1 66 ? 9.234 -18.203 1.814 1 95.75 66 ASP B N 1
ATOM 3252 C CA . ASP B 1 66 ? 8.781 -19.594 1.782 1 95.75 66 ASP B CA 1
ATOM 3253 C C . ASP B 1 66 ? 8.602 -20.078 0.346 1 95.75 66 ASP B C 1
ATOM 3255 O O . ASP B 1 66 ? 9.203 -21.078 -0.059 1 95.75 66 ASP B O 1
ATOM 3259 N N . LEU B 1 67 ? 7.723 -19.469 -0.419 1 97.75 67 LEU B N 1
ATOM 3260 C CA . LEU B 1 67 ? 7.523 -19.797 -1.829 1 97.75 67 LEU B CA 1
ATOM 3261 C C . LEU B 1 67 ? 7.539 -18.531 -2.68 1 97.75 67 LEU B C 1
ATOM 3263 O O . LEU B 1 67 ? 7.125 -17.453 -2.219 1 97.75 67 LEU B O 1
ATOM 3267 N N . THR B 1 68 ? 8.078 -18.625 -3.846 1 98.19 68 THR B N 1
ATOM 3268 C CA . THR B 1 68 ? 8.094 -17.547 -4.836 1 98.19 68 THR B CA 1
ATOM 3269 C C . THR B 1 68 ? 7.508 -18.031 -6.16 1 98.19 68 THR B C 1
ATOM 3271 O O . THR B 1 68 ? 7.824 -19.125 -6.629 1 98.19 68 THR B O 1
ATOM 3274 N N . ALA B 1 69 ? 6.594 -17.266 -6.699 1 98.38 69 ALA B N 1
ATOM 3275 C CA . ALA B 1 69 ? 5.977 -17.594 -7.98 1 98.38 69 ALA B CA 1
ATOM 3276 C C . ALA B 1 69 ? 5.922 -16.375 -8.898 1 98.38 69 ALA B C 1
ATOM 3278 O O . ALA B 1 69 ? 6.32 -15.273 -8.5 1 98.38 69 ALA B O 1
ATOM 3279 N N . ILE B 1 70 ? 5.594 -16.625 -10.125 1 98.38 70 ILE B N 1
ATOM 3280 C CA . ILE B 1 70 ? 5.281 -15.586 -11.109 1 98.38 70 ILE B CA 1
ATOM 3281 C C . ILE B 1 70 ? 3.834 -15.727 -11.562 1 98.38 70 ILE B C 1
ATOM 3283 O O . ILE B 1 70 ? 3.363 -16.844 -11.812 1 98.38 70 ILE B O 1
ATOM 3287 N N . ASP B 1 71 ? 3.145 -14.578 -11.578 1 97.5 71 ASP B N 1
ATOM 3288 C CA . ASP B 1 71 ? 1.752 -14.672 -12 1 97.5 71 ASP B CA 1
ATOM 3289 C C . ASP B 1 71 ? 1.603 -14.305 -13.477 1 97.5 71 ASP B C 1
ATOM 3291 O O . ASP B 1 71 ? 2.596 -14.055 -14.164 1 97.5 71 ASP B O 1
ATOM 3295 N N . LYS B 1 72 ? 0.389 -14.328 -13.992 1 96.06 72 LYS B N 1
ATOM 3296 C CA . LYS B 1 72 ? 0.105 -14.172 -15.414 1 96.06 72 LYS B CA 1
ATOM 3297 C C . LYS B 1 72 ? 0.508 -12.789 -15.906 1 96.06 72 LYS B C 1
ATOM 3299 O O . LYS B 1 72 ? 0.701 -12.578 -17.109 1 96.06 72 LYS B O 1
ATOM 3304 N N . ASP B 1 73 ? 0.62 -11.844 -14.984 1 96.94 73 ASP B N 1
ATOM 3305 C CA . ASP B 1 73 ? 0.966 -10.477 -15.367 1 96.94 73 ASP B CA 1
ATOM 3306 C C . ASP B 1 73 ? 2.473 -10.242 -15.266 1 96.94 73 ASP B C 1
ATOM 3308 O O . ASP B 1 73 ? 2.951 -9.133 -15.508 1 96.94 73 ASP B O 1
ATOM 3312 N N . GLY B 1 74 ? 3.18 -11.258 -14.867 1 98.12 74 GLY B N 1
ATOM 3313 C CA . GLY B 1 74 ? 4.629 -11.18 -14.773 1 98.12 74 GLY B CA 1
ATOM 3314 C C . GLY B 1 74 ? 5.117 -10.703 -13.422 1 98.12 74 GLY B C 1
ATOM 3315 O O . GLY B 1 74 ? 6.309 -10.43 -13.242 1 98.12 74 GLY B O 1
ATOM 3316 N N . ASN B 1 75 ? 4.238 -10.57 -12.484 1 98.19 75 ASN B N 1
ATOM 3317 C CA . ASN B 1 75 ? 4.609 -10.133 -11.141 1 98.19 75 ASN B CA 1
ATOM 3318 C C . ASN B 1 75 ? 5.23 -11.266 -10.328 1 98.19 75 ASN B C 1
ATOM 3320 O O . ASN B 1 75 ? 4.75 -12.398 -10.375 1 98.19 75 ASN B O 1
ATOM 3324 N N . LEU B 1 76 ? 6.305 -10.938 -9.625 1 98.38 76 LEU B N 1
ATOM 3325 C CA . LEU B 1 76 ? 6.754 -11.883 -8.609 1 98.38 76 LEU B CA 1
ATOM 3326 C C . LEU B 1 76 ? 5.742 -11.969 -7.469 1 98.38 76 LEU B C 1
ATOM 3328 O O . LEU B 1 76 ? 5.27 -10.945 -6.973 1 98.38 76 LEU B O 1
ATOM 3332 N N . VAL B 1 77 ? 5.402 -13.172 -7.133 1 98.31 77 VAL B N 1
ATOM 3333 C CA . VAL B 1 77 ? 4.434 -13.438 -6.074 1 98.31 77 VAL B CA 1
ATOM 3334 C C . VAL B 1 77 ? 5.141 -14.047 -4.867 1 98.31 77 VAL B C 1
ATOM 3336 O O . VAL B 1 77 ? 5.719 -15.133 -4.961 1 98.31 77 VAL B O 1
ATOM 3339 N N . LEU B 1 78 ? 5.125 -13.297 -3.793 1 98 78 LEU B N 1
ATOM 3340 C CA . LEU B 1 78 ? 5.676 -13.766 -2.527 1 98 78 LEU B CA 1
ATOM 3341 C C . LEU B 1 78 ? 4.613 -14.492 -1.71 1 98 78 LEU B C 1
ATOM 3343 O O . LEU B 1 78 ? 3.566 -13.922 -1.401 1 98 78 LEU B O 1
ATOM 3347 N N . ILE B 1 79 ? 4.844 -15.719 -1.412 1 97.44 79 ILE B N 1
ATOM 3348 C CA . ILE B 1 79 ? 3.91 -16.5 -0.61 1 97.44 79 ILE B CA 1
ATOM 3349 C C . ILE B 1 79 ? 4.543 -16.844 0.737 1 97.44 79 ILE B C 1
ATOM 3351 O O . ILE B 1 79 ? 5.527 -17.578 0.798 1 97.44 79 ILE B O 1
ATOM 3355 N N . GLU B 1 80 ? 4.027 -16.25 1.768 1 95.69 80 GLU B N 1
ATOM 3356 C CA . GLU B 1 80 ? 4.492 -16.484 3.129 1 95.69 80 GLU B CA 1
ATOM 3357 C C . GLU B 1 80 ? 3.52 -17.391 3.889 1 95.69 80 GLU B C 1
ATOM 3359 O O . GLU B 1 80 ? 2.305 -17.203 3.822 1 95.69 80 GLU B O 1
ATOM 3364 N N . ILE B 1 81 ? 4.098 -18.375 4.613 1 94.5 81 ILE B N 1
ATOM 3365 C CA . ILE B 1 81 ? 3.271 -19.391 5.246 1 94.5 81 ILE B CA 1
ATOM 3366 C C . ILE B 1 81 ? 3.566 -19.438 6.746 1 94.5 81 ILE B C 1
ATOM 3368 O O . ILE B 1 81 ? 4.727 -19.375 7.16 1 94.5 81 ILE B O 1
ATOM 3372 N N . LYS B 1 82 ? 2.521 -19.438 7.504 1 90.5 82 LYS B N 1
ATOM 3373 C CA . LYS B 1 82 ? 2.627 -19.719 8.938 1 90.5 82 LYS B CA 1
ATOM 3374 C C . LYS B 1 82 ? 1.699 -20.844 9.352 1 90.5 82 LYS B C 1
ATOM 3376 O O . LYS B 1 82 ? 0.603 -21 8.805 1 90.5 82 LYS B O 1
ATOM 3381 N N . ARG B 1 83 ? 2.17 -21.703 10.234 1 81.06 83 ARG B N 1
ATOM 3382 C CA . ARG B 1 83 ? 1.417 -22.891 10.617 1 81.06 83 ARG B CA 1
ATOM 3383 C C . ARG B 1 83 ? 0.228 -22.531 11.5 1 81.06 83 ARG B C 1
ATOM 3385 O O . ARG B 1 83 ? -0.924 -22.75 11.117 1 81.06 83 ARG B O 1
ATOM 3392 N N . ASP B 1 84 ? 0.536 -22.031 12.75 1 72.88 84 ASP B N 1
ATOM 3393 C CA . ASP B 1 84 ? -0.546 -21.781 13.695 1 72.88 84 ASP B CA 1
ATOM 3394 C C . ASP B 1 84 ? -0.531 -20.312 14.156 1 72.88 84 ASP B C 1
ATOM 3396 O O . ASP B 1 84 ? 0.484 -19.625 14.023 1 72.88 84 ASP B O 1
ATOM 3400 N N . LEU B 1 85 ? -1.696 -20.016 14.594 1 68.44 85 LEU B N 1
ATOM 3401 C CA . LEU B 1 85 ? -1.879 -18.656 15.094 1 68.44 85 LEU B CA 1
ATOM 3402 C C . LEU B 1 85 ? -0.833 -18.328 16.156 1 68.44 85 LEU B C 1
ATOM 3404 O O . LEU B 1 85 ? -0.36 -17.188 16.234 1 68.44 85 LEU B O 1
ATOM 3408 N N . ASP B 1 86 ? -0.5 -19.281 16.797 1 68.38 86 ASP B N 1
ATOM 3409 C CA . ASP B 1 86 ? 0.48 -19.062 17.859 1 68.38 86 ASP B CA 1
ATOM 3410 C C . ASP B 1 86 ? 1.831 -18.656 17.281 1 68.38 86 ASP B C 1
ATOM 3412 O O . ASP B 1 86 ? 2.547 -17.844 17.875 1 68.38 86 ASP B O 1
ATOM 3416 N N . ASP B 1 87 ? 2.08 -19.141 16.125 1 69.44 87 ASP B N 1
ATOM 3417 C CA . ASP B 1 87 ? 3.334 -18.797 15.461 1 69.44 87 ASP B CA 1
ATOM 3418 C C . ASP B 1 87 ? 3.344 -17.344 15.008 1 69.44 87 ASP B C 1
ATOM 3420 O O . ASP B 1 87 ? 4.402 -16.719 14.93 1 69.44 87 ASP B O 1
ATOM 3424 N N . ILE B 1 88 ? 2.221 -16.938 14.812 1 68.62 88 ILE B N 1
ATOM 3425 C CA . ILE B 1 88 ? 2.082 -15.555 14.375 1 68.62 88 ILE B CA 1
ATOM 3426 C C . ILE B 1 88 ? 2.238 -14.609 15.562 1 68.62 88 ILE B C 1
ATOM 3428 O O . ILE B 1 88 ? 2.963 -13.617 15.492 1 68.62 88 ILE B O 1
ATOM 3432 N N . LYS B 1 89 ? 1.639 -14.984 16.594 1 64.94 89 LYS B N 1
ATOM 3433 C CA . LYS B 1 89 ? 1.603 -14.133 17.781 1 64.94 89 LYS B CA 1
ATOM 3434 C C . LYS B 1 89 ? 2.977 -14.047 18.453 1 64.94 89 LYS B C 1
ATOM 3436 O O . LYS B 1 89 ? 3.324 -13.031 19.047 1 64.94 89 LYS B O 1
ATOM 3441 N N . MET B 1 90 ? 3.748 -15.133 18.281 1 61.12 90 MET B N 1
ATOM 3442 C CA . MET B 1 90 ? 5.012 -15.25 19 1 61.12 90 MET B CA 1
ATOM 3443 C C . MET B 1 90 ? 6.152 -14.625 18.203 1 61.12 90 MET B C 1
ATOM 3445 O O . MET B 1 90 ? 7.273 -14.5 18.703 1 61.12 90 MET B O 1
ATOM 3449 N N . ARG B 1 91 ? 5.812 -14.164 17.109 1 63.75 91 ARG B N 1
ATOM 3450 C CA . ARG B 1 91 ? 6.891 -13.672 16.266 1 63.75 91 ARG B CA 1
ATOM 3451 C C . ARG B 1 91 ? 7.301 -12.258 16.672 1 63.75 91 ARG B C 1
ATOM 3453 O O . ARG B 1 91 ? 6.457 -11.461 17.078 1 63.75 91 ARG B O 1
ATOM 3460 N N . LYS B 1 92 ? 8.594 -12.055 16.516 1 63.88 92 LYS B N 1
ATOM 3461 C CA . LYS B 1 92 ? 9.18 -10.742 16.766 1 63.88 92 LYS B CA 1
ATOM 3462 C C . LYS B 1 92 ? 8.664 -9.711 15.758 1 63.88 92 LYS B C 1
ATOM 3464 O O . LYS B 1 92 ? 8.391 -8.562 16.125 1 63.88 92 LYS B O 1
ATOM 3469 N N . GLU B 1 93 ? 8.484 -10.25 14.555 1 74.31 93 GLU B N 1
ATOM 3470 C CA . GLU B 1 93 ? 8 -9.375 13.492 1 74.31 93 GLU B CA 1
ATOM 3471 C C . GLU B 1 93 ? 6.648 -9.852 12.961 1 74.31 93 GLU B C 1
ATOM 3473 O O . GLU B 1 93 ? 6.469 -11.039 12.672 1 74.31 93 GLU B O 1
ATOM 3478 N N . PRO B 1 94 ? 5.797 -8.914 12.898 1 82.62 94 PRO B N 1
ATOM 3479 C CA . PRO B 1 94 ? 4.473 -9.289 12.398 1 82.62 94 PRO B CA 1
ATOM 3480 C C . PRO B 1 94 ? 4.523 -9.891 10.992 1 82.62 94 PRO B C 1
ATOM 3482 O O . PRO B 1 94 ? 5.379 -9.516 10.188 1 82.62 94 PRO B O 1
ATOM 3485 N N . PHE B 1 95 ? 3.641 -10.867 10.758 1 86.31 95 PHE B N 1
ATOM 3486 C CA . PHE B 1 95 ? 3.514 -11.688 9.555 1 86.31 95 PHE B CA 1
ATOM 3487 C C . PHE B 1 95 ? 3.512 -10.82 8.305 1 86.31 95 PHE B C 1
ATOM 3489 O O . PHE B 1 95 ? 4.305 -11.047 7.387 1 86.31 95 PHE B O 1
ATOM 3496 N N . GLU B 1 96 ? 2.74 -9.75 8.227 1 90.94 96 GLU B N 1
ATOM 3497 C CA . GLU B 1 96 ? 2.557 -8.898 7.059 1 90.94 96 GLU B CA 1
ATOM 3498 C C . GLU B 1 96 ? 3.775 -8.008 6.828 1 90.94 96 GLU B C 1
ATOM 3500 O O . GLU B 1 96 ? 4.098 -7.668 5.688 1 90.94 96 GLU B O 1
ATOM 3505 N N . PHE B 1 97 ? 4.484 -7.742 7.875 1 88.25 97 PHE B N 1
ATOM 3506 C CA . PHE B 1 97 ? 5.621 -6.84 7.73 1 88.25 97 PHE B CA 1
ATOM 3507 C C . PHE B 1 97 ? 6.836 -7.586 7.191 1 88.25 97 PHE B C 1
ATOM 3509 O O . PHE B 1 97 ? 7.594 -7.043 6.383 1 88.25 97 PHE B O 1
ATOM 3516 N N . GLN B 1 98 ? 6.961 -8.812 7.695 1 89.06 98 GLN B N 1
ATOM 3517 C CA . GLN B 1 98 ? 8.008 -9.641 7.105 1 89.06 98 GLN B CA 1
ATOM 3518 C C . GLN B 1 98 ? 7.797 -9.812 5.605 1 89.06 98 GLN B C 1
ATOM 3520 O O . GLN B 1 98 ? 8.742 -9.703 4.82 1 89.06 98 GLN B O 1
ATOM 3525 N N . ALA B 1 99 ? 6.594 -10.016 5.223 1 94.5 99 ALA B N 1
ATOM 3526 C CA . ALA B 1 99 ? 6.25 -10.203 3.814 1 94.5 99 ALA B CA 1
ATOM 3527 C C . ALA B 1 99 ? 6.547 -8.938 3.006 1 94.5 99 ALA B C 1
ATOM 3529 O O . ALA B 1 99 ? 7.062 -9.016 1.888 1 94.5 99 ALA B O 1
ATOM 3530 N N . ILE B 1 100 ? 6.262 -7.812 3.578 1 95.12 100 ILE B N 1
ATOM 3531 C CA . ILE B 1 100 ? 6.48 -6.547 2.887 1 95.12 100 ILE B CA 1
ATOM 3532 C C . ILE B 1 100 ? 7.977 -6.336 2.662 1 95.12 100 ILE B C 1
ATOM 3534 O O . ILE B 1 100 ? 8.398 -5.922 1.577 1 95.12 100 ILE B O 1
ATOM 3538 N N . ARG B 1 101 ? 8.773 -6.633 3.627 1 91.88 101 ARG B N 1
ATOM 3539 C CA . ARG B 1 101 ? 10.219 -6.492 3.479 1 91.88 101 ARG B CA 1
ATOM 3540 C C . ARG B 1 101 ? 10.742 -7.402 2.373 1 91.88 101 ARG B C 1
ATOM 3542 O O . ARG B 1 101 ? 11.578 -6.984 1.567 1 91.88 101 ARG B O 1
ATOM 3549 N N . TYR B 1 102 ? 10.211 -8.586 2.348 1 94.44 102 TYR B N 1
ATOM 3550 C CA . TYR B 1 102 ? 10.648 -9.523 1.321 1 94.44 102 TYR B CA 1
ATOM 3551 C C . TYR B 1 102 ? 10.188 -9.078 -0.06 1 94.44 102 TYR B C 1
ATOM 3553 O O . TYR B 1 102 ? 10.922 -9.211 -1.041 1 94.44 102 TYR B O 1
ATOM 3561 N N . ALA B 1 103 ? 9 -8.578 -0.119 1 96.56 103 ALA B N 1
ATOM 3562 C CA . ALA B 1 103 ? 8.5 -8.055 -1.389 1 96.56 103 ALA B CA 1
ATOM 3563 C C . ALA B 1 103 ? 9.352 -6.891 -1.877 1 96.56 103 ALA B C 1
ATOM 3565 O O . ALA B 1 103 ? 9.633 -6.777 -3.072 1 96.56 103 ALA B O 1
ATOM 3566 N N . ALA B 1 104 ? 9.727 -6.059 -0.952 1 94.75 104 ALA B N 1
ATOM 3567 C CA . ALA B 1 104 ? 10.602 -4.938 -1.299 1 94.75 104 ALA B CA 1
ATOM 3568 C C . ALA B 1 104 ? 11.914 -5.43 -1.891 1 94.75 104 ALA B C 1
ATOM 3570 O O . ALA B 1 104 ? 12.445 -4.836 -2.832 1 94.75 104 ALA B O 1
ATOM 3571 N N . SER B 1 105 ? 12.414 -6.5 -1.351 1 94 105 SER B N 1
ATOM 3572 C CA . SER B 1 105 ? 13.633 -7.102 -1.881 1 94 105 SER B CA 1
ATOM 3573 C C . SER B 1 105 ? 13.422 -7.641 -3.291 1 94 105 SER B C 1
ATOM 3575 O O . SER B 1 105 ? 14.281 -7.492 -4.156 1 94 105 SER B O 1
ATOM 3577 N N . TYR B 1 106 ? 12.289 -8.227 -3.576 1 96.44 106 TYR B N 1
ATOM 3578 C CA . TYR B 1 106 ? 11.961 -8.773 -4.891 1 96.44 106 TYR B CA 1
ATOM 3579 C C . TYR B 1 106 ? 11.883 -7.66 -5.934 1 96.44 106 TYR B C 1
ATOM 3581 O O . TYR B 1 106 ? 12.195 -7.879 -7.105 1 96.44 106 TYR B O 1
ATOM 3589 N 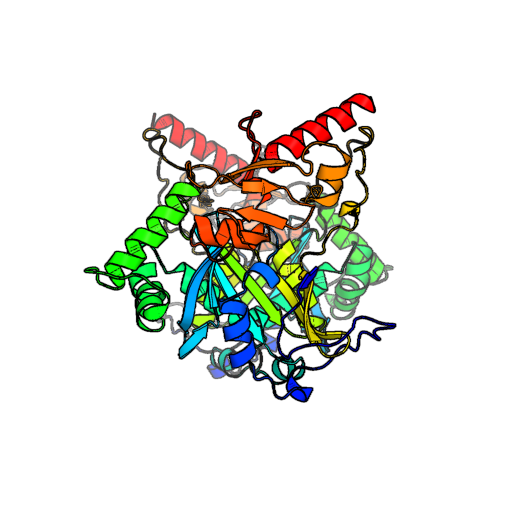N . ALA B 1 107 ? 11.477 -6.496 -5.441 1 95.75 107 ALA B N 1
ATOM 3590 C CA . ALA B 1 107 ? 11.328 -5.367 -6.359 1 95.75 107 ALA B CA 1
ATOM 3591 C C . ALA B 1 107 ? 12.672 -4.992 -6.98 1 95.75 107 ALA B C 1
ATOM 3593 O O . ALA B 1 107 ? 12.719 -4.344 -8.031 1 95.75 107 ALA B O 1
ATOM 3594 N N . LYS B 1 108 ? 13.75 -5.445 -6.406 1 93.88 108 LYS B N 1
ATOM 3595 C CA . LYS B 1 108 ? 15.086 -5.098 -6.879 1 93.88 108 LYS B CA 1
ATOM 3596 C C . LYS B 1 108 ? 15.516 -6 -8.031 1 93.88 108 LYS B C 1
ATOM 3598 O O . LYS B 1 108 ? 16.516 -5.734 -8.695 1 93.88 108 LYS B O 1
ATOM 3603 N N . ILE B 1 109 ? 14.781 -7.098 -8.258 1 95.62 109 ILE B N 1
ATOM 3604 C CA . ILE B 1 109 ? 15.055 -7.965 -9.398 1 95.62 109 ILE B CA 1
ATOM 3605 C C . ILE B 1 109 ? 14.672 -7.258 -10.695 1 95.62 109 ILE B C 1
ATOM 3607 O O . ILE B 1 109 ? 13.508 -6.93 -10.906 1 95.62 109 ILE B O 1
ATOM 3611 N N . LYS B 1 110 ? 15.547 -7.098 -11.57 1 93.25 110 LYS B N 1
ATOM 3612 C CA . LYS B 1 110 ? 15.367 -6.16 -12.68 1 93.25 110 LYS B CA 1
ATOM 3613 C C . LYS B 1 110 ? 14.859 -6.875 -13.93 1 93.25 110 LYS B C 1
ATOM 3615 O O . LYS B 1 110 ? 14.141 -6.285 -14.734 1 93.25 110 LYS B O 1
ATOM 3620 N N . ASN B 1 111 ? 15.328 -8.078 -14.117 1 96.56 111 ASN B N 1
ATOM 3621 C CA . ASN B 1 111 ? 14.992 -8.758 -15.359 1 96.56 111 ASN B CA 1
ATOM 3622 C C . ASN B 1 111 ? 14.883 -10.273 -15.156 1 96.56 111 ASN B C 1
ATOM 3624 O O . ASN B 1 111 ? 15.156 -10.773 -14.07 1 96.56 111 ASN B O 1
ATOM 3628 N N . VAL B 1 112 ? 14.547 -10.922 -16.156 1 97.88 112 VAL B N 1
ATOM 3629 C CA . VAL B 1 112 ? 14.289 -12.359 -16.141 1 97.88 112 VAL B CA 1
ATOM 3630 C C . VAL B 1 112 ? 15.57 -13.109 -15.812 1 97.88 112 VAL B C 1
ATOM 3632 O O . VAL B 1 112 ? 15.562 -14.062 -15.023 1 97.88 112 VAL B O 1
ATOM 3635 N N . ASP B 1 113 ? 16.672 -12.641 -16.344 1 97.88 113 ASP B N 1
ATOM 3636 C CA . ASP B 1 113 ? 17.953 -13.305 -16.109 1 97.88 113 ASP B CA 1
ATOM 3637 C C . ASP B 1 113 ? 18.297 -13.32 -14.625 1 97.88 113 ASP B C 1
ATOM 3639 O O . ASP B 1 113 ? 18.734 -14.336 -14.094 1 97.88 113 ASP B O 1
ATOM 3643 N N . GLU B 1 114 ? 18.062 -12.273 -14.039 1 97.5 114 GLU B N 1
ATOM 3644 C CA . GLU B 1 114 ? 18.359 -12.164 -12.617 1 97.5 114 GLU B CA 1
ATOM 3645 C C . GLU B 1 114 ? 17.438 -13.055 -11.789 1 97.5 114 GLU B C 1
ATOM 3647 O O . GLU B 1 114 ? 17.875 -13.703 -10.836 1 97.5 114 GLU B O 1
ATOM 3652 N N . ALA B 1 115 ? 16.188 -13.078 -12.148 1 98.25 115 ALA B N 1
ATOM 3653 C CA . ALA B 1 115 ? 15.227 -13.938 -11.453 1 98.25 115 ALA B CA 1
ATOM 3654 C C . ALA B 1 115 ? 15.617 -15.406 -11.578 1 98.25 115 ALA B C 1
ATOM 3656 O O . ALA B 1 115 ? 15.531 -16.156 -10.602 1 98.25 115 ALA B O 1
ATOM 3657 N N . VAL B 1 116 ? 16.031 -15.773 -12.734 1 98.5 116 VAL B N 1
ATOM 3658 C CA . VAL B 1 116 ? 16.438 -17.156 -12.961 1 98.5 116 VAL B CA 1
ATOM 3659 C C . VAL B 1 116 ? 17.703 -17.469 -12.156 1 98.5 116 VAL B C 1
ATOM 3661 O O . VAL B 1 116 ? 17.75 -18.484 -11.453 1 98.5 116 VAL B O 1
ATOM 3664 N N . GLU B 1 117 ? 18.609 -16.609 -12.203 1 97.38 117 GLU B N 1
ATOM 3665 C CA . GLU B 1 117 ? 19.875 -16.844 -11.531 1 97.38 117 GLU B CA 1
ATOM 3666 C C . GLU B 1 117 ? 19.703 -16.906 -10.016 1 97.38 117 GLU B C 1
ATOM 3668 O O . GLU B 1 117 ? 20.234 -17.812 -9.367 1 97.38 117 GLU B O 1
ATOM 3673 N N . LYS B 1 118 ? 18.922 -16.062 -9.492 1 96.38 118 LYS B N 1
ATOM 3674 C CA . LYS B 1 118 ? 18.859 -15.906 -8.047 1 96.38 118 LYS B CA 1
ATOM 3675 C C . LYS B 1 118 ? 17.797 -16.828 -7.438 1 96.38 118 LYS B C 1
ATOM 3677 O O . LYS B 1 118 ? 17.891 -17.203 -6.266 1 96.38 118 LYS B O 1
ATOM 3682 N N . ILE B 1 119 ? 16.828 -17.125 -8.234 1 97.94 119 ILE B N 1
ATOM 3683 C CA . ILE B 1 119 ? 15.664 -17.781 -7.637 1 97.94 119 ILE B CA 1
ATOM 3684 C C . ILE B 1 119 ? 15.414 -19.125 -8.344 1 97.94 119 ILE B C 1
ATOM 3686 O O . ILE B 1 119 ? 15.469 -20.188 -7.715 1 97.94 119 ILE B O 1
ATOM 3690 N N . PHE B 1 120 ? 15.258 -19.109 -9.641 1 98.56 120 PHE B N 1
ATOM 3691 C CA . PHE B 1 120 ? 14.703 -20.266 -10.344 1 98.56 120 PHE B CA 1
ATOM 3692 C C . PHE B 1 120 ? 15.758 -21.344 -10.531 1 98.56 120 PHE B C 1
ATOM 3694 O O . PHE B 1 120 ? 15.477 -22.531 -10.367 1 98.56 120 PHE B O 1
ATOM 3701 N N . ALA B 1 121 ? 16.953 -20.953 -10.891 1 98.19 121 ALA B N 1
ATOM 3702 C CA . ALA B 1 121 ? 18 -21.953 -11.133 1 98.19 121 ALA B CA 1
ATOM 3703 C C . ALA B 1 121 ? 18.281 -22.766 -9.867 1 98.19 121 ALA B C 1
ATOM 3705 O O . ALA B 1 121 ? 18.312 -23.984 -9.914 1 98.19 121 ALA B O 1
ATOM 3706 N N . PRO B 1 122 ? 18.484 -22.078 -8.742 1 97.44 122 PRO B N 1
ATOM 3707 C CA . PRO B 1 122 ? 18.656 -22.859 -7.52 1 97.44 122 PRO B CA 1
ATOM 3708 C C . PRO B 1 122 ? 17.469 -23.797 -7.246 1 97.44 122 PRO B C 1
ATOM 3710 O O . PRO B 1 122 ? 17.656 -24.906 -6.742 1 97.44 122 PRO B O 1
ATOM 3713 N N . TYR B 1 123 ? 16.328 -23.375 -7.535 1 98.06 123 TYR B N 1
ATOM 3714 C CA . TYR B 1 123 ? 15.109 -24.172 -7.355 1 98.06 123 TYR B CA 1
ATOM 3715 C C . TYR B 1 123 ? 15.133 -25.406 -8.242 1 98.06 123 TYR B C 1
ATOM 3717 O O . TYR B 1 123 ? 14.852 -26.516 -7.781 1 98.06 123 TYR B O 1
ATOM 3725 N N . ILE B 1 124 ? 15.461 -25.203 -9.484 1 97.5 124 ILE B N 1
ATOM 3726 C CA . ILE B 1 124 ? 15.539 -26.297 -10.445 1 97.5 124 ILE B CA 1
ATOM 3727 C C . ILE B 1 124 ? 16.609 -27.297 -10.008 1 97.5 124 ILE B C 1
ATOM 3729 O O . ILE B 1 124 ? 16.406 -28.516 -10.109 1 97.5 124 ILE B O 1
ATOM 3733 N N . LEU B 1 125 ? 17.672 -26.766 -9.492 1 96.75 125 LEU B N 1
ATOM 3734 C CA . LEU B 1 125 ? 18.766 -27.625 -9.023 1 96.75 125 LEU B CA 1
ATOM 3735 C C . LEU B 1 125 ? 18.297 -28.5 -7.852 1 96.75 125 LEU B C 1
ATOM 3737 O O . LEU B 1 125 ? 18.578 -29.688 -7.809 1 96.75 125 LEU B O 1
ATOM 3741 N N . LYS B 1 126 ? 17.609 -27.891 -7.004 1 96 126 LYS B N 1
ATOM 3742 C CA . LYS B 1 126 ? 17.141 -28.594 -5.812 1 96 126 LYS B CA 1
ATOM 3743 C C . LYS B 1 126 ? 16.094 -29.656 -6.176 1 96 126 LYS B C 1
ATOM 3745 O O . LYS B 1 126 ? 16.062 -30.734 -5.57 1 96 126 LYS B O 1
ATOM 3750 N N . TYR B 1 127 ? 15.289 -29.328 -7.078 1 96.06 127 TYR B N 1
ATOM 3751 C CA . TYR B 1 127 ? 14.219 -30.234 -7.477 1 96.06 127 TYR B CA 1
ATOM 3752 C C . TYR B 1 127 ? 14.438 -30.766 -8.891 1 96.06 127 TYR B C 1
ATOM 3754 O O . TYR B 1 127 ? 13.508 -30.766 -9.711 1 96.06 127 TYR B O 1
ATOM 3762 N N . ASN B 1 128 ? 15.578 -31.109 -9.156 1 92.94 128 ASN B N 1
ATOM 3763 C CA . ASN B 1 128 ? 16.016 -31.5 -10.492 1 92.94 128 ASN B CA 1
ATOM 3764 C C . ASN B 1 128 ? 15.164 -32.625 -11.055 1 92.94 128 ASN B C 1
ATOM 3766 O O . ASN B 1 128 ? 14.914 -32.688 -12.258 1 92.94 128 ASN B O 1
ATOM 3770 N N . ASN B 1 129 ? 14.656 -33.5 -10.25 1 92.56 129 ASN B N 1
ATOM 3771 C CA . ASN B 1 129 ? 13.859 -34.656 -10.68 1 92.56 129 ASN B CA 1
ATOM 3772 C C . ASN B 1 129 ? 12.5 -34.219 -11.227 1 92.56 129 ASN B C 1
ATOM 3774 O O . ASN B 1 129 ? 11.836 -34.969 -11.922 1 92.56 129 ASN B O 1
ATOM 3778 N N . GLU B 1 130 ? 12.141 -33.031 -10.906 1 92.75 130 GLU B N 1
ATOM 3779 C CA . GLU B 1 130 ? 10.844 -32.531 -11.352 1 92.75 130 GLU B CA 1
ATOM 3780 C C . GLU B 1 130 ? 10.969 -31.781 -12.68 1 92.75 130 GLU B C 1
ATOM 3782 O O . GLU B 1 130 ? 9.953 -31.422 -13.281 1 92.75 130 GLU B O 1
ATOM 3787 N N . PHE B 1 131 ? 12.297 -31.672 -13.055 1 92 131 PHE B N 1
ATOM 3788 C CA . PHE B 1 131 ? 12.547 -30.922 -14.281 1 92 131 PHE B CA 1
ATOM 3789 C C . PHE B 1 131 ? 13.297 -31.797 -15.289 1 92 131 PHE B C 1
ATOM 3791 O O . PHE B 1 131 ? 14.18 -32.562 -14.922 1 92 131 PHE B O 1
ATOM 3798 N N . GLU B 1 132 ? 12.844 -31.891 -16.5 1 88.69 132 GLU B N 1
ATOM 3799 C CA . GLU B 1 132 ? 13.57 -32.594 -17.562 1 88.69 132 GLU B CA 1
ATOM 3800 C C . GLU B 1 132 ? 14.68 -31.719 -18.141 1 88.69 132 GLU B C 1
ATOM 3802 O O . GLU B 1 132 ? 14.477 -31.016 -19.141 1 88.69 132 GLU B O 1
ATOM 3807 N N . LEU B 1 133 ? 15.883 -31.781 -17.547 1 89.88 133 LEU B N 1
ATOM 3808 C CA . LEU B 1 133 ? 16.969 -30.859 -17.922 1 89.88 133 LEU B CA 1
ATOM 3809 C C . LEU B 1 133 ? 17.609 -31.281 -19.234 1 89.88 133 LEU B C 1
ATOM 3811 O O . LEU B 1 133 ? 18 -30.438 -20.031 1 89.88 133 LEU B O 1
ATOM 3815 N N . GLY B 1 134 ? 17.703 -32.594 -19.453 1 91 134 GLY B N 1
ATOM 3816 C CA . GLY B 1 134 ? 18.469 -33.031 -20.609 1 91 134 GLY B CA 1
ATOM 3817 C C . GLY B 1 134 ? 19.906 -32.531 -20.609 1 91 134 GLY B C 1
ATOM 3818 O O . GLY B 1 134 ? 20.641 -32.75 -19.656 1 91 134 GLY B O 1
ATOM 3819 N N . GLN B 1 135 ? 20.281 -31.75 -21.672 1 93.44 135 GLN B N 1
ATOM 3820 C CA . GLN B 1 135 ? 21.625 -31.219 -21.812 1 93.44 135 GLN B CA 1
ATOM 3821 C C . GLN B 1 135 ? 21.703 -29.781 -21.312 1 93.44 135 GLN B C 1
ATOM 3823 O O . GLN B 1 135 ? 22.781 -29.172 -21.344 1 93.44 135 GLN B O 1
ATOM 3828 N N . LEU B 1 136 ? 20.656 -29.359 -20.75 1 95.44 136 LEU B N 1
ATOM 3829 C CA . LEU B 1 136 ? 20.609 -27.953 -20.344 1 95.44 136 LEU B CA 1
ATOM 3830 C C . LEU B 1 136 ? 21.078 -27.797 -18.906 1 95.44 136 LEU B C 1
ATOM 3832 O O . LEU B 1 136 ? 20.859 -28.688 -18.078 1 95.44 136 LEU B O 1
ATOM 3836 N N . THR B 1 137 ? 21.719 -26.656 -18.672 1 96.69 137 THR B N 1
ATOM 3837 C CA . THR B 1 137 ? 21.969 -26.266 -17.297 1 96.69 137 THR B CA 1
ATOM 3838 C C . THR B 1 137 ? 20.672 -25.797 -16.625 1 96.69 137 THR B C 1
ATOM 3840 O O . THR B 1 137 ? 19.703 -25.438 -17.312 1 96.69 137 THR B O 1
ATOM 3843 N N . PRO B 1 138 ? 20.656 -25.766 -15.297 1 97 138 PRO B N 1
ATOM 3844 C CA . PRO B 1 138 ? 19.5 -25.219 -14.594 1 97 138 PRO B CA 1
ATOM 3845 C C . PRO B 1 138 ? 19.156 -23.797 -15.031 1 97 138 PRO B C 1
ATOM 3847 O O . PRO B 1 138 ? 17.984 -23.453 -15.156 1 97 138 PRO B O 1
ATOM 3850 N N . GLU B 1 139 ? 20.141 -23 -15.258 1 97.5 139 GLU B N 1
ATOM 3851 C CA . GLU B 1 139 ? 19.922 -21.625 -15.688 1 97.5 139 GLU B CA 1
ATOM 3852 C C . GLU B 1 139 ? 19.266 -21.578 -17.062 1 97.5 139 GLU B C 1
ATOM 3854 O O . GLU B 1 139 ? 18.312 -20.797 -17.266 1 97.5 139 GLU B O 1
ATOM 3859 N N . GLU B 1 140 ? 19.719 -22.391 -17.938 1 97.5 140 GLU B N 1
ATOM 3860 C CA . GLU B 1 140 ? 19.156 -22.438 -19.281 1 97.5 140 GLU B CA 1
ATOM 3861 C C . GLU B 1 140 ? 17.719 -22.922 -19.266 1 97.5 140 GLU B C 1
ATOM 3863 O O . GLU B 1 140 ? 16.859 -22.359 -19.938 1 97.5 140 GLU B O 1
ATOM 3868 N N . LYS B 1 141 ? 17.516 -23.984 -18.578 1 97.31 141 LYS B N 1
ATOM 3869 C CA . LYS B 1 141 ? 16.172 -24.531 -18.453 1 97.31 141 LYS B CA 1
ATOM 3870 C C . LYS B 1 141 ? 15.219 -23.516 -17.844 1 97.31 141 LYS B C 1
ATOM 3872 O O . LYS B 1 141 ? 14.109 -23.312 -18.344 1 97.31 141 LYS B O 1
ATOM 3877 N N . GLY B 1 142 ? 15.68 -22.844 -16.766 1 97.81 142 GLY B N 1
ATOM 3878 C CA . GLY B 1 142 ? 14.875 -21.828 -16.109 1 97.81 142 GLY B CA 1
ATOM 3879 C C . GLY B 1 142 ? 14.508 -20.672 -17.031 1 97.81 142 GLY B C 1
ATOM 3880 O O . GLY B 1 142 ? 13.359 -20.234 -17.062 1 97.81 142 GLY B O 1
ATOM 3881 N N . LYS B 1 143 ? 15.453 -20.234 -17.766 1 97.75 143 LYS B N 1
ATOM 3882 C CA . LYS B 1 143 ? 15.211 -19.156 -18.719 1 97.75 143 LYS B CA 1
ATOM 3883 C C . LYS B 1 143 ? 14.164 -19.562 -19.75 1 97.75 143 LYS B C 1
ATOM 3885 O O . LYS B 1 143 ? 13.266 -18.781 -20.078 1 97.75 143 LYS B O 1
ATOM 3890 N N . ARG B 1 144 ? 14.297 -20.719 -20.266 1 96.88 144 ARG B N 1
ATOM 3891 C CA . ARG B 1 144 ? 13.359 -21.219 -21.281 1 96.88 144 ARG B CA 1
ATOM 3892 C C . ARG B 1 144 ? 11.938 -21.281 -20.734 1 96.88 144 ARG B C 1
ATOM 3894 O O . ARG B 1 144 ? 11.008 -20.766 -21.344 1 96.88 144 ARG B O 1
ATOM 3901 N N . ILE B 1 145 ? 11.836 -21.875 -19.578 1 97.06 145 ILE B N 1
ATOM 3902 C CA . ILE B 1 145 ? 10.523 -22.078 -18.984 1 97.06 145 ILE B CA 1
ATOM 3903 C C . ILE B 1 145 ? 9.891 -20.719 -18.656 1 97.06 145 ILE B C 1
ATOM 3905 O O . ILE B 1 145 ? 8.734 -20.469 -19.016 1 97.06 145 ILE B O 1
ATOM 3909 N N . LEU B 1 146 ? 10.656 -19.859 -18.016 1 98.25 146 LEU B N 1
ATOM 3910 C CA . LEU B 1 146 ? 10.125 -18.578 -17.578 1 98.25 146 LEU B CA 1
ATOM 3911 C C . LEU B 1 146 ? 9.789 -17.688 -18.766 1 98.25 146 LEU B C 1
ATOM 3913 O O . LEU B 1 146 ? 8.734 -17.047 -18.797 1 98.25 146 LEU B O 1
ATOM 3917 N N . ASN B 1 147 ? 10.617 -17.688 -19.719 1 97.81 147 ASN B N 1
ATOM 3918 C CA . ASN B 1 147 ? 10.328 -16.906 -20.922 1 97.81 147 ASN B CA 1
ATOM 3919 C C . ASN B 1 147 ? 9.078 -17.406 -21.641 1 97.81 147 ASN B C 1
ATOM 3921 O O . ASN B 1 147 ? 8.266 -16.609 -22.109 1 97.81 147 ASN B O 1
ATOM 3925 N N . GLU B 1 148 ? 8.984 -18.672 -21.766 1 96.62 148 GLU B N 1
ATOM 3926 C CA . GLU B 1 148 ? 7.793 -19.219 -22.391 1 96.62 148 GLU B CA 1
ATOM 3927 C C . GLU B 1 148 ? 6.531 -18.828 -21.641 1 96.62 148 GLU B C 1
ATOM 3929 O O . GLU B 1 148 ? 5.527 -18.438 -22.234 1 96.62 148 GLU B O 1
ATOM 3934 N N . PHE B 1 149 ? 6.59 -18.938 -20.391 1 97.56 149 PHE B N 1
ATOM 3935 C CA . PHE B 1 149 ? 5.469 -18.562 -19.531 1 97.56 149 PHE B CA 1
ATOM 3936 C C . PHE B 1 149 ? 5.078 -17.109 -19.766 1 97.56 149 PHE B C 1
ATOM 3938 O O . PHE B 1 149 ? 3.9 -16.797 -19.969 1 97.56 149 PHE B O 1
ATOM 3945 N N . LEU B 1 150 ? 6.066 -16.266 -19.719 1 98.06 150 LEU B N 1
ATOM 3946 C CA . LEU B 1 150 ? 5.824 -14.844 -19.859 1 98.06 150 LEU B CA 1
ATOM 3947 C C . LEU B 1 150 ? 5.309 -14.523 -21.266 1 98.06 150 LEU B C 1
ATOM 3949 O O . LEU B 1 150 ? 4.398 -13.703 -21.422 1 98.06 150 LEU B O 1
ATOM 3953 N N . GLU B 1 151 ? 5.816 -15.18 -22.203 1 96.94 151 GLU B N 1
ATOM 3954 C CA . GLU B 1 151 ? 5.383 -14.961 -23.578 1 96.94 151 GLU B CA 1
ATOM 3955 C C . GLU B 1 151 ? 3.932 -15.383 -23.766 1 96.94 151 GLU B C 1
ATOM 3957 O O . GLU B 1 151 ? 3.125 -14.625 -24.312 1 96.94 151 GLU B O 1
ATOM 3962 N N . LYS B 1 152 ? 3.619 -16.562 -23.328 1 95.31 152 LYS B N 1
ATOM 3963 C CA . LYS B 1 152 ? 2.277 -17.109 -23.516 1 95.31 152 LYS B CA 1
ATOM 3964 C C . LYS B 1 152 ? 1.24 -16.281 -22.766 1 95.31 152 LYS B C 1
ATOM 3966 O O . LYS B 1 152 ? 0.081 -16.203 -23.172 1 95.31 152 LYS B O 1
ATOM 3971 N N . ASN B 1 153 ? 1.683 -15.594 -21.719 1 96.12 153 ASN B N 1
ATOM 3972 C CA . ASN B 1 153 ? 0.768 -14.773 -20.938 1 96.12 153 ASN B CA 1
ATOM 3973 C C . ASN B 1 153 ? 0.887 -13.297 -21.312 1 96.12 153 ASN B C 1
ATOM 3975 O O . ASN B 1 153 ? 0.333 -12.43 -20.641 1 96.12 153 ASN B O 1
ATOM 3979 N N . ASN B 1 154 ? 1.65 -13.008 -22.312 1 96.12 154 ASN B N 1
ATOM 3980 C CA . ASN B 1 154 ? 1.863 -11.648 -22.797 1 96.12 154 ASN B CA 1
ATOM 3981 C C . ASN B 1 154 ? 2.369 -10.734 -21.688 1 96.12 154 ASN B C 1
ATOM 3983 O O . ASN B 1 154 ? 1.864 -9.617 -21.516 1 96.12 154 ASN B O 1
ATOM 3987 N N . ALA B 1 155 ? 3.348 -11.234 -20.906 1 97.06 155 ALA B N 1
ATOM 3988 C CA . ALA B 1 155 ? 3.797 -10.5 -19.719 1 97.06 155 ALA B CA 1
ATOM 3989 C C . ALA B 1 155 ? 5.289 -10.195 -19.797 1 97.06 155 ALA B C 1
ATOM 3991 O O . ALA B 1 155 ? 5.906 -9.82 -18.797 1 97.06 155 ALA B O 1
ATOM 3992 N N . LEU B 1 156 ? 5.887 -10.32 -20.953 1 96.19 156 LEU B N 1
ATOM 3993 C CA . LEU B 1 156 ? 7.316 -10.078 -21.094 1 96.19 156 LEU B CA 1
ATOM 3994 C C . LEU B 1 156 ? 7.664 -8.633 -20.766 1 96.19 156 LEU B C 1
ATOM 3996 O O . LEU B 1 156 ? 8.672 -8.367 -20.094 1 96.19 156 LEU B O 1
ATOM 4000 N N . LYS B 1 157 ? 6.785 -7.719 -21.141 1 96.25 157 LYS B N 1
ATOM 4001 C CA . LYS B 1 157 ? 7.066 -6.297 -20.984 1 96.25 157 LYS B CA 1
ATOM 4002 C C . LYS B 1 157 ? 6.707 -5.812 -19.594 1 96.25 157 LYS B C 1
ATOM 4004 O O . LYS B 1 157 ? 7.09 -4.711 -19.188 1 96.25 157 LYS B O 1
ATOM 4009 N N . THR B 1 158 ? 6.059 -6.617 -18.891 1 97 158 THR B N 1
ATOM 4010 C CA . THR B 1 158 ? 5.578 -6.176 -17.594 1 97 158 THR B CA 1
ATOM 4011 C C . THR B 1 158 ? 6.27 -6.945 -16.469 1 97 158 THR B C 1
ATOM 4013 O O . THR B 1 158 ? 5.902 -6.812 -15.305 1 97 158 THR B O 1
ATOM 4016 N N . PHE B 1 159 ? 7.332 -7.594 -16.875 1 97.81 159 PHE B N 1
ATOM 4017 C CA . PHE B 1 159 ? 8 -8.453 -15.898 1 97.81 159 PHE B CA 1
ATOM 4018 C C . PHE B 1 159 ? 8.359 -7.664 -14.641 1 97.81 159 PHE B C 1
ATOM 4020 O O . PHE B 1 159 ? 9.031 -6.633 -14.727 1 97.81 159 PHE B O 1
ATOM 4027 N N . ASN B 1 160 ? 7.918 -8.078 -13.508 1 97.62 160 ASN B N 1
ATOM 4028 C CA . ASN B 1 160 ? 8.219 -7.688 -12.133 1 97.62 160 ASN B CA 1
ATOM 4029 C C . ASN B 1 160 ? 8.078 -6.18 -11.938 1 97.62 160 ASN B C 1
ATOM 4031 O O . ASN B 1 160 ? 8.836 -5.574 -11.18 1 97.62 160 ASN B O 1
ATOM 4035 N N . ARG B 1 161 ? 7.141 -5.57 -12.656 1 96 161 ARG B N 1
ATOM 4036 C CA . ARG B 1 161 ? 6.812 -4.168 -12.414 1 96 161 ARG B CA 1
ATOM 4037 C C . ARG B 1 161 ? 6.129 -3.988 -11.062 1 96 161 ARG B C 1
ATOM 4039 O O . ARG B 1 161 ? 6.234 -2.928 -10.445 1 96 161 ARG B O 1
ATOM 4046 N N . LYS B 1 162 ? 5.48 -4.988 -10.68 1 96.69 162 LYS B N 1
ATOM 4047 C CA . LYS B 1 162 ? 4.82 -5.047 -9.375 1 96.69 162 LYS B CA 1
ATOM 4048 C C . LYS B 1 162 ? 5.074 -6.391 -8.688 1 96.69 162 LYS B C 1
ATOM 4050 O O . LYS B 1 162 ? 5.539 -7.336 -9.328 1 96.69 162 LYS B O 1
ATOM 4055 N N . GLN B 1 163 ? 4.906 -6.422 -7.43 1 97.69 163 GLN B N 1
ATOM 4056 C CA . GLN B 1 163 ? 4.953 -7.652 -6.648 1 97.69 163 GLN B CA 1
ATOM 4057 C C . GLN B 1 163 ? 3.619 -7.918 -5.953 1 97.69 163 GLN B C 1
ATOM 4059 O O . GLN B 1 163 ? 2.885 -6.98 -5.633 1 97.69 163 GLN B O 1
ATOM 4064 N N . ARG B 1 164 ? 3.35 -9.102 -5.812 1 97.75 164 ARG B N 1
ATOM 4065 C CA . ARG B 1 164 ? 2.148 -9.555 -5.121 1 97.75 164 ARG B CA 1
ATOM 4066 C C . ARG B 1 164 ? 2.506 -10.352 -3.871 1 97.75 164 ARG B C 1
ATOM 4068 O O . ARG B 1 164 ? 3.494 -11.086 -3.859 1 97.75 164 ARG B O 1
ATOM 4075 N N . ILE B 1 165 ? 1.728 -10.164 -2.77 1 98.12 165 ILE B N 1
ATOM 4076 C CA . ILE B 1 165 ? 1.953 -10.891 -1.521 1 98.12 165 ILE B CA 1
ATOM 4077 C C . ILE B 1 165 ? 0.76 -11.797 -1.224 1 98.12 165 ILE B C 1
ATOM 4079 O O . ILE B 1 165 ? -0.392 -11.375 -1.358 1 98.12 165 ILE B O 1
ATOM 4083 N N . ILE B 1 166 ? 1.036 -12.984 -0.878 1 97.44 166 ILE B N 1
ATOM 4084 C CA . ILE B 1 166 ? 0.015 -13.906 -0.392 1 97.44 166 ILE B CA 1
ATOM 4085 C C . ILE B 1 166 ? 0.414 -14.445 0.981 1 97.44 166 ILE B C 1
ATOM 4087 O O . ILE B 1 166 ? 1.451 -15.094 1.122 1 97.44 166 ILE B O 1
ATOM 4091 N N . LEU B 1 167 ? -0.367 -14.141 1.965 1 96.94 167 LEU B N 1
ATOM 4092 C CA . LEU B 1 167 ? -0.179 -14.664 3.312 1 96.94 167 LEU B CA 1
ATOM 4093 C C . LEU B 1 167 ? -1.066 -15.883 3.547 1 96.94 167 LEU B C 1
ATOM 4095 O O . LEU B 1 167 ? -2.285 -15.812 3.379 1 96.94 167 LEU B O 1
ATOM 4099 N N . VAL B 1 168 ? -0.44 -16.984 3.955 1 95.5 168 VAL B N 1
ATOM 4100 C CA . VAL B 1 168 ? -1.171 -18.219 4.223 1 95.5 168 VAL B CA 1
ATOM 4101 C C . VAL B 1 168 ? -0.974 -18.641 5.68 1 95.5 168 VAL B C 1
ATOM 4103 O O . VAL B 1 168 ? 0.159 -18.719 6.156 1 95.5 168 VAL B O 1
ATOM 4106 N N . ALA B 1 169 ? -2.053 -18.844 6.348 1 93.19 169 ALA B N 1
ATOM 4107 C CA . ALA B 1 169 ? -1.974 -19.266 7.746 1 93.19 169 ALA B CA 1
ATOM 4108 C C . ALA B 1 169 ? -3.24 -20 8.164 1 93.19 169 ALA B C 1
ATOM 4110 O O . ALA B 1 169 ? -4.227 -20.016 7.426 1 93.19 169 ALA B O 1
ATOM 4111 N N . SER B 1 170 ? -3.166 -20.703 9.328 1 89.94 170 SER B N 1
ATOM 4112 C CA . SER B 1 170 ? -4.359 -21.344 9.859 1 89.94 170 SER B CA 1
ATOM 4113 C C . SER B 1 170 ? -5.352 -20.328 10.406 1 89.94 170 SER B C 1
ATOM 4115 O O . SER B 1 170 ? -6.527 -20.641 10.594 1 89.94 170 SER B O 1
ATOM 4117 N N . GLY B 1 171 ? -4.84 -19.203 10.641 1 89.56 171 GLY B N 1
ATOM 4118 C CA . GLY B 1 171 ? -5.641 -18.078 11.133 1 89.56 171 GLY B CA 1
ATOM 4119 C C . GLY B 1 171 ? -4.871 -16.781 11.188 1 89.56 171 GLY B C 1
ATOM 4120 O O . GLY B 1 171 ? -3.641 -16.766 11.125 1 89.56 171 GLY B O 1
ATOM 4121 N N . PHE B 1 172 ? -5.66 -15.703 11.312 1 91.06 172 PHE B N 1
ATOM 4122 C CA . PHE B 1 172 ? -5.07 -14.367 11.414 1 91.06 172 PHE B CA 1
ATOM 4123 C C . PHE B 1 172 ? -5.664 -13.602 12.586 1 91.06 172 PHE B C 1
ATOM 4125 O O . PHE B 1 172 ? -6.855 -13.734 12.883 1 91.06 172 PHE B O 1
ATOM 4132 N N . ASP B 1 173 ? -4.82 -12.852 13.242 1 87.25 173 ASP B N 1
ATOM 4133 C CA . ASP B 1 173 ? -5.359 -12.008 14.297 1 87.25 173 ASP B CA 1
ATOM 4134 C C . ASP B 1 173 ? -5.965 -10.727 13.719 1 87.25 173 ASP B C 1
ATOM 4136 O O . ASP B 1 173 ? -5.723 -10.391 12.555 1 87.25 173 ASP B O 1
ATOM 4140 N N . ALA B 1 174 ? -6.773 -10.07 14.508 1 88.5 174 ALA B N 1
ATOM 4141 C CA . ALA B 1 174 ? -7.531 -8.898 14.07 1 88.5 174 ALA B CA 1
ATOM 4142 C C . ALA B 1 174 ? -6.598 -7.77 13.633 1 88.5 174 ALA B C 1
ATOM 4144 O O . ALA B 1 174 ? -6.906 -7.031 12.695 1 88.5 174 ALA B O 1
ATOM 4145 N N . GLN B 1 175 ? -5.539 -7.582 14.281 1 87.06 175 GLN B N 1
ATOM 4146 C CA . GLN B 1 175 ? -4.594 -6.52 13.961 1 87.06 175 GLN B CA 1
ATOM 4147 C C . GLN B 1 175 ? -3.988 -6.719 12.578 1 87.06 175 GLN B C 1
ATOM 4149 O O . GLN B 1 175 ? -3.908 -5.773 11.789 1 87.06 175 GLN B O 1
ATOM 4154 N N . THR B 1 176 ? -3.625 -7.926 12.328 1 90.56 176 THR B N 1
ATOM 4155 C CA . THR B 1 176 ? -3.088 -8.258 11.016 1 90.56 176 THR B CA 1
ATOM 4156 C C . THR B 1 176 ? -4.129 -8.008 9.922 1 90.56 176 THR B C 1
ATOM 4158 O O . THR B 1 176 ? -3.834 -7.367 8.914 1 90.56 176 THR B O 1
ATOM 4161 N N . LEU B 1 177 ? -5.297 -8.5 10.18 1 93.31 177 LEU B N 1
ATOM 4162 C CA . LEU B 1 177 ? -6.352 -8.352 9.18 1 93.31 177 LEU B CA 1
ATOM 4163 C C . LEU B 1 177 ? -6.672 -6.879 8.945 1 93.31 177 LEU B C 1
ATOM 4165 O O . LEU B 1 177 ? -6.887 -6.465 7.801 1 93.31 177 LEU B O 1
ATOM 4169 N N . SER B 1 178 ? -6.68 -6.109 10.016 1 92.75 178 SER B N 1
ATOM 4170 C CA . SER B 1 178 ? -6.953 -4.684 9.891 1 92.75 178 SER B CA 1
ATOM 4171 C C . SER B 1 178 ? -5.871 -3.98 9.078 1 92.75 178 SER B C 1
ATOM 4173 O O . SER B 1 178 ? -6.176 -3.209 8.164 1 92.75 178 SER B O 1
ATOM 4175 N N . ALA B 1 179 ? -4.68 -4.258 9.359 1 93.5 179 ALA B N 1
ATOM 4176 C CA . ALA B 1 179 ? -3.559 -3.65 8.648 1 93.5 179 ALA B CA 1
ATOM 4177 C C . ALA B 1 179 ? -3.572 -4.039 7.172 1 93.5 179 ALA B C 1
ATOM 4179 O O . ALA B 1 179 ? -3.393 -3.189 6.297 1 93.5 179 ALA B O 1
ATOM 4180 N N . VAL B 1 180 ? -3.836 -5.297 6.906 1 96.44 180 VAL B N 1
ATOM 4181 C CA . VAL B 1 180 ? -3.824 -5.793 5.535 1 96.44 180 VAL B CA 1
ATOM 4182 C C . VAL B 1 180 ? -4.996 -5.195 4.762 1 96.44 180 VAL B C 1
ATOM 4184 O O . VAL B 1 180 ? -4.852 -4.812 3.598 1 96.44 180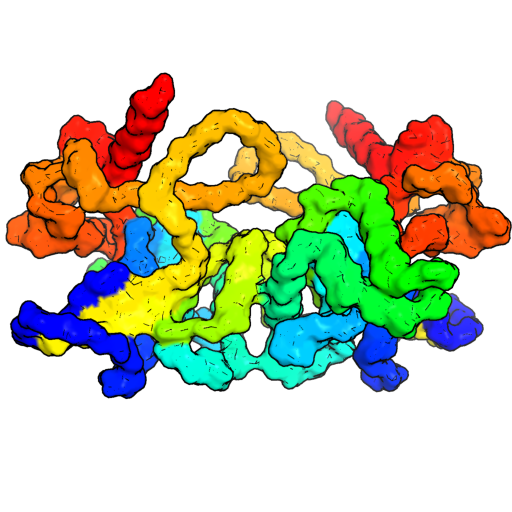 VAL B O 1
ATOM 4187 N N . ALA B 1 181 ? -6.125 -5.168 5.395 1 95.69 181 ALA B N 1
ATOM 4188 C CA . ALA B 1 181 ? -7.277 -4.543 4.746 1 95.69 181 ALA B CA 1
ATOM 4189 C C . ALA B 1 181 ? -6.965 -3.104 4.344 1 95.69 181 ALA B C 1
ATOM 4191 O O . ALA B 1 181 ? -7.297 -2.678 3.232 1 95.69 181 ALA B O 1
ATOM 4192 N N . TRP B 1 182 ? -6.383 -2.369 5.219 1 96.19 182 TRP B N 1
ATOM 4193 C CA . TRP B 1 182 ? -5.992 -0.991 4.938 1 96.19 182 TRP B CA 1
ATOM 4194 C C . TRP B 1 182 ? -5 -0.93 3.781 1 96.19 182 TRP B C 1
ATOM 4196 O O . TRP B 1 182 ? -5.129 -0.087 2.891 1 96.19 182 TRP B O 1
ATOM 4206 N N . LEU B 1 183 ? -4.004 -1.797 3.803 1 97.25 183 LEU B N 1
ATOM 4207 C CA . LEU B 1 183 ? -3.006 -1.855 2.74 1 97.25 183 LEU B CA 1
ATOM 4208 C C . LEU B 1 183 ? -3.664 -2.109 1.389 1 97.25 183 LEU B C 1
ATOM 4210 O O . LEU B 1 183 ? -3.307 -1.477 0.392 1 97.25 183 LEU B O 1
ATOM 4214 N N . ILE B 1 184 ? -4.613 -3.004 1.387 1 96.12 184 ILE B N 1
ATOM 4215 C CA . ILE B 1 184 ? -5.336 -3.318 0.159 1 96.12 184 ILE B CA 1
ATOM 4216 C C . ILE B 1 184 ? -6.062 -2.072 -0.347 1 96.12 184 ILE B C 1
ATOM 4218 O O . ILE B 1 184 ? -5.961 -1.725 -1.525 1 96.12 184 ILE B O 1
ATOM 4222 N N . GLU B 1 185 ? -6.695 -1.41 0.509 1 94.88 185 GLU B N 1
ATOM 4223 C CA . GLU B 1 185 ? -7.441 -0.207 0.153 1 94.88 185 GLU B CA 1
ATOM 4224 C C . GLU B 1 185 ? -6.512 0.885 -0.37 1 94.88 185 GLU B C 1
ATOM 4226 O O . GLU B 1 185 ? -6.938 1.755 -1.134 1 94.88 185 GLU B O 1
ATOM 4231 N N . ASN B 1 186 ? -5.32 0.791 0.032 1 95.88 186 ASN B N 1
ATOM 4232 C CA . ASN B 1 186 ? -4.355 1.804 -0.38 1 95.88 186 ASN B CA 1
ATOM 4233 C C . ASN B 1 186 ? -3.439 1.289 -1.486 1 95.88 186 ASN B C 1
ATOM 4235 O O . ASN B 1 186 ? -2.33 1.794 -1.664 1 95.88 186 ASN B O 1
ATOM 4239 N N . GLY B 1 187 ? -3.789 0.222 -2.121 1 95.19 187 GLY B N 1
ATOM 4240 C CA . GLY B 1 187 ? -3.199 -0.104 -3.41 1 95.19 187 GLY B CA 1
ATOM 4241 C C . GLY B 1 187 ? -2.24 -1.278 -3.35 1 95.19 187 GLY B C 1
ATOM 4242 O O . GLY B 1 187 ? -1.695 -1.694 -4.371 1 95.19 187 GLY B O 1
ATOM 4243 N N . VAL B 1 188 ? -2.059 -1.865 -2.191 1 96.81 188 VAL B N 1
ATOM 4244 C CA . VAL B 1 188 ? -1.123 -2.98 -2.076 1 96.81 188 VAL B CA 1
ATOM 4245 C C . VAL B 1 188 ? -1.825 -4.285 -2.445 1 96.81 188 VAL B C 1
ATOM 4247 O O . VAL B 1 188 ? -2.936 -4.551 -1.981 1 96.81 188 VAL B O 1
ATOM 4250 N N . ASP B 1 189 ? -1.189 -5.031 -3.35 1 97.19 189 ASP B N 1
ATOM 4251 C CA . ASP B 1 189 ? -1.729 -6.324 -3.758 1 97.19 189 ASP B CA 1
ATOM 4252 C C . ASP B 1 189 ? -1.333 -7.422 -2.773 1 97.19 189 ASP B C 1
ATOM 4254 O O . ASP B 1 189 ? -0.254 -8.008 -2.887 1 97.19 189 ASP B O 1
ATOM 4258 N N . ILE B 1 190 ? -2.193 -7.68 -1.789 1 97.5 190 ILE B N 1
ATOM 4259 C CA . ILE B 1 190 ? -1.911 -8.641 -0.727 1 97.5 190 ILE B CA 1
ATOM 4260 C C . ILE B 1 190 ? -3.166 -9.445 -0.416 1 97.5 190 ILE B C 1
ATOM 4262 O O . ILE B 1 190 ? -4.27 -8.898 -0.348 1 97.5 190 ILE B O 1
ATOM 4266 N N . ASN B 1 191 ? -3.008 -10.766 -0.271 1 95.75 191 ASN B N 1
ATOM 4267 C CA . ASN B 1 191 ? -4.086 -11.68 0.081 1 95.75 191 ASN B CA 1
ATOM 4268 C C . ASN B 1 191 ? -3.816 -12.383 1.409 1 95.75 191 ASN B C 1
ATOM 4270 O O . ASN B 1 191 ? -2.666 -12.68 1.733 1 95.75 191 ASN B O 1
ATOM 4274 N N . CYS B 1 192 ? -4.875 -12.57 2.096 1 95.19 192 CYS B N 1
ATOM 4275 C CA . CYS B 1 192 ? -4.852 -13.453 3.254 1 95.19 192 CYS B CA 1
ATOM 4276 C C . CYS B 1 192 ? -5.691 -14.703 3.006 1 95.19 192 CYS B C 1
ATOM 4278 O O . CYS B 1 192 ? -6.898 -14.609 2.775 1 95.19 192 CYS B O 1
ATOM 4280 N N . ILE B 1 193 ? -5.043 -15.805 3.119 1 94 193 ILE B N 1
ATOM 4281 C CA . ILE B 1 193 ? -5.723 -17.078 2.885 1 94 193 ILE B CA 1
ATOM 4282 C C . ILE B 1 193 ? -5.578 -17.969 4.113 1 94 193 ILE B C 1
ATOM 4284 O O . ILE B 1 193 ? -4.465 -18.234 4.574 1 94 193 ILE B O 1
ATOM 4288 N N . GLU B 1 194 ? -6.68 -18.422 4.617 1 91.81 194 GLU B N 1
ATOM 4289 C CA . GLU B 1 194 ? -6.68 -19.359 5.727 1 91.81 194 GLU B CA 1
ATOM 4290 C C . GLU B 1 194 ? -6.75 -20.797 5.227 1 91.81 194 GLU B C 1
ATOM 4292 O O . GLU B 1 194 ? -7.547 -21.125 4.344 1 91.81 194 GLU B O 1
ATOM 4297 N N . ILE B 1 195 ? -5.867 -21.594 5.789 1 89.69 195 ILE B N 1
ATOM 4298 C CA . ILE B 1 195 ? -5.918 -23.016 5.461 1 89.69 195 ILE B CA 1
ATOM 4299 C C . ILE B 1 195 ? -6.074 -23.828 6.738 1 89.69 195 ILE B C 1
ATOM 4301 O O . ILE B 1 195 ? -5.535 -23.469 7.785 1 89.69 195 ILE B O 1
ATOM 4305 N N . ALA B 1 196 ? -6.84 -24.891 6.645 1 84.81 196 ALA B N 1
ATOM 4306 C CA . ALA B 1 196 ? -7.039 -25.766 7.797 1 84.81 196 ALA B CA 1
ATOM 4307 C C . ALA B 1 196 ? -7.246 -27.203 7.359 1 84.81 196 ALA B C 1
ATOM 4309 O O . ALA B 1 196 ? -7.922 -27.469 6.359 1 84.81 196 ALA B O 1
ATOM 4310 N N . PRO B 1 197 ? -6.594 -28.062 8.156 1 81.75 197 PRO B N 1
ATOM 4311 C CA . PRO B 1 197 ? -6.91 -29.469 7.91 1 81.75 197 PRO B CA 1
ATOM 4312 C C . PRO B 1 197 ? -8.312 -29.844 8.383 1 81.75 197 PRO B C 1
ATOM 4314 O O . PRO B 1 197 ? -8.766 -29.375 9.43 1 81.75 197 PRO B O 1
ATOM 4317 N N . VAL B 1 198 ? -8.961 -30.547 7.508 1 79.69 198 VAL B N 1
ATOM 4318 C CA . VAL B 1 198 ? -10.297 -31.016 7.84 1 79.69 198 VAL B CA 1
ATOM 4319 C C . VAL B 1 198 ? -10.359 -32.531 7.676 1 79.69 198 VAL B C 1
ATOM 4321 O O . VAL B 1 198 ? -9.781 -33.094 6.738 1 79.69 198 VAL B O 1
ATOM 4324 N N . LYS B 1 199 ? -10.945 -33.062 8.664 1 74.94 199 LYS B N 1
ATOM 4325 C CA . LYS B 1 199 ? -11.109 -34.5 8.617 1 74.94 199 LYS B CA 1
ATOM 4326 C C . LYS B 1 199 ? -12.492 -34.875 8.078 1 74.94 199 LYS B C 1
ATOM 4328 O O . LYS B 1 199 ? -13.508 -34.375 8.547 1 74.94 199 LYS B O 1
ATOM 4333 N N . ILE B 1 200 ? -12.406 -35.562 6.945 1 70.25 200 ILE B N 1
ATOM 4334 C CA . ILE B 1 200 ? -13.641 -36.125 6.41 1 70.25 200 ILE B CA 1
ATOM 4335 C C . ILE B 1 200 ? -13.531 -37.656 6.383 1 70.25 200 ILE B C 1
ATOM 4337 O O . ILE B 1 200 ? -12.867 -38.219 5.508 1 70.25 200 ILE B O 1
ATOM 4341 N N . GLY B 1 201 ? -14.289 -38.25 7.25 1 68.94 201 GLY B N 1
ATOM 4342 C CA . GLY B 1 201 ? -14.086 -39.688 7.395 1 68.94 201 GLY B CA 1
ATOM 4343 C C . GLY B 1 201 ? -12.672 -40.062 7.816 1 68.94 201 GLY B C 1
ATOM 4344 O O . GLY B 1 201 ? -12.188 -39.594 8.852 1 68.94 201 GLY B O 1
ATOM 4345 N N . GLU B 1 202 ? -12.047 -40.875 6.977 1 70.19 202 GLU B N 1
ATOM 4346 C CA . GLU B 1 202 ? -10.688 -41.281 7.289 1 70.19 202 GLU B CA 1
ATOM 4347 C C . GLU B 1 202 ? -9.656 -40.438 6.547 1 70.19 202 GLU B C 1
ATOM 4349 O O . GLU B 1 202 ? -8.453 -40.625 6.727 1 70.19 202 GLU B O 1
ATOM 4354 N N . GLN B 1 203 ? -10.281 -39.5 5.77 1 71.44 203 GLN B N 1
ATOM 4355 C CA . GLN B 1 203 ? -9.375 -38.688 4.957 1 71.44 203 GLN B CA 1
ATOM 4356 C C . GLN B 1 203 ? -9.188 -37.312 5.551 1 71.44 203 GLN B C 1
ATOM 4358 O O . GLN B 1 203 ? -10.125 -36.75 6.137 1 71.44 203 GLN B O 1
ATOM 4363 N N . THR B 1 204 ? -7.941 -36.938 5.586 1 74.94 204 THR B N 1
ATOM 4364 C CA . THR B 1 204 ? -7.641 -35.562 5.984 1 74.94 204 THR B CA 1
ATOM 4365 C C . THR B 1 204 ? -7.516 -34.656 4.762 1 74.94 204 THR B C 1
ATOM 4367 O O . THR B 1 204 ? -6.758 -34.938 3.838 1 74.94 204 THR B O 1
ATOM 4370 N N . LEU B 1 205 ? -8.375 -33.656 4.773 1 76.94 205 LEU B N 1
ATOM 4371 C CA . LEU B 1 205 ? -8.398 -32.688 3.678 1 76.94 205 LEU B CA 1
ATOM 4372 C C . LEU B 1 205 ? -7.914 -31.312 4.145 1 76.94 205 LEU B C 1
ATOM 4374 O O . LEU B 1 205 ? -7.836 -31.062 5.352 1 76.94 205 LEU B O 1
ATOM 4378 N N . LEU B 1 206 ? -7.383 -30.609 3.172 1 81.25 206 LEU B N 1
ATOM 4379 C CA . LEU B 1 206 ? -7.02 -29.219 3.459 1 81.25 206 LEU B CA 1
ATOM 4380 C C . LEU B 1 206 ? -8.062 -28.25 2.902 1 81.25 206 LEU B C 1
ATOM 4382 O O . LEU B 1 206 ? -8.414 -28.328 1.723 1 81.25 206 LEU B O 1
ATOM 4386 N N . GLN B 1 207 ? -8.602 -27.484 3.777 1 83.81 207 GLN B N 1
ATOM 4387 C CA . GLN B 1 207 ? -9.539 -26.438 3.375 1 83.81 207 GLN B CA 1
ATOM 4388 C C . GLN B 1 207 ? -8.844 -25.094 3.256 1 83.81 207 GLN B C 1
ATOM 4390 O O . GLN B 1 207 ? -7.996 -24.75 4.082 1 83.81 207 GLN B O 1
ATOM 4395 N N . SER B 1 208 ? -9.133 -24.391 2.219 1 87.94 208 SER B N 1
ATOM 4396 C CA . SER B 1 208 ? -8.578 -23.062 2 1 87.94 208 SER B CA 1
ATOM 4397 C C . SER B 1 208 ? -9.68 -22.016 1.875 1 87.94 208 SER B C 1
ATOM 4399 O O . SER B 1 208 ? -10.711 -22.266 1.244 1 87.94 208 SER B O 1
ATOM 4401 N N . ASN B 1 209 ? -9.492 -20.891 2.562 1 87.5 209 ASN B N 1
ATOM 4402 C CA . ASN B 1 209 ? -10.453 -19.797 2.545 1 87.5 209 ASN B CA 1
ATOM 4403 C C . ASN B 1 209 ? -9.758 -18.438 2.449 1 87.5 209 ASN B C 1
ATOM 4405 O O . ASN B 1 209 ? -8.961 -18.078 3.32 1 87.5 209 ASN B O 1
ATOM 4409 N N . GLN B 1 210 ? -10.117 -17.781 1.393 1 90 210 GLN B N 1
ATOM 4410 C CA . GLN B 1 210 ? -9.57 -16.438 1.29 1 90 210 GLN B CA 1
ATOM 4411 C C . GLN B 1 210 ? -10.289 -15.477 2.227 1 90 210 GLN B C 1
ATOM 4413 O O . GLN B 1 210 ? -11.508 -15.297 2.123 1 90 210 GLN B O 1
ATOM 4418 N N . ILE B 1 211 ? -9.617 -14.805 3.053 1 91.56 211 ILE B N 1
ATOM 4419 C CA . ILE B 1 211 ? -10.172 -13.891 4.047 1 91.56 211 ILE B CA 1
ATOM 4420 C C . ILE B 1 211 ? -10.125 -12.461 3.512 1 91.56 211 ILE B C 1
ATOM 4422 O O . ILE B 1 211 ? -11.086 -11.703 3.668 1 91.56 211 ILE B O 1
ATOM 4426 N N . LEU B 1 212 ? -9.016 -12.047 2.953 1 93.38 212 LEU B N 1
ATOM 4427 C CA . LEU B 1 212 ? -8.805 -10.742 2.334 1 93.38 212 LEU B CA 1
ATOM 4428 C C . LEU B 1 212 ? -8.164 -10.891 0.957 1 93.38 212 LEU B C 1
ATOM 4430 O O . LEU B 1 212 ? -7.297 -11.742 0.759 1 93.38 212 LEU B O 1
ATOM 4434 N N . PRO B 1 213 ? -8.461 -10.055 0.034 1 91.69 213 PRO B N 1
ATOM 4435 C CA . PRO B 1 213 ? -9.578 -9.109 0.06 1 91.69 213 PRO B CA 1
ATOM 4436 C C . PRO B 1 213 ? -10.938 -9.797 0.209 1 91.69 213 PRO B C 1
ATOM 4438 O O . PRO B 1 213 ? -11.055 -10.992 -0.078 1 91.69 213 PRO B O 1
ATOM 4441 N N . LEU B 1 214 ? -11.859 -9.023 0.812 1 77.69 214 LEU B N 1
ATOM 4442 C CA . LEU B 1 214 ? -13.195 -9.586 1.011 1 77.69 214 LEU B CA 1
ATOM 4443 C C . LEU B 1 214 ? -13.836 -9.945 -0.324 1 77.69 214 LEU B C 1
ATOM 4445 O O . LEU B 1 214 ? -13.625 -9.258 -1.326 1 77.69 214 LEU B O 1
ATOM 4449 N N . GLN B 1 215 ? -14.203 -11.188 -0.302 1 57.03 215 GLN B N 1
ATOM 4450 C CA . GLN B 1 215 ? -14.953 -11.57 -1.493 1 57.03 215 GLN B CA 1
ATOM 4451 C C . GLN B 1 215 ? -16.328 -10.891 -1.52 1 57.03 215 GLN B C 1
ATOM 4453 O O . GLN B 1 215 ? -16.938 -10.695 -0.473 1 57.03 215 GLN B O 1
ATOM 4458 N N . LYS B 1 216 ? -16.562 -9.766 -2.156 1 45.69 216 LYS B N 1
ATOM 4459 C CA . LYS B 1 216 ? -17.922 -9.203 -2.188 1 45.69 216 LYS B CA 1
ATOM 4460 C C . LYS B 1 216 ? -18.953 -10.305 -2.383 1 45.69 216 LYS B C 1
ATOM 4462 O O . LYS B 1 216 ? -18.734 -11.25 -3.139 1 45.69 216 LYS B O 1
ATOM 4467 N N . LEU B 1 217 ? -19.703 -10.414 -1.382 1 36.66 217 LEU B N 1
ATOM 4468 C CA . LEU B 1 217 ? -20.859 -11.305 -1.41 1 36.66 217 LEU B CA 1
ATOM 4469 C C . LEU B 1 217 ? -21.5 -11.328 -2.793 1 36.66 217 LEU B C 1
ATOM 4471 O O . LEU B 1 217 ? -22.188 -12.289 -3.152 1 36.66 217 LEU B O 1
ATOM 4475 N N . ASN B 1 218 ? -21.547 -10.07 -3.379 1 36.94 218 ASN B N 1
ATOM 4476 C CA . ASN B 1 218 ? -22.344 -10.141 -4.594 1 36.94 218 ASN B CA 1
ATOM 4477 C C . ASN B 1 218 ? -21.781 -11.148 -5.586 1 36.94 218 ASN B C 1
ATOM 4479 O O . ASN B 1 218 ? -22.109 -11.117 -6.773 1 36.94 218 ASN B O 1
ATOM 4483 N N . ASP B 1 219 ? -20.75 -11.688 -5.301 1 38.16 219 ASP B N 1
ATOM 4484 C CA . ASP B 1 219 ? -20.391 -12.742 -6.246 1 38.16 219 ASP B CA 1
ATOM 4485 C C . ASP B 1 219 ? -21.625 -13.508 -6.707 1 38.16 219 ASP B C 1
ATOM 4487 O O . ASP B 1 219 ? -21.609 -14.133 -7.773 1 38.16 219 ASP B O 1
ATOM 4491 N N . TYR B 1 220 ? -22.516 -13.742 -5.738 1 33.97 220 TYR B N 1
ATOM 4492 C CA . TYR B 1 220 ? -23.703 -14.445 -6.172 1 33.97 220 TYR B CA 1
ATOM 4493 C C . TYR B 1 220 ? -24.672 -13.5 -6.875 1 33.97 220 TYR B C 1
ATOM 4495 O O . TYR B 1 220 ? -25.516 -13.938 -7.672 1 33.97 220 TYR B O 1
ATOM 4503 N N . TYR B 1 221 ? -24.859 -12.211 -6.352 1 31.3 221 TYR B N 1
ATOM 4504 C CA . TYR B 1 221 ? -25.938 -11.43 -6.941 1 31.3 221 TYR B CA 1
ATOM 4505 C C . TYR B 1 221 ? -25.453 -10.672 -8.172 1 31.3 221 TYR B C 1
ATOM 4507 O O . TYR B 1 221 ? -24.344 -10.148 -8.195 1 31.3 221 TYR B O 1
ATOM 4515 N N . VAL B 1 222 ? -25.719 -11.156 -9.328 1 34.78 222 VAL B N 1
ATOM 4516 C CA . VAL B 1 222 ? -25.766 -10.344 -10.539 1 34.78 222 VAL B CA 1
ATOM 4517 C C . VAL B 1 222 ? -26.406 -8.992 -10.219 1 34.78 222 VAL B C 1
ATOM 4519 O O . VAL B 1 222 ? -27.594 -8.914 -9.906 1 34.78 222 VAL B O 1
ATOM 4522 N N . GLU B 1 223 ? -26 -8.102 -9.328 1 32.81 223 GLU B N 1
ATOM 4523 C CA . GLU B 1 223 ? -26.703 -6.828 -9.266 1 32.81 223 GLU B CA 1
ATOM 4524 C C . GLU B 1 223 ? -26.719 -6.141 -10.633 1 32.81 223 GLU B C 1
ATOM 4526 O O . GLU B 1 223 ? -25.672 -5.965 -11.258 1 32.81 223 GLU B O 1
ATOM 4531 N N . ILE B 1 224 ? -27.797 -6.34 -11.406 1 32.53 224 ILE B N 1
ATOM 4532 C CA . ILE B 1 224 ? -28.203 -5.484 -12.508 1 32.53 224 ILE B CA 1
ATOM 4533 C C . ILE B 1 224 ? -28.094 -4.02 -12.102 1 32.53 224 ILE B C 1
ATOM 4535 O O . ILE B 1 224 ? -28.75 -3.584 -11.148 1 32.53 224 ILE B O 1
ATOM 4539 N N . GLU B 1 225 ? -26.875 -3.545 -12.203 1 34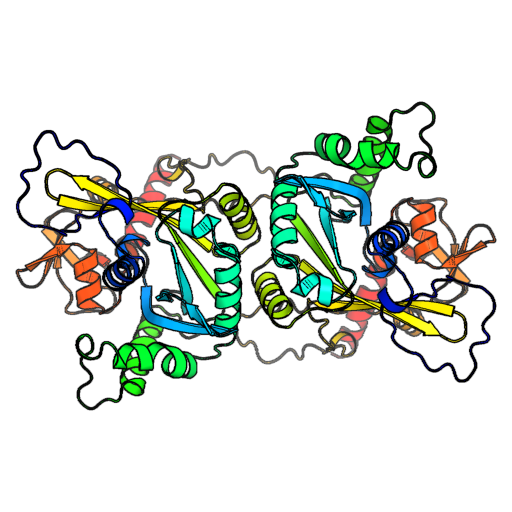.44 225 GLU B N 1
ATOM 4540 C CA . GLU B 1 225 ? -26.797 -2.092 -12.062 1 34.44 225 GLU B CA 1
ATOM 4541 C C . GLU B 1 225 ? -28.031 -1.421 -12.68 1 34.44 225 GLU B C 1
ATOM 4543 O O . GLU B 1 225 ? -28.328 -1.619 -13.859 1 34.44 225 GLU B O 1
ATOM 4548 N N . ASP B 1 226 ? -29.078 -1.27 -11.969 1 29.92 226 ASP B N 1
ATOM 4549 C CA . ASP B 1 226 ? -30.016 -0.248 -12.406 1 29.92 226 ASP B CA 1
ATOM 4550 C C . ASP B 1 226 ? -29.297 1.037 -12.805 1 29.92 226 ASP B C 1
ATOM 4552 O O . ASP B 1 226 ? -28.328 1.439 -12.148 1 29.92 226 ASP B O 1
ATOM 4556 N N . LYS B 1 227 ? -29.422 1.468 -14.094 1 31.2 227 LYS B N 1
ATOM 4557 C CA . LYS B 1 227 ? -28.938 2.678 -14.75 1 31.2 227 LYS B CA 1
ATOM 4558 C C . LYS B 1 227 ? -29.016 3.879 -13.812 1 31.2 227 LYS B C 1
ATOM 4560 O O . LYS B 1 227 ? -28.625 4.992 -14.188 1 31.2 227 LYS B O 1
ATOM 4565 N N . LYS B 1 228 ? -30.156 4.102 -13.023 1 32.03 228 LYS B N 1
ATOM 4566 C CA . LYS B 1 228 ? -30.406 5.531 -12.844 1 32.03 228 LYS B CA 1
ATOM 4567 C C . LYS B 1 228 ? -29.203 6.219 -12.211 1 32.03 228 LYS B C 1
ATOM 4569 O O . LYS B 1 228 ? -28.781 7.289 -12.664 1 32.03 228 LYS B O 1
ATOM 4574 N N . THR B 1 229 ? -29.234 6.465 -10.75 1 28.91 229 THR B N 1
ATOM 4575 C CA . THR B 1 229 ? -28.812 7.742 -10.203 1 28.91 229 THR B CA 1
ATOM 4576 C C . THR B 1 229 ? -27.297 7.871 -10.242 1 28.91 229 THR B C 1
ATOM 4578 O O . THR B 1 229 ? -26.578 6.969 -9.797 1 28.91 229 THR B O 1
ATOM 4581 N N . THR B 1 230 ? -26.625 8.789 -11.062 1 29.03 230 THR B N 1
ATOM 4582 C CA . THR B 1 230 ? -25.406 9.508 -11.43 1 29.03 230 THR B CA 1
ATOM 4583 C C . THR B 1 230 ? -24.562 9.789 -10.195 1 29.03 230 THR B C 1
ATOM 4585 O O . THR B 1 230 ? -23.594 10.562 -10.258 1 29.03 230 THR B O 1
ATOM 4588 N N . THR B 1 231 ? -25.047 9.602 -8.922 1 27.69 231 THR B N 1
ATOM 4589 C CA . THR B 1 231 ? -24.203 10.359 -8.008 1 27.69 231 THR B CA 1
ATOM 4590 C C . THR B 1 231 ? -22.766 9.828 -8.023 1 27.69 231 THR B C 1
ATOM 4592 O O . THR B 1 231 ? -22.531 8.695 -8.453 1 27.69 231 THR B O 1
ATOM 4595 N N . SER B 1 232 ? -21.906 10.195 -6.91 1 28.97 232 SER B N 1
ATOM 4596 C CA . SER B 1 232 ? -20.484 10.5 -6.738 1 28.97 232 SER B CA 1
ATOM 4597 C C . SER B 1 232 ? -19.625 9.273 -7 1 28.97 232 SER B C 1
ATOM 4599 O O . SER B 1 232 ? -20.125 8.148 -7.043 1 28.97 232 SER B O 1
ATOM 4601 N N . GLY B 1 233 ? -18.203 9.422 -6.859 1 30.48 233 GLY B N 1
ATOM 4602 C CA . GLY B 1 233 ? -16.844 9.07 -7.273 1 30.48 233 GLY B CA 1
ATOM 4603 C C . GLY B 1 233 ? -16.438 7.672 -6.859 1 30.48 233 GLY B C 1
ATOM 4604 O O . GLY B 1 233 ? -15.281 7.285 -7.008 1 30.48 233 GLY B O 1
ATOM 4605 N N . GLN B 1 234 ? -16.906 7.055 -5.777 1 30.66 234 GLN B N 1
ATOM 4606 C CA . GLN B 1 234 ? -16.016 6 -5.312 1 30.66 234 GLN B CA 1
ATOM 4607 C C . GLN B 1 234 ? -16 4.82 -6.277 1 30.66 234 GLN B C 1
ATOM 4609 O O . GLN B 1 234 ? -17.031 4.191 -6.508 1 30.66 234 GLN B O 1
ATOM 4614 N N . SER B 1 235 ? -15.281 4.961 -7.352 1 32.31 235 SER B N 1
ATOM 4615 C CA . SER B 1 235 ? -15.016 3.828 -8.234 1 32.31 235 SER B CA 1
ATOM 4616 C C . SER B 1 235 ? -14.711 2.566 -7.434 1 32.31 235 SER B C 1
ATOM 4618 O O . SER B 1 235 ? -13.648 2.451 -6.82 1 32.31 235 SER B O 1
ATOM 4620 N N . LYS B 1 236 ? -15.617 2.18 -6.625 1 33.41 236 LYS B N 1
ATOM 4621 C CA . LYS B 1 236 ? -15.469 0.855 -6.035 1 33.41 236 LYS B CA 1
ATOM 4622 C C . LYS B 1 236 ? -15.062 -0.175 -7.086 1 33.41 236 LYS B C 1
ATOM 4624 O O . LYS B 1 236 ? -15.711 -0.288 -8.133 1 33.41 236 LYS B O 1
ATOM 4629 N N . ILE B 1 237 ? -13.844 -0.385 -7.211 1 33.72 237 ILE B N 1
ATOM 4630 C CA . ILE B 1 237 ? -13.453 -1.618 -7.887 1 33.72 237 ILE B CA 1
ATOM 4631 C C . ILE B 1 237 ? -14.453 -2.727 -7.551 1 33.72 237 ILE B C 1
ATOM 4633 O O . ILE B 1 237 ? -14.508 -3.193 -6.41 1 33.72 237 ILE B O 1
ATOM 4637 N N . THR B 1 238 ? -15.641 -2.557 -7.879 1 35.09 238 THR B N 1
ATOM 4638 C CA . THR B 1 238 ? -16.547 -3.699 -7.75 1 35.09 238 THR B CA 1
ATOM 4639 C C . THR B 1 238 ? -15.969 -4.922 -8.453 1 35.09 238 THR B C 1
ATOM 4641 O O . THR B 1 238 ? -15.805 -4.926 -9.68 1 35.09 238 THR B O 1
ATOM 4644 N N . ARG B 1 239 ? -15.031 -5.574 -7.953 1 37.97 239 ARG B N 1
ATOM 4645 C CA . ARG B 1 239 ? -14.617 -6.824 -8.578 1 37.97 239 ARG B CA 1
ATOM 4646 C C . ARG B 1 239 ? -15.82 -7.703 -8.906 1 37.97 239 ARG B C 1
ATOM 4648 O O . ARG B 1 239 ? -16.562 -8.109 -8.008 1 37.97 239 ARG B O 1
ATOM 4655 N N . LYS B 1 240 ? -16.375 -7.738 -10.008 1 49.09 240 LYS B N 1
ATOM 4656 C CA . LYS B 1 240 ? -17.453 -8.555 -10.531 1 49.09 240 LYS B CA 1
ATOM 4657 C C . LYS B 1 240 ? -17.109 -10.039 -10.484 1 49.09 240 LYS B C 1
ATOM 4659 O O . LYS B 1 240 ? -16.047 -10.453 -10.977 1 49.09 240 LYS B O 1
ATOM 4664 N N . TYR B 1 241 ? -17.609 -10.938 -9.422 1 65.5 241 TYR B N 1
ATOM 4665 C CA . TYR B 1 241 ? -17.453 -12.391 -9.406 1 65.5 241 TYR B CA 1
ATOM 4666 C C . TYR B 1 241 ? -17.969 -13 -10.703 1 65.5 241 TYR B C 1
ATOM 4668 O O . TYR B 1 241 ? -19.094 -12.719 -11.133 1 65.5 241 TYR B O 1
ATOM 4676 N N . LEU B 1 242 ? -17.219 -13.617 -11.336 1 82.5 242 LEU B N 1
ATOM 4677 C CA . LEU B 1 242 ? -17.531 -14.266 -12.602 1 82.5 242 LEU B CA 1
ATOM 4678 C C . LEU B 1 242 ? -18.094 -15.672 -12.375 1 82.5 242 LEU B C 1
ATOM 4680 O O . LEU B 1 242 ? -17.641 -16.375 -11.461 1 82.5 242 LEU B O 1
ATOM 4684 N N . PRO B 1 243 ? -19.125 -16 -13.07 1 87.25 243 PRO B N 1
ATOM 4685 C CA . PRO B 1 243 ? -19.703 -17.344 -12.953 1 87.25 243 PRO B CA 1
ATOM 4686 C C . PRO B 1 243 ? -18.672 -18.453 -13.109 1 87.25 243 PRO B C 1
ATOM 4688 O O . PRO B 1 243 ? -17.766 -18.344 -13.938 1 87.25 243 PRO B O 1
ATOM 4691 N N . ARG B 1 244 ? -18.953 -19.516 -12.312 1 90.75 244 ARG B N 1
ATOM 4692 C CA . ARG B 1 244 ? -18 -20.625 -12.32 1 90.75 244 ARG B CA 1
ATOM 4693 C C . ARG B 1 244 ? -18.531 -21.797 -13.133 1 90.75 244 ARG B C 1
ATOM 4695 O O . ARG B 1 244 ? -19.484 -21.656 -13.906 1 90.75 244 ARG B O 1
ATOM 4702 N N . MET B 1 245 ? -17.906 -22.922 -13.023 1 92.38 245 MET B N 1
ATOM 4703 C CA . MET B 1 245 ? -18.141 -24.031 -13.93 1 92.38 245 MET B CA 1
ATOM 4704 C C . MET B 1 245 ? -19.562 -24.547 -13.828 1 92.38 245 MET B C 1
ATOM 4706 O O . MET B 1 245 ? -20.188 -24.891 -14.836 1 92.38 245 MET B O 1
ATOM 4710 N N . ASN B 1 246 ? -20.047 -24.547 -12.609 1 92.38 246 ASN B N 1
ATOM 4711 C CA . ASN B 1 246 ? -21.422 -25 -12.43 1 92.38 246 ASN B CA 1
ATOM 4712 C C . ASN B 1 246 ? -22.406 -24.141 -13.219 1 92.38 246 ASN B C 1
ATOM 4714 O O . ASN B 1 246 ? -23.297 -24.672 -13.875 1 92.38 246 ASN B O 1
ATOM 4718 N N . LYS B 1 247 ? -22.172 -22.906 -13.148 1 92.19 247 LYS B N 1
ATOM 4719 C CA . LYS B 1 247 ? -23.047 -21.984 -13.852 1 92.19 247 LYS B CA 1
ATOM 4720 C C . LYS B 1 247 ? -22.859 -22.094 -15.367 1 92.19 247 LYS B C 1
ATOM 4722 O O . LYS B 1 247 ? -23.812 -21.969 -16.125 1 92.19 247 LYS B O 1
ATOM 4727 N N . LEU B 1 248 ? -21.703 -22.297 -15.773 1 95.94 248 LEU B N 1
ATOM 4728 C CA . LEU B 1 248 ? -21.438 -22.453 -17.203 1 95.94 248 LEU B CA 1
ATOM 4729 C C . LEU B 1 248 ? -22.156 -23.688 -17.75 1 95.94 248 LEU B C 1
ATOM 4731 O O . LEU B 1 248 ? -22.672 -23.656 -18.859 1 95.94 248 LEU B O 1
ATOM 4735 N N . PHE B 1 249 ? -22.219 -24.688 -16.969 1 95.19 249 PHE B N 1
ATOM 4736 C CA . PHE B 1 249 ? -22.953 -25.891 -17.344 1 95.19 249 PHE B CA 1
ATOM 4737 C C . PHE B 1 249 ? -24.453 -25.625 -17.391 1 95.19 249 PHE B C 1
ATOM 4739 O O . PHE B 1 249 ? -25.125 -26.031 -18.328 1 95.19 249 PHE B O 1
ATOM 4746 N N . GLU B 1 250 ? -24.812 -24.875 -16.375 1 94.19 250 GLU B N 1
ATOM 4747 C CA . GLU B 1 250 ? -26.219 -24.516 -16.328 1 94.19 250 GLU B CA 1
ATOM 4748 C C . GLU B 1 250 ? -26.625 -23.703 -17.547 1 94.19 250 GLU B C 1
ATOM 4750 O O . GLU B 1 250 ? -27.734 -23.875 -18.078 1 94.19 250 GLU B O 1
ATOM 4755 N N . TRP B 1 251 ? -25.75 -22.844 -17.984 1 95.06 251 TRP B N 1
ATOM 4756 C CA . TRP B 1 251 ? -26 -21.953 -19.109 1 95.06 251 TRP B CA 1
ATOM 4757 C C . TRP B 1 251 ? -25.797 -22.672 -20.438 1 95.06 251 TRP B C 1
ATOM 4759 O O . TRP B 1 251 ? -25.906 -22.078 -21.5 1 95.06 251 TRP B O 1
ATOM 4769 N N . ASP B 1 252 ? -25.375 -23.906 -20.344 1 94.69 252 ASP B N 1
ATOM 4770 C CA . ASP B 1 252 ? -25.125 -24.734 -21.531 1 94.69 252 ASP B CA 1
ATOM 4771 C C . ASP B 1 252 ? -24.016 -24.141 -22.391 1 94.69 252 ASP B C 1
ATOM 4773 O O . ASP B 1 252 ? -24.031 -24.266 -23.609 1 94.69 252 ASP B O 1
ATOM 4777 N N . ILE B 1 253 ? -23.219 -23.422 -21.766 1 96.31 253 ILE B N 1
ATOM 4778 C CA . ILE B 1 253 ? -22.016 -22.938 -22.438 1 96.31 253 ILE B CA 1
ATOM 4779 C C . ILE B 1 253 ? -21.078 -24.109 -22.703 1 96.31 253 ILE B C 1
ATOM 4781 O O . ILE B 1 253 ? -20.469 -24.203 -23.781 1 96.31 253 ILE B O 1
ATOM 4785 N N . ILE B 1 254 ? -20.938 -24.906 -21.703 1 96.94 254 ILE B N 1
ATOM 4786 C CA . ILE B 1 254 ? -20.141 -26.125 -21.75 1 96.94 254 ILE B CA 1
ATOM 4787 C C . ILE B 1 254 ? -20.953 -27.281 -21.188 1 96.94 254 ILE B C 1
ATOM 4789 O O . ILE B 1 254 ? -21.781 -27.094 -20.297 1 96.94 254 ILE B O 1
ATOM 4793 N N . LYS B 1 255 ? -20.734 -28.438 -21.719 1 96.94 255 LYS B N 1
ATOM 4794 C CA . LYS B 1 255 ? -21.469 -29.609 -21.266 1 96.94 255 LYS B CA 1
ATOM 4795 C C . LYS B 1 255 ? -20.625 -30.875 -21.406 1 96.94 255 LYS B C 1
ATOM 4797 O O . LYS B 1 255 ? -19.578 -30.859 -22.047 1 96.94 255 LYS B O 1
ATOM 4802 N N . ALA B 1 256 ? -21.078 -31.906 -20.766 1 97.5 256 ALA B N 1
ATOM 4803 C CA . ALA B 1 256 ? -20.406 -33.188 -20.875 1 97.5 256 ALA B CA 1
ATOM 4804 C C . ALA B 1 256 ? -20.344 -33.656 -22.328 1 97.5 256 ALA B C 1
ATOM 4806 O O . ALA B 1 256 ? -21.312 -33.531 -23.078 1 97.5 256 ALA B O 1
ATOM 4807 N N . GLY B 1 257 ? -19.141 -34.125 -22.688 1 96.94 257 GLY B N 1
ATOM 4808 C CA . GLY B 1 257 ? -18.969 -34.594 -24.047 1 96.94 257 GLY B CA 1
ATOM 4809 C C . GLY B 1 257 ? -18.281 -33.562 -24.938 1 96.94 257 GLY B C 1
ATOM 4810 O O . GLY B 1 257 ? -17.766 -33.906 -26.016 1 96.94 257 GLY B O 1
ATOM 4811 N N . ASP B 1 258 ? -18.359 -32.344 -24.562 1 97.38 258 ASP B N 1
ATOM 4812 C CA . ASP B 1 258 ? -17.688 -31.312 -25.328 1 97.38 258 ASP B CA 1
ATOM 4813 C C . ASP B 1 258 ? -16.188 -31.562 -25.406 1 97.38 258 ASP B C 1
ATOM 4815 O O . ASP B 1 258 ? -15.609 -32.156 -24.5 1 97.38 258 ASP B O 1
ATOM 4819 N N . ILE B 1 259 ? -15.633 -31.109 -26.531 1 97.69 259 ILE B N 1
ATOM 4820 C CA . ILE B 1 259 ? -14.188 -31.172 -26.688 1 97.69 259 ILE B CA 1
ATOM 4821 C C . ILE B 1 259 ? -13.57 -29.797 -26.422 1 97.69 259 ILE B C 1
ATOM 4823 O O . ILE B 1 259 ? -14.039 -28.797 -26.969 1 97.69 259 ILE B O 1
ATOM 4827 N N . VAL B 1 260 ? -12.562 -29.859 -25.562 1 97.88 260 VAL B N 1
ATOM 4828 C CA . VAL B 1 260 ? -11.898 -28.609 -25.203 1 97.88 260 VAL B CA 1
ATOM 4829 C C . VAL B 1 260 ? -10.398 -28.734 -25.453 1 97.88 260 VAL B C 1
ATOM 4831 O O . VAL B 1 260 ? -9.875 -29.844 -25.625 1 97.88 260 VAL B O 1
ATOM 4834 N N . GLU B 1 261 ? -9.758 -27.516 -25.547 1 97.62 261 GLU B N 1
ATOM 4835 C CA . GLU B 1 261 ? -8.312 -27.438 -25.719 1 97.62 261 GLU B CA 1
ATOM 4836 C C . GLU B 1 261 ? -7.73 -26.266 -24.922 1 97.62 261 GLU B C 1
ATOM 4838 O O . GLU B 1 261 ? -8.445 -25.328 -24.562 1 97.62 261 GLU B O 1
ATOM 4843 N N . ILE B 1 262 ? -6.445 -26.391 -24.594 1 96.88 262 ILE B N 1
ATOM 4844 C CA . ILE B 1 262 ? -5.77 -25.281 -23.922 1 96.88 262 ILE B CA 1
ATOM 4845 C C . ILE B 1 262 ? -5.242 -24.297 -24.953 1 96.88 262 ILE B C 1
ATOM 4847 O O . ILE B 1 262 ? -4.602 -24.688 -25.922 1 96.88 262 ILE B O 1
ATOM 4851 N N . LYS B 1 263 ? -5.535 -23.062 -24.719 1 95.31 263 LYS B N 1
ATOM 4852 C CA . LYS B 1 263 ? -5.141 -21.969 -25.609 1 95.31 263 LYS B CA 1
ATOM 4853 C C . LYS B 1 263 ? -3.643 -22.016 -25.891 1 95.31 263 LYS B C 1
ATOM 4855 O O . LYS B 1 263 ? -2.83 -22.141 -24.969 1 95.31 263 LYS B O 1
ATOM 4860 N N . ASN B 1 264 ? -3.277 -22.047 -27.203 1 90.69 264 ASN B N 1
ATOM 4861 C CA . ASN B 1 264 ? -1.899 -21.984 -27.688 1 90.69 264 ASN B CA 1
ATOM 4862 C C . ASN B 1 264 ? -1.175 -23.312 -27.469 1 90.69 264 ASN B C 1
ATOM 4864 O O . ASN B 1 264 ? 0.057 -23.359 -27.484 1 90.69 264 ASN B O 1
ATOM 4868 N N . TYR B 1 265 ? -1.99 -24.391 -27.234 1 94.31 265 TYR B N 1
ATOM 4869 C CA . TYR B 1 265 ? -1.461 -25.75 -27.109 1 94.31 265 TYR B CA 1
ATOM 4870 C C . TYR B 1 265 ? -2.254 -26.719 -27.984 1 94.31 265 TYR B C 1
ATOM 4872 O O . TYR B 1 265 ? -3.18 -27.375 -27.5 1 94.31 265 TYR B O 1
ATOM 4880 N N . PRO B 1 266 ? -2.002 -26.859 -29.281 1 89.12 266 PRO B N 1
ATOM 4881 C CA . PRO B 1 266 ? -2.812 -27.609 -30.25 1 89.12 266 PRO B CA 1
ATOM 4882 C C . PRO B 1 266 ? -2.959 -29.078 -29.891 1 89.12 266 PRO B C 1
ATOM 4884 O O . PRO B 1 266 ? -3.982 -29.703 -30.203 1 89.12 266 PRO B O 1
ATOM 4887 N N . ASN B 1 267 ? -2.123 -29.797 -29.172 1 90.19 267 ASN B N 1
ATOM 4888 C CA . ASN B 1 267 ? -2.197 -31.219 -28.828 1 90.19 267 ASN B CA 1
ATOM 4889 C C . ASN B 1 267 ? -2.705 -31.422 -27.406 1 90.19 267 ASN B C 1
ATOM 4891 O O . ASN B 1 267 ? -2.344 -32.406 -26.734 1 90.19 267 ASN B O 1
ATOM 4895 N N . SER B 1 268 ? -3.689 -30.531 -27.078 1 96.5 268 SER B N 1
ATOM 4896 C CA . SER B 1 268 ? -4.133 -30.578 -25.688 1 96.5 268 SER B CA 1
ATOM 4897 C C . SER B 1 268 ? -5.605 -30.969 -25.594 1 96.5 268 SER B C 1
ATOM 4899 O O . SER B 1 268 ? -6.23 -30.781 -24.531 1 96.5 268 SER B O 1
ATOM 4901 N N . GLU B 1 269 ? -6.18 -31.531 -26.578 1 97.19 269 GLU B N 1
ATOM 4902 C CA . GLU B 1 269 ? -7.617 -31.781 -26.625 1 97.19 269 GLU B CA 1
ATOM 4903 C C . GLU B 1 269 ? -8.039 -32.75 -25.531 1 97.19 269 GLU B C 1
ATOM 4905 O O . GLU B 1 269 ? -7.355 -33.75 -25.266 1 97.19 269 GLU B O 1
ATOM 4910 N N . ALA B 1 270 ? -9.141 -32.438 -24.906 1 98 270 ALA B N 1
ATOM 4911 C CA . ALA B 1 270 ? -9.734 -33.25 -23.859 1 98 270 ALA B CA 1
ATOM 4912 C C . ALA B 1 270 ? -11.258 -33.25 -23.953 1 98 270 ALA B C 1
ATOM 4914 O O . ALA B 1 270 ? -11.844 -32.344 -24.547 1 98 270 ALA B O 1
ATOM 4915 N N . GLU B 1 271 ? -11.812 -34.312 -23.438 1 98.25 271 GLU B N 1
ATOM 4916 C CA . GLU B 1 271 ? -13.266 -34.406 -23.422 1 98.25 271 GLU B CA 1
ATOM 4917 C C . GLU B 1 271 ? -13.836 -34.062 -22.047 1 98.25 271 GLU B C 1
ATOM 4919 O O . GLU B 1 271 ? -13.375 -34.594 -21.031 1 98.25 271 GLU B O 1
ATOM 4924 N N . VAL B 1 272 ? -14.828 -33.219 -22.047 1 98.31 272 VAL B N 1
ATOM 4925 C CA . VAL B 1 272 ? -15.453 -32.812 -20.781 1 98.31 272 VAL B CA 1
ATOM 4926 C C . VAL B 1 272 ? -16.297 -33.969 -20.234 1 98.31 272 VAL B C 1
ATOM 4928 O O . VAL B 1 272 ? -17.109 -34.531 -20.953 1 98.31 272 VAL B O 1
ATOM 4931 N N . ILE B 1 273 ? -16.062 -34.281 -19.016 1 97.56 273 ILE B N 1
ATOM 4932 C CA . ILE B 1 273 ? -16.844 -35.344 -18.359 1 97.56 273 ILE B CA 1
ATOM 4933 C C . ILE B 1 273 ? -17.938 -34.719 -17.5 1 97.56 273 ILE B C 1
ATOM 4935 O O . ILE B 1 273 ? -19.109 -35.125 -17.594 1 97.56 273 ILE B O 1
ATOM 4939 N N . ASP B 1 274 ? -17.516 -33.844 -16.672 1 96 274 ASP B N 1
ATOM 4940 C CA . ASP B 1 274 ? -18.438 -33.094 -15.82 1 96 274 ASP B CA 1
ATOM 4941 C C . ASP B 1 274 ? -17.844 -31.75 -15.414 1 96 274 ASP B C 1
ATOM 4943 O O . ASP B 1 274 ? -16.938 -31.234 -16.078 1 96 274 ASP B O 1
ATOM 4947 N N . ILE B 1 275 ? -18.422 -31.172 -14.336 1 94.44 275 ILE B N 1
ATOM 4948 C CA . ILE B 1 275 ? -18.078 -29.812 -13.969 1 94.44 275 ILE B CA 1
ATOM 4949 C C . ILE B 1 275 ? -16.656 -29.766 -13.406 1 94.44 275 ILE B C 1
ATOM 4951 O O . ILE B 1 275 ? -16.047 -28.703 -13.305 1 94.44 275 ILE B O 1
ATOM 4955 N N . GLN B 1 276 ? -16.047 -30.891 -13.125 1 93 276 GLN B N 1
ATOM 4956 C CA . GLN B 1 276 ? -14.766 -30.875 -12.453 1 93 276 GLN B CA 1
ATOM 4957 C C . GLN B 1 276 ? -13.695 -31.562 -13.297 1 93 276 GLN B C 1
ATOM 4959 O O . GLN B 1 276 ? -12.5 -31.281 -13.156 1 93 276 GLN B O 1
ATOM 4964 N N . LYS B 1 277 ? -14.148 -32.469 -14.195 1 96.06 277 LYS B N 1
ATOM 4965 C CA . LYS B 1 277 ? -13.188 -33.406 -14.75 1 96.06 277 LYS B CA 1
ATOM 4966 C C . LYS B 1 277 ? -13.227 -33.406 -16.281 1 96.06 277 LYS B C 1
ATOM 4968 O O . LYS B 1 277 ? -14.258 -33.094 -16.875 1 96.06 277 LYS B O 1
ATOM 4973 N N . VAL B 1 278 ? -12.125 -33.812 -16.828 1 97.81 278 VAL B N 1
ATOM 4974 C CA . VAL B 1 278 ? -11.953 -34.031 -18.25 1 97.81 278 VAL B CA 1
ATOM 4975 C C . VAL B 1 278 ? -11.211 -35.344 -18.5 1 97.81 278 VAL B C 1
ATOM 4977 O O . VAL B 1 278 ? -10.586 -35.875 -17.578 1 97.81 278 VAL B O 1
ATOM 4980 N N . LYS B 1 279 ? -11.375 -35.812 -19.656 1 98 279 LYS B N 1
ATOM 4981 C CA . LYS B 1 279 ? -10.617 -36.969 -20.094 1 98 279 LYS B CA 1
ATOM 4982 C C . LYS B 1 279 ? -9.57 -36.594 -21.141 1 98 279 LYS B C 1
ATOM 4984 O O . LYS B 1 279 ? -9.914 -36.156 -22.234 1 98 279 LYS B O 1
ATOM 4989 N N . TYR B 1 280 ? -8.336 -36.75 -20.828 1 97.38 280 TYR B N 1
ATOM 4990 C CA . TYR B 1 280 ? -7.203 -36.469 -21.703 1 97.38 280 TYR B CA 1
ATOM 4991 C C . TYR B 1 280 ? -6.414 -37.75 -21.953 1 97.38 280 TYR B C 1
ATOM 4993 O O . TYR B 1 280 ? -5.91 -38.375 -21.031 1 97.38 280 TYR B O 1
ATOM 5001 N N . LYS B 1 281 ? -6.207 -38.156 -23.219 1 94.31 281 LYS B N 1
ATOM 5002 C CA . LYS B 1 281 ? -5.484 -39.344 -23.625 1 94.31 281 LYS B CA 1
ATOM 5003 C C . LYS B 1 281 ? -5.887 -40.531 -22.75 1 94.31 281 LYS B C 1
ATOM 5005 O O . LYS B 1 281 ? -5.027 -41.25 -22.203 1 94.31 281 LYS B O 1
ATOM 5010 N N . ASP B 1 282 ? -7.09 -40.781 -22.406 1 92.12 282 ASP B N 1
ATOM 5011 C CA . ASP B 1 282 ? -7.707 -41.938 -21.734 1 92.12 282 ASP B CA 1
ATOM 5012 C C . ASP B 1 282 ? -7.551 -41.812 -20.219 1 92.12 282 ASP B C 1
ATOM 5014 O O . ASP B 1 282 ? -7.766 -42.812 -19.5 1 92.12 282 ASP B O 1
ATOM 5018 N N . GLU B 1 283 ? -7.062 -40.719 -19.734 1 96.5 283 GLU B N 1
ATOM 5019 C CA . GLU B 1 283 ? -6.973 -40.5 -18.297 1 96.5 283 GLU B CA 1
ATOM 5020 C C . GLU B 1 283 ? -7.969 -39.406 -17.859 1 96.5 283 GLU B C 1
ATOM 5022 O O . GLU B 1 283 ? -8.062 -38.344 -18.484 1 96.5 283 GLU B O 1
ATOM 5027 N N . VAL B 1 284 ? -8.648 -39.781 -16.828 1 96.69 284 VAL B N 1
ATOM 5028 C CA . VAL B 1 284 ? -9.586 -38.812 -16.266 1 96.69 284 VAL B CA 1
ATOM 5029 C C . VAL B 1 284 ? -8.883 -37.969 -15.195 1 96.69 284 VAL B C 1
ATOM 5031 O O . VAL B 1 284 ? -8.195 -38.531 -14.328 1 96.69 284 VAL B O 1
ATOM 5034 N N . MET B 1 285 ? -9.016 -36.688 -15.266 1 94.94 285 MET B N 1
ATOM 5035 C CA . MET B 1 285 ? -8.391 -35.781 -14.305 1 94.94 285 MET B CA 1
ATOM 5036 C C . MET B 1 285 ? -9.188 -34.469 -14.18 1 94.94 285 MET B C 1
ATOM 5038 O O . MET B 1 285 ? -10.148 -34.25 -14.914 1 94.94 285 MET B O 1
ATOM 5042 N N . SER B 1 286 ? -8.859 -33.688 -13.18 1 93.12 286 SER B N 1
ATOM 5043 C CA . SER B 1 286 ? -9.523 -32.406 -13.031 1 93.12 286 SER B CA 1
ATOM 5044 C C . SER B 1 286 ? -9.086 -31.438 -14.117 1 93.12 286 SER B C 1
ATOM 5046 O O . SER B 1 286 ? -8.023 -31.594 -14.711 1 93.12 286 SER B O 1
ATOM 5048 N N . PHE B 1 287 ? -9.898 -30.391 -14.359 1 94.12 287 PHE B N 1
ATOM 5049 C CA . PHE B 1 287 ? -9.539 -29.344 -15.305 1 94.12 287 PHE B CA 1
ATOM 5050 C C . PHE B 1 287 ? -8.188 -28.734 -14.945 1 94.12 287 PHE B C 1
ATOM 5052 O O . PHE B 1 287 ? -7.348 -28.5 -15.82 1 94.12 287 PHE B O 1
ATOM 5059 N N . ASN B 1 288 ? -7.977 -28.484 -13.695 1 90.5 288 ASN B N 1
ATOM 5060 C CA . ASN B 1 288 ? -6.742 -27.859 -13.227 1 90.5 288 ASN B CA 1
ATOM 5061 C C . ASN B 1 288 ? -5.531 -28.766 -13.484 1 90.5 288 ASN B C 1
ATOM 5063 O O . ASN B 1 288 ? -4.512 -28.297 -13.992 1 90.5 288 ASN B O 1
ATOM 5067 N N . ARG B 1 289 ? -5.684 -29.969 -13.172 1 91.38 289 ARG B N 1
ATOM 5068 C CA . ARG B 1 289 ? -4.598 -30.922 -13.406 1 91.38 289 ARG B CA 1
ATOM 5069 C C . ARG B 1 289 ? -4.281 -31.031 -14.891 1 91.38 289 ARG B C 1
ATOM 5071 O O . ARG B 1 289 ? -3.113 -31.125 -15.281 1 91.38 289 ARG B O 1
ATOM 5078 N N . TRP B 1 290 ? -5.336 -31.094 -15.672 1 95.38 290 TRP B N 1
ATOM 5079 C CA . TRP B 1 290 ? -5.18 -31.125 -17.125 1 95.38 290 TRP B CA 1
ATOM 5080 C C . TRP B 1 290 ? -4.402 -29.906 -17.609 1 95.38 290 TRP B C 1
ATOM 5082 O O . TRP B 1 290 ? -3.422 -30.031 -18.344 1 95.38 290 TRP B O 1
ATOM 5092 N N . GLY B 1 291 ? -4.797 -28.719 -17.188 1 94.38 291 GLY B N 1
ATOM 5093 C CA . GLY B 1 291 ? -4.078 -27.5 -17.531 1 94.38 291 GLY B CA 1
ATOM 5094 C C . GLY B 1 291 ? -2.621 -27.516 -17.125 1 94.38 291 GLY B C 1
ATOM 5095 O O . GLY B 1 291 ? -1.741 -27.156 -17.906 1 94.38 291 GLY B O 1
ATOM 5096 N N . GLU B 1 292 ? -2.365 -27.969 -15.922 1 92.69 292 GLU B N 1
ATOM 5097 C CA . GLU B 1 292 ? -1.009 -28.047 -15.391 1 92.69 292 GLU B CA 1
ATOM 5098 C C . GLU B 1 292 ? -0.158 -29.031 -16.203 1 92.69 292 GLU B C 1
ATOM 5100 O O . GLU B 1 292 ? 0.994 -28.734 -16.531 1 92.69 292 GLU B O 1
ATOM 5105 N N . LYS B 1 293 ? -0.751 -30.156 -16.5 1 92.94 293 LYS B N 1
ATOM 5106 C CA . LYS B 1 293 ? -0.051 -31.188 -17.25 1 92.94 293 LYS B CA 1
ATOM 5107 C C . LYS B 1 293 ? 0.349 -30.688 -18.641 1 92.94 293 LYS B C 1
ATOM 5109 O O . LYS B 1 293 ? 1.467 -30.938 -19.094 1 92.94 293 LYS B O 1
ATOM 5114 N N . ILE B 1 294 ? -0.525 -30 -19.266 1 94.56 294 ILE B N 1
ATOM 5115 C CA . ILE B 1 294 ? -0.312 -29.516 -20.625 1 94.56 294 ILE B CA 1
ATOM 5116 C C . ILE B 1 294 ? 0.703 -28.375 -20.625 1 94.56 294 ILE B C 1
ATOM 5118 O O . ILE B 1 294 ? 1.641 -28.375 -21.422 1 94.56 294 ILE B O 1
ATOM 5122 N N . THR B 1 295 ? 0.568 -27.438 -19.734 1 93.19 295 THR B N 1
ATOM 5123 C CA . THR B 1 295 ? 1.354 -26.203 -19.766 1 93.19 295 THR B CA 1
ATOM 5124 C C . THR B 1 295 ? 2.648 -26.375 -18.969 1 93.19 295 THR B C 1
ATOM 5126 O O . THR B 1 295 ? 3.598 -25.609 -19.172 1 93.19 295 THR B O 1
ATOM 5129 N N . GLU B 1 296 ? 2.627 -27.25 -17.938 1 90.69 296 GLU B N 1
ATOM 5130 C CA . GLU B 1 296 ? 3.713 -27.469 -17 1 90.69 296 GLU B CA 1
ATOM 5131 C C . GLU B 1 296 ? 3.857 -26.297 -16.031 1 90.69 296 GLU B C 1
ATOM 5133 O O . GLU B 1 296 ? 4.941 -26.031 -15.508 1 90.69 296 GLU B O 1
ATOM 5138 N N . TRP B 1 297 ? 2.773 -25.516 -16.031 1 93.31 297 TRP B N 1
ATOM 5139 C CA . TRP B 1 297 ? 2.723 -24.453 -15.031 1 93.31 297 TRP B CA 1
ATOM 5140 C C . TRP B 1 297 ? 2.195 -24.984 -13.703 1 93.31 297 TRP B C 1
ATOM 5142 O O . TRP B 1 297 ? 1.697 -26.109 -13.641 1 93.31 297 TRP B O 1
ATOM 5152 N N . SER B 1 298 ? 2.412 -24.188 -12.648 1 93.31 298 SER B N 1
ATOM 5153 C CA . SER B 1 298 ? 2.033 -24.656 -11.32 1 93.31 298 SER B CA 1
ATOM 5154 C C . SER B 1 298 ? 0.528 -24.547 -11.109 1 93.31 298 SER B C 1
ATOM 5156 O O . SER B 1 298 ? -0.046 -25.281 -10.305 1 93.31 298 SER B O 1
ATOM 5158 N N . SER B 1 299 ? -0.07 -23.609 -11.703 1 92.69 299 SER B N 1
ATOM 5159 C CA . SER B 1 299 ? -1.519 -23.438 -11.75 1 92.69 299 SER B CA 1
ATOM 5160 C C . SER B 1 299 ? -1.95 -22.719 -13.031 1 92.69 299 SER B C 1
ATOM 5162 O O . SER B 1 299 ? -1.171 -21.984 -13.625 1 92.69 299 SER B O 1
ATOM 5164 N N . VAL B 1 300 ? -3.223 -23.031 -13.438 1 93.62 300 VAL B N 1
ATOM 5165 C CA . VAL B 1 300 ? -3.748 -22.438 -14.672 1 93.62 300 VAL B CA 1
ATOM 5166 C C . VAL B 1 300 ? -5.176 -21.953 -14.445 1 93.62 300 VAL B C 1
ATOM 5168 O O . VAL B 1 300 ? -5.992 -22.656 -13.844 1 93.62 300 VAL B O 1
ATOM 5171 N N . ASN B 1 301 ? -5.359 -20.719 -14.812 1 94.06 301 ASN B N 1
ATOM 5172 C CA . ASN B 1 301 ? -6.742 -20.266 -14.875 1 94.06 301 ASN B CA 1
ATOM 5173 C C . ASN B 1 301 ? -7.52 -20.969 -15.984 1 94.06 301 ASN B C 1
ATOM 5175 O O . ASN B 1 301 ? -7.43 -20.578 -17.156 1 94.06 301 ASN B O 1
ATOM 5179 N N . ILE B 1 302 ? -8.344 -21.875 -15.641 1 93.62 302 ILE B N 1
ATOM 5180 C CA . ILE B 1 302 ? -8.953 -22.75 -16.625 1 93.62 302 ILE B CA 1
ATOM 5181 C C . ILE B 1 302 ? -9.977 -21.984 -17.453 1 93.62 302 ILE B C 1
ATOM 5183 O O . ILE B 1 302 ? -10.227 -22.312 -18.609 1 93.62 302 ILE B O 1
ATOM 5187 N N . TYR B 1 303 ? -10.516 -20.969 -16.969 1 94.56 303 TYR B N 1
ATOM 5188 C CA . TYR B 1 303 ? -11.492 -20.203 -17.734 1 94.56 303 TYR B CA 1
ATOM 5189 C C . TYR B 1 303 ? -10.812 -19.375 -18.828 1 94.56 303 TYR B C 1
ATOM 5191 O O . TYR B 1 303 ? -11.344 -19.25 -19.938 1 94.56 303 TYR B O 1
ATOM 5199 N N . GLU B 1 304 ? -9.688 -18.922 -18.5 1 94.81 304 GLU B N 1
ATOM 5200 C CA . GLU B 1 304 ? -8.969 -18.047 -19.438 1 94.81 304 GLU B CA 1
ATOM 5201 C C . GLU B 1 304 ? -8.211 -18.875 -20.484 1 94.81 304 GLU B C 1
ATOM 5203 O O . GLU B 1 304 ? -7.918 -18.391 -21.578 1 94.81 304 GLU B O 1
ATOM 5208 N N . TRP B 1 305 ? -7.996 -20.141 -20.172 1 96.56 305 TRP B N 1
ATOM 5209 C CA . TRP B 1 305 ? -7.062 -20.859 -21.031 1 96.56 305 TRP B CA 1
ATOM 5210 C C . TRP B 1 305 ? -7.766 -22 -21.766 1 96.56 305 TRP B C 1
ATOM 5212 O O . TRP B 1 305 ? -7.223 -22.562 -22.719 1 96.56 305 TRP B O 1
ATOM 5222 N N . THR B 1 306 ? -8.945 -22.312 -21.344 1 96.94 306 THR B N 1
ATOM 5223 C CA . THR B 1 306 ? -9.672 -23.406 -22 1 96.94 306 THR B CA 1
ATOM 5224 C C . THR B 1 306 ? -10.523 -22.875 -23.141 1 96.94 306 THR B C 1
ATOM 5226 O O . THR B 1 306 ? -11.367 -22 -22.938 1 96.94 306 THR B O 1
ATOM 5229 N N . ILE B 1 307 ? -10.312 -23.453 -24.297 1 97.31 307 ILE B N 1
ATOM 5230 C CA . ILE B 1 307 ? -11.07 -23.109 -25.5 1 97.31 307 ILE B CA 1
ATOM 5231 C C . ILE B 1 307 ? -12.062 -24.219 -25.812 1 97.31 307 ILE B C 1
ATOM 5233 O O . ILE B 1 307 ? -11.711 -25.406 -25.797 1 97.31 307 ILE B O 1
ATOM 5237 N N . LEU B 1 308 ? -13.25 -23.891 -26.016 1 96.5 308 LEU B N 1
ATOM 5238 C CA . LEU B 1 308 ? -14.258 -24.844 -26.453 1 96.5 308 LEU B CA 1
ATOM 5239 C C . LEU B 1 308 ? -14.156 -25.078 -27.969 1 96.5 308 LEU B C 1
ATOM 5241 O O . LEU B 1 308 ? -14.258 -24.141 -28.75 1 96.5 308 LEU B O 1
ATOM 5245 N N . LYS B 1 309 ? -13.938 -26.312 -28.234 1 92.69 309 LYS B N 1
ATOM 5246 C CA . LYS B 1 309 ? -13.797 -26.609 -29.656 1 92.69 309 LYS B CA 1
ATOM 5247 C C . LYS B 1 309 ? -15.07 -26.266 -30.422 1 92.69 309 LYS B C 1
ATOM 5249 O O . LYS B 1 309 ? -16.172 -26.578 -29.969 1 92.69 309 LYS B O 1
ATOM 5254 N N . GLY B 1 310 ? -15 -25.641 -31.562 1 88.62 310 GLY B N 1
ATOM 5255 C CA . GLY B 1 310 ? -16.141 -25.188 -32.344 1 88.62 310 GLY B CA 1
ATOM 5256 C C . GLY B 1 310 ? -16.375 -23.688 -32.25 1 88.62 310 GLY B C 1
ATOM 5257 O O . GLY B 1 310 ? -16.812 -23.062 -33.219 1 88.62 310 GLY B O 1
ATOM 5258 N N . SER B 1 311 ? -16.141 -23.109 -31.047 1 90.12 311 SER B N 1
ATOM 5259 C CA . SER B 1 311 ? -16.359 -21.688 -30.859 1 90.12 311 SER B CA 1
ATOM 5260 C C . SER B 1 311 ? -15.07 -20.891 -31.047 1 90.12 311 SER B C 1
ATOM 5262 O O . SER B 1 311 ? -15.102 -19.703 -31.344 1 90.12 311 SER B O 1
ATOM 5264 N N . ASN B 1 312 ? -13.93 -21.469 -30.781 1 90.44 312 ASN B N 1
ATOM 5265 C CA . ASN B 1 312 ? -12.609 -20.859 -30.766 1 90.44 312 ASN B CA 1
ATOM 5266 C C . ASN B 1 312 ? -12.516 -19.734 -29.734 1 90.44 312 ASN B C 1
ATOM 5268 O O . ASN B 1 312 ? -11.781 -18.766 -29.922 1 90.44 312 ASN B O 1
ATOM 5272 N N . LYS B 1 313 ? -13.398 -19.797 -28.734 1 96.38 313 LYS B N 1
ATOM 5273 C CA . LYS B 1 313 ? -13.398 -18.844 -27.625 1 96.38 313 LYS B CA 1
ATOM 5274 C C . LYS B 1 313 ? -13.094 -19.547 -26.312 1 96.38 313 LYS B C 1
ATOM 5276 O O . LYS B 1 313 ? -13.383 -20.734 -26.156 1 96.38 313 LYS B O 1
ATOM 5281 N N . THR B 1 314 ? -12.492 -18.766 -25.453 1 97.31 314 THR B N 1
ATOM 5282 C CA . THR B 1 314 ? -12.227 -19.312 -24.125 1 97.31 314 THR B CA 1
ATOM 5283 C C . THR B 1 314 ? -13.508 -19.344 -23.281 1 97.31 314 THR B C 1
ATOM 5285 O O . THR B 1 314 ? -14.484 -18.672 -23.609 1 97.31 314 THR B O 1
ATOM 5288 N N . LEU B 1 315 ? -13.484 -20.156 -22.266 1 96.75 315 LEU B N 1
ATOM 5289 C CA . LEU B 1 315 ? -14.617 -20.203 -21.344 1 96.75 315 LEU B CA 1
ATOM 5290 C C . LEU B 1 315 ? -14.867 -18.828 -20.734 1 96.75 315 LEU B C 1
ATOM 5292 O O . LEU B 1 315 ? -16.016 -18.469 -20.469 1 96.75 315 LEU B O 1
ATOM 5296 N N . HIS B 1 316 ? -13.805 -18.109 -20.516 1 95.5 316 HIS B N 1
ATOM 5297 C CA . HIS B 1 316 ? -13.914 -16.75 -19.984 1 95.5 316 HIS B CA 1
ATOM 5298 C C . HIS B 1 316 ? -14.672 -15.836 -20.938 1 95.5 316 HIS B C 1
ATOM 5300 O O . HIS B 1 316 ? -15.602 -15.133 -20.531 1 95.5 316 HIS B O 1
ATOM 5306 N N . GLU B 1 317 ? -14.297 -15.844 -22.156 1 96.06 317 GLU B N 1
ATOM 5307 C CA . GLU B 1 317 ? -14.969 -15.023 -23.156 1 96.06 317 GLU B CA 1
ATOM 5308 C C . GLU B 1 317 ? -16.438 -15.398 -23.281 1 96.06 317 GLU B C 1
ATOM 5310 O O . GLU B 1 317 ? -17.297 -14.523 -23.375 1 96.06 317 GLU B O 1
ATOM 5315 N N . LEU B 1 318 ? -16.688 -16.625 -23.234 1 96.25 318 LEU B N 1
ATOM 5316 C CA . LEU B 1 318 ? -18.047 -17.125 -23.406 1 96.25 318 LEU B CA 1
ATOM 5317 C C . LEU B 1 318 ? -18.938 -16.719 -22.234 1 96.25 318 LEU B C 1
ATOM 5319 O O . LEU B 1 318 ? -20.094 -16.344 -22.422 1 96.25 318 LEU B O 1
ATOM 5323 N N . ARG B 1 319 ? -18.391 -16.859 -21.062 1 94.25 319 ARG B N 1
ATOM 5324 C CA . ARG B 1 319 ? -19.219 -16.484 -19.922 1 94.25 319 ARG B CA 1
ATOM 5325 C C . ARG B 1 319 ? -19.484 -14.992 -19.891 1 94.25 319 ARG B C 1
ATOM 5327 O O . ARG B 1 319 ? -20.562 -14.547 -19.484 1 94.25 319 ARG B O 1
ATOM 5334 N N . LEU B 1 320 ? -18.562 -14.18 -20.312 1 93.25 320 LEU B N 1
ATOM 5335 C CA . LEU B 1 320 ? -18.781 -12.742 -20.406 1 93.25 320 LEU B CA 1
ATOM 5336 C C . LEU B 1 320 ? -19.875 -12.422 -21.422 1 93.25 320 LEU B C 1
ATOM 5338 O O . LEU B 1 320 ? -20.734 -11.57 -21.172 1 93.25 320 LEU B O 1
ATOM 5342 N N . GLU B 1 321 ? -19.781 -13.055 -22.516 1 94 321 GLU B N 1
ATOM 5343 C CA . GLU B 1 321 ? -20.781 -12.867 -23.562 1 94 321 GLU B CA 1
ATOM 5344 C C . GLU B 1 321 ? -22.172 -13.234 -23.062 1 94 321 GLU B C 1
ATOM 5346 O O . GLU B 1 321 ? -23.141 -12.531 -23.328 1 94 321 GLU B O 1
ATOM 5351 N N . LYS B 1 322 ? -22.234 -14.273 -22.406 1 93.81 322 LYS B N 1
ATOM 5352 C CA . LYS B 1 322 ? -23.516 -14.727 -21.875 1 93.81 322 LYS B CA 1
ATOM 5353 C C . LYS B 1 322 ? -24.062 -13.727 -20.859 1 93.81 322 LYS B C 1
ATOM 5355 O O . LYS B 1 322 ? -25.266 -13.469 -20.828 1 93.81 322 LYS B O 1
ATOM 5360 N N . MET B 1 323 ? -23.203 -13.242 -20.031 1 90.75 323 MET B N 1
ATOM 5361 C CA . MET B 1 323 ? -23.594 -12.258 -19.047 1 90.75 323 MET B CA 1
ATOM 5362 C C . MET B 1 323 ? -24.156 -11 -19.719 1 90.75 323 MET B C 1
ATOM 5364 O O . MET B 1 323 ? -25.141 -10.43 -19.266 1 90.75 323 MET B O 1
ATOM 5368 N N . GLU B 1 324 ? -23.469 -10.57 -20.734 1 90.25 324 GLU B N 1
ATOM 5369 C CA . GLU B 1 324 ? -23.938 -9.422 -21.5 1 90.25 324 GLU B CA 1
ATOM 5370 C C . GLU B 1 324 ? -25.312 -9.688 -22.125 1 90.25 324 GLU B C 1
ATOM 5372 O O . GLU B 1 324 ? -26.172 -8.805 -22.141 1 90.25 324 GLU B O 1
ATOM 5377 N N . GLU B 1 325 ? -25.5 -10.812 -22.594 1 91.31 325 GLU B N 1
ATOM 5378 C CA . GLU B 1 325 ? -26.766 -11.211 -23.188 1 91.31 325 GLU B CA 1
ATOM 5379 C C . GLU B 1 325 ? -27.891 -11.164 -22.156 1 91.31 325 GLU B C 1
ATOM 5381 O O . GLU B 1 325 ? -29 -10.711 -22.438 1 91.31 325 GLU B O 1
ATOM 5386 N N . LEU B 1 326 ? -27.547 -11.648 -21.047 1 87.56 326 LEU B N 1
ATOM 5387 C CA . LEU B 1 326 ? -28.547 -11.703 -19.984 1 87.56 326 LEU B CA 1
ATOM 5388 C C . LEU B 1 326 ? -28.891 -10.305 -19.484 1 87.56 326 LEU B C 1
ATOM 5390 O O . LEU B 1 326 ? -30.031 -10.047 -19.078 1 87.56 326 LEU B O 1
ATOM 5394 N N . GLU B 1 327 ? -27.969 -9.484 -19.438 1 83.25 327 GLU B N 1
ATOM 5395 C CA . GLU B 1 327 ? -28.188 -8.102 -19.016 1 83.25 327 GLU B CA 1
ATOM 5396 C C . GLU B 1 327 ? -29.047 -7.355 -20.047 1 83.25 327 GLU B C 1
ATOM 5398 O O . GLU B 1 327 ? -29.891 -6.527 -19.672 1 83.25 327 GLU B O 1
ATOM 5403 N N . SER B 1 328 ? -28.859 -7.652 -21.266 1 84 328 SER B N 1
ATOM 5404 C CA . SER B 1 328 ? -29.625 -7.02 -22.328 1 84 328 SER B CA 1
ATOM 5405 C C . SER B 1 328 ? -31.062 -7.523 -22.344 1 84 328 SER B C 1
ATOM 5407 O O . SER B 1 328 ? -31.969 -6.789 -22.734 1 84 328 SER B O 1
ATOM 5409 N N . GLU B 1 329 ? -31.203 -8.68 -22.031 1 75.44 329 GLU B N 1
ATOM 5410 C CA . GLU B 1 329 ? -32.562 -9.242 -22.016 1 75.44 329 GLU B CA 1
ATOM 5411 C C . GLU B 1 329 ? -33.375 -8.672 -20.875 1 75.44 329 GLU B C 1
ATOM 5413 O O . GLU B 1 329 ? -34.594 -8.633 -20.938 1 75.44 329 GLU B O 1
ATOM 5418 N N . LYS B 1 330 ? -32.688 -8.25 -19.906 1 66.31 330 LYS B N 1
ATOM 5419 C CA . LYS B 1 330 ? -33.406 -7.625 -18.797 1 66.31 330 LYS B CA 1
ATOM 5420 C C . LYS B 1 330 ? -33.812 -6.203 -19.156 1 66.31 330 LYS B C 1
ATOM 5422 O O . LYS B 1 330 ? -34.781 -5.664 -18.562 1 66.31 330 LYS B O 1
ATOM 5427 N N . LEU B 1 331 ? -33.312 -5.547 -20.109 1 56.97 331 LEU B N 1
ATOM 5428 C CA . LEU B 1 331 ? -33.781 -4.25 -20.609 1 56.97 331 LEU B CA 1
ATOM 5429 C C . LEU B 1 331 ? -34.844 -4.426 -21.688 1 56.97 331 LEU B C 1
ATOM 5431 O O . LEU B 1 331 ? -35.781 -3.645 -21.766 1 56.97 331 LEU B O 1
#

Foldseek 3Di:
DWDFDPPDDDFDQDPWPKDWDACVVVVHDQLNVLVVCLQQVCQAPPQWFKFWQAAQFQFPPRGGFGTWIATLQQAIEGEHEDRAPVRQVPDPDHQVVVQVRRQVRLLPQDAQLSCQVRGRLVVCVVVVVLDPQPPHHSSRSSSVLSVVSCVVSVNRVVHNVDHAYEYEYQDDDPVVVVVVQVCVVVPHHYWYKHWTWIDRGPTIIIHIDTDPPDDPPCLPPPPLPPPDDPDDDPPPPPVRNFDALVVCVVVVVDHFQWWKAFAPQVQLIWTHHDSFWTADPNDIDGLFVSVCVRSVGSTHNQQCTMATPPVRDGNVVSSVVVSVVVSVVVD/DWDFDQPDDDFDQPPWPKDWDACVVVVHDQLNVLVVCQQQVCQAPPQWFKFWQAAQAAFPPRGGFGTWIATLQQAIEGEHEDRAPVRQVPDPDHRVVVQVRRQVRLLPQDAQLSCQVRGRLVVCVVVVVLDDQPPHHSSRSSSVLSVVSNVVSVNRVVHRVDHAYEYEYQDDDPVVVVVVQVCVVVPHHYWYKHWTWIDRGPTIIIHIDTDPPDDPPCLVPPPLPPPDDPDDDPPPPPVRNFDALVVCVVVVVDHFQWWKAFAPQVQLIWTHHDSFWTHTPNDIDGLFVSVCVRSVGSTHNQQCTMATPPPRDGNVVSSVVVSVVVSVVVD

Secondary structure (DSSP, 8-state):
-EE---SSS----SS---EE--TGGGT--HHHHHHHHHH-GGGTSTT--EEEEEEEEE-GGG-EEEEEEEETTS-EEEEEE-S-HHHHHT-SS-HHHHHHHHHHHHTT--SHHHHIIIIIHHHHHHTGGGS--TT--HHHHHHHHHHHHHHHTT-GGGTTSSEEEEEEES---HHHHHHHHHHHHTT--EEEEEEEEEEETTEEEEEEEEEES---GGGS------S-------------PPP-HHHHHHTTSS-TT-EEEETTEEEEEEEE-SSSEEEETTEEEEHHHHHHHHH--SB--HHHHEEETTTTEEHHHHHHHHHHHHHHHH-/-EE---SSS----SS---EE--TGGGT--HHHHHHHHHH-GGGTSTT--EEEEEEEEE-GGG-EEEEEEEETTS-EEEEEE-S-HHHHHT-SS-HHHHHHHHHHHHTT--SHHHHIIIIIHHHHHHTGGGS--TT--HHHHHHHHHHHHHHHTT-GGGTTSSEEEEEEES---HHHHHHHHHHHHTT--EEEEEEEEEEETTEEEEEEEEEES---GGGS------S-------------PPP-HHHHHHTTSS-TT-EEEETTEEEEEEEE-SSSEEEETTEEEEHHHHHHHHH--SB--HHHHEEETTTTEEHHHHHHHHHHHHHHHH-

Sequence (662 aa):
MLIPVNINSSIEVNNLDVEILQFKDLNIKEEHIEEFLRKNIEIIIDDETLLVIGRQVRNVEKGRSDLTAIDKDGNLVLIEIKRDLDDIKMRKEPFEFQAIRYAASYAKIKNVDEAVEKIFAPYILKYNNEFELGQLTPEEKGKRILNEFLEKNNALKTFNRKQRIILVASGFDAQTLSAVAWLIENGVDINCIEIAPVKIGEQTLLQSNQILPLQKLNDYYVEIEDKKTTTSGQSKITRKYLPRMNKLFEWDIIKAGDIVEIKNYPNSEAEVIDIQKVKYKDEVMSFNRWGEKITEWSSVNIYEWTILKGSNKTLHELRLEKMEELESEKLMLIPVNINSSIEVNNLDVEILQFKDLNIKEEHIEEFLRKNIEIIIDDETLLVIGRQVRNVEKGRSDLTAIDKDGNLVLIEIKRDLDDIKMRKEPFEFQAIRYAASYAKIKNVDEAVEKIFAPYILKYNNEFELGQLTPEEKGKRILNEFLEKNNALKTFNRKQRIILVASGFDAQTLSAVAWLIENGVDINCIEIAPVKIGEQTLLQSNQILPLQKLNDYYVEIEDKKTTTSGQSKITRKYLPRMNKLFEWDIIKAGDIVEIKNYPNSEAEVIDIQKVKYKDEVMSFNRWGEKITEWSSVNIYEWTILKGSNKTLHELRLEKMEELESEKL

Nearest PDB structures (foldseek):
  6pbd-assembly1_A  TM=4.878E-01  e=4.282E-03  Caulobacter vibrioides
  6pbd-assembly1_B  TM=4.763E-01  e=6.871E-03  Caulobacter vibrioides
  2jfq-assembly1_B  TM=2.087E-01  e=1.322E+00  Staphylococcus aureus
  6pbd-assembly1_A  TM=4.941E-01  e=3.898E-03  Caulobacter vibrioides
  6pbd-assembly1_B  TM=4.702E-01  e=5.902E-03  Caulobacter vibrioides

Radius of gyration: 29.89 Å; Cα contacts (8 Å, |Δi|>4): 1174; chains: 2; bounding box: 66×93×59 Å

pLDDT: mean 83.53, std 20.88, range [25.2, 98.56]

Organism: NCBI:txid1123349